Protein 6CWO (pdb70)

Solvent-accessible surface area: 26100 Å² total; per-residue (Å²): 152,21,0,27,64,130,11,133,78,14,74,111,21,66,12,68,56,0,41,120,33,3,74,30,2,30,179,32,47,3,29,27,100,110,18,98,9,90,60,1,40,114,28,27,145,69,108,13,59,118,18,11,64,8,0,0,45,0,0,2,2,0,0,0,33,21,1,13,37,43,44,38,18,2,34,35,0,34,101,24,0,20,0,2,0,0,30,0,0,2,7,2,0,10,4,0,10,15,8,0,2,15,0,2,10,103,1,7,97,48,24,52,20,71,105,72,46,123,132,6,111,105,31,83,13,0,117,98,0,51,92,15,14,59,92,2,69,148,39,22,151,21,174,59,45,112,108,2,0,20,3,0,0,8,15,0,0,0,10,7,7,0,0,2,2,0,0,0,0,0,0,0,0,0,12,85,110,73,33,49,0,112,34,0,0,33,0,0,0,35,0,3,51,1,2,55,21,0,0,58,0,0,10,28,0,0,39,47,0,69,127,62,56,82,119,41,30,36,144,128,15,39,55,96,0,67,98,23,0,97,91,0,5,54,14,0,16,49,0,0,72,26,0,24,96,91,30,133,7,138,11,7,82,72,44,47,0,20,36,12,0,55,56,19,0,6,63,2,0,125,97,0,103,5,77,49,32,52,114,23,125,90,122,42,62,124,40,9,44,29,4,107,106,12,14,164,66,13,32,193,153,128,171,175,119,168,209,221,132,118,177,88,73,121,143,14,0,32,63,132,32,127,73,15,69,108,19,84,15,69,72,0,44,123,29,2,85,37,2,31,189,31,45,5,22,28,85,112,14,95,4,73,53,1,44,111,30,25,150,68,114,13,57,116,16,9,62,12,0,0,43,0,0,3,2,0,0,0,33,19,1,11,38,42,40,38,19,3,36,25,0,31,102,21,0,17,2,3,0,0,29,0,0,1,6,2,0,9,5,0,9,14,8,0,1,14,0,2,13,58,1,6,119,45,22,56,22,69,100,67,46,135,135,9,105,95,31,73,10,1,117,100,0,49,88,18,15,63,78,0,76,114,23,21,133,21,173,61,50,96,107,1,4,17,1,0,4,4,14,0,0,2,11,7,8,1,1,1,2,0,0,0,0,0,1,0,0,0,14,84,106,64,34,52,0,117,34,1,0,25,0,0,0,35,0,3,51,0,1,57,23,0,0,52,0,0,10,33,0,0,41,39,0,48,123,49,48,90,98,57,44,43,132,127,23,37,62,80,0,60,95,20,1,106,79,1,7,55,20,2,35,50,0,0,71,26,0,8,101,94,30,123,8,138,11,8,73,72,45,48,0,27,35,8,0,53,57,20,0,7,60,2,0,119,94,0,97,3,89,44,38,50,112,56,127,96,157,42,7,52,28,6,106,111,13,13,152,64,13,29,179

B-factor: mean 25.74, std 13.36, range [6.26, 110.53]

Foldseek 3Di:
DAQQDADDDQDDFPQVCLCVLLVLCVVLPDALVVFDCVQQLVCLVPPDDPLLNLLLLLLLLQQLLQLQDQDCLLCCVCVRRVHNSSNVSSVSLNVVSVSRNVNSVVVCVVNVNPVCSVVVCVDPLSVLLVVLLCVLCVCSVPPPNLSNLLSLLCCLLDVLQFSSVLSLLSQLLCCVPPNHPLRVNLSSLSSNSSSPSVSVVSLSVSQSCCVVPVVSCDPVSLVVSLVSLVSNLVSSLVSVCSSSVVHDDDSDDSQLSSLCRLVSSQVSCVSNVRHRRPPRDPVSPVVSVCSNVSSVVSNDPDDDDDD/DDDDPDDDAQQDADDDQDDDPCVCLCVLLVLLVVLDDALVVFDCPQQLVCLVPPADPLLNLLLLLLLLQQLLLLQDQDCLLCCVCVRRVHNSSNVSSVSLNVVSVSRNNNSVVVCVVNVNPVCSVVVCVDPLSVVLVVLLCVLCVCSVPPPPLSVLLSLLCCLLDVLQFSSVLSLLSQLLCCVPPVHRLRVNLSSLSSNSSSPSVSVVSLVVSQSCCVVCVPSVDDVSVVCVLVSVVSSLVSSLVSLCSSSVVHDDDRDDSQCSSQCRLVRSQVSCVSSVHHGDPPGNVVVSPCVVVSSVVSND

Structure (mmCIF, N/CA/C/O backbone):
data_6CWO
#
_entry.id   6CWO
#
_cell.length_a   53.690
_cell.length_b   53.690
_cell.length_c   221.845
_cell.angle_alpha   90.000
_cell.angle_beta   90.000
_cell.angle_gamma   120.000
#
_symmetry.space_group_name_H-M   'P 31'
#
loop_
_entity.id
_entity.type
_entity.pdbx_description
1 polymer 'Ribonucleotide reductase'
2 non-polymer 'MANGANESE (II) ION'
3 non-polymer 'MAGNESIUM ION'
4 water water
#
loop_
_atom_site.group_PDB
_atom_site.id
_atom_site.type_symbol
_atom_site.label_atom_id
_atom_site.label_alt_id
_atom_site.label_comp_id
_atom_site.label_asym_id
_atom_site.label_entity_id
_atom_site.label_seq_id
_atom_site.pdbx_PDB_ins_code
_atom_site.Cartn_x
_atom_site.Cartn_y
_atom_site.Cartn_z
_atom_site.occupancy
_atom_site.B_iso_or_equiv
_atom_site.auth_seq_id
_atom_site.auth_comp_id
_atom_site.auth_asym_id
_atom_site.auth_atom_id
_atom_site.pdbx_PDB_model_num
ATOM 1 N N . MET A 1 21 ? -9.263 -8.831 -26.596 1.00 39.63 1 MET A N 1
ATOM 2 C CA . MET A 1 21 ? -8.019 -8.772 -25.771 1.00 38.55 1 MET A CA 1
ATOM 3 C C . MET A 1 21 ? -8.282 -8.068 -24.426 1.00 32.99 1 MET A C 1
ATOM 4 O O . MET A 1 21 ? -9.246 -7.311 -24.292 1.00 34.39 1 MET A O 1
ATOM 9 N N . SER A 1 22 ? -7.445 -8.344 -23.432 1.00 27.13 2 SER A N 1
ATOM 10 C CA . SER A 1 22 ? -7.631 -7.787 -22.079 1.00 24.41 2 SER A CA 1
ATOM 11 C C . SER A 1 22 ? -6.617 -6.677 -21.770 1.00 23.08 2 SER A C 1
ATOM 12 O O . SER A 1 22 ? -5.732 -6.379 -22.572 1.00 21.23 2 SER A O 1
ATOM 15 N N . ILE A 1 23 ? -6.758 -6.106 -20.579 1.00 21.70 3 ILE A N 1
ATOM 16 C CA . ILE A 1 23 ? -5.899 -5.034 -20.106 1.00 20.97 3 ILE A CA 1
ATOM 17 C C . ILE A 1 23 ? -4.431 -5.452 -20.052 1.00 19.68 3 ILE A C 1
ATOM 18 O O . ILE A 1 23 ? -3.558 -4.595 -20.185 1.00 18.85 3 ILE A O 1
ATOM 23 N N . PHE A 1 24 ? -4.158 -6.751 -19.866 1.00 19.27 4 PHE A N 1
ATOM 24 C CA . PHE A 1 24 ? -2.789 -7.280 -19.835 1.00 19.46 4 PHE A CA 1
ATOM 25 C C . PHE A 1 24 ? -2.174 -7.588 -21.192 1.00 19.47 4 PHE A C 1
ATOM 26 O O . PHE A 1 24 ? -1.002 -7.906 -21.229 1.00 19.70 4 PHE A O 1
ATOM 34 N N . ASP A 1 25 ? -2.943 -7.517 -22.284 1.00 20.87 5 ASP A N 1
ATOM 35 C CA . ASP A 1 25 ? -2.456 -7.890 -23.629 1.00 21.90 5 ASP A CA 1
ATOM 36 C C . ASP A 1 25 ? -2.054 -6.633 -24.384 1.00 21.22 5 ASP A C 1
ATOM 37 O O . ASP A 1 25 ? -2.754 -5.619 -24.309 1.00 20.98 5 ASP A O 1
ATOM 42 N N . LYS A 1 26 ? -0.971 -6.718 -25.149 1.00 21.96 6 LYS A N 1
ATOM 43 C CA . LYS A 1 26 ? -0.460 -5.571 -25.907 1.00 22.94 6 LYS A CA 1
ATOM 44 C C . LYS A 1 26 ? -1.454 -5.173 -27.000 1.00 21.80 6 LYS A C 1
ATOM 45 O O . LYS A 1 26 ? -2.042 -6.035 -27.636 1.00 22.00 6 LYS A O 1
ATOM 51 N N . ARG A 1 27 ? -1.654 -3.872 -27.201 1.00 20.71 7 ARG A N 1
ATOM 52 C CA . ARG A 1 27 ? -2.348 -3.369 -28.385 1.00 19.41 7 ARG A CA 1
ATOM 53 C C . ARG A 1 27 ? -1.412 -2.417 -29.111 1.00 20.49 7 ARG A C 1
ATOM 54 O O . ARG A 1 27 ? -0.845 -1.521 -28.490 1.00 20.20 7 ARG A O 1
ATOM 62 N N . VAL A 1 28 ? -1.265 -2.600 -30.427 1.00 20.33 8 VAL A N 1
ATOM 63 C CA . VAL A 1 28 ? -0.246 -1.907 -31.190 1.00 21.89 8 VAL A CA 1
ATOM 64 C C . VAL A 1 28 ? -0.755 -0.570 -31.681 1.00 20.91 8 VAL A C 1
ATOM 65 O O . VAL A 1 28 ? -0.044 0.424 -31.598 1.00 20.45 8 VAL A O 1
ATOM 69 N N . ASN A 1 29 ? -1.971 -0.568 -32.220 1.00 20.60 9 ASN A N 1
ATOM 70 C CA . ASN A 1 29 ? -2.587 0.652 -32.736 1.00 20.55 9 ASN A CA 1
ATOM 71 C C . ASN A 1 29 ? -2.849 1.662 -31.621 1.00 18.93 9 ASN A C 1
ATOM 72 O O . ASN A 1 29 ? -3.430 1.307 -30.582 1.00 18.33 9 ASN A O 1
ATOM 77 N N . TYR A 1 30 ? -2.406 2.906 -31.852 1.00 16.77 10 TYR A N 1
ATOM 78 C CA . TYR A 1 30 ? -2.458 3.974 -30.858 1.00 15.59 10 TYR A CA 1
ATOM 79 C C . TYR A 1 30 ? -3.903 4.231 -30.424 1.00 16.56 10 TYR A C 1
ATOM 80 O O . TYR A 1 30 ? -4.209 4.171 -29.241 1.00 16.43 10 TYR A O 1
ATOM 89 N N . LYS A 1 31 ? -4.786 4.477 -31.389 1.00 16.85 11 LYS A N 1
ATOM 90 C CA . LYS A 1 31 ? -6.180 4.756 -31.102 1.00 18.28 11 LYS A CA 1
ATOM 91 C C . LYS A 1 31 ? -7.092 3.953 -32.038 1.00 19.36 11 LYS A C 1
ATOM 92 O O . LYS A 1 31 ? -6.605 3.425 -33.038 1.00 18.36 11 LYS A O 1
ATOM 98 N N . PRO A 1 32 ? -8.380 3.817 -31.702 1.00 20.48 12 PRO A N 1
ATOM 99 C CA . PRO A 1 32 ? -8.997 4.357 -30.472 1.00 20.24 12 PRO A CA 1
ATOM 100 C C . PRO A 1 32 ? -8.467 3.696 -29.189 1.00 18.93 12 PRO A C 1
ATOM 101 O O . PRO A 1 32 ? -8.004 2.551 -29.225 1.00 18.64 12 PRO A O 1
ATOM 105 N N . PHE A 1 33 ? -8.486 4.440 -28.085 1.00 17.76 13 PHE A N 1
ATOM 106 C CA . PHE A 1 33 ? -8.117 3.871 -26.790 1.00 16.68 13 PHE A CA 1
ATOM 107 C C . PHE A 1 33 ? -9.192 2.892 -26.327 1.00 18.14 13 PHE A C 1
ATOM 108 O O . PHE A 1 33 ? -10.390 3.172 -26.418 1.00 18.87 13 PHE A O 1
ATOM 116 N N . GLU A 1 34 ? -8.753 1.758 -25.814 1.00 17.91 14 GLU A N 1
ATOM 117 C CA . GLU A 1 34 ? -9.624 0.837 -25.108 1.00 18.78 14 GLU A CA 1
ATOM 118 C C . GLU A 1 34 ? -10.006 1.339 -23.739 1.00 19.26 14 GLU A C 1
ATOM 119 O O . GLU A 1 34 ? -11.065 0.952 -23.244 1.00 18.66 14 GLU A O 1
ATOM 125 N N . TYR A 1 35 ? -9.132 2.159 -23.113 1.00 16.98 15 TYR A N 1
ATOM 126 C CA . TYR A 1 35 ? -9.354 2.693 -21.762 1.00 17.04 15 TYR A CA 1
ATOM 127 C C . TYR A 1 35 ? -9.314 4.208 -21.817 1.00 16.92 15 TYR A C 1
ATOM 128 O O . TYR A 1 35 ? -8.406 4.830 -21.246 1.00 16.11 15 TYR A O 1
ATOM 137 N N . PRO A 1 36 ? -10.293 4.818 -22.532 1.00 16.24 16 PRO A N 1
ATOM 138 C CA . PRO A 1 36 ? -10.286 6.261 -22.789 1.00 16.47 16 PRO A CA 1
ATOM 139 C C . PRO A 1 36 ? -10.310 7.138 -21.545 1.00 15.01 16 PRO A C 1
ATOM 140 O O . PRO A 1 36 ? -9.878 8.275 -21.603 1.00 15.11 16 PRO A O 1
ATOM 144 N N . GLU A 1 37 ? -10.753 6.593 -20.418 1.00 15.60 17 GLU A N 1
ATOM 145 C CA . GLU A 1 37 ? -10.872 7.347 -19.184 1.00 16.84 17 GLU A CA 1
ATOM 146 C C . GLU A 1 37 ? -9.506 7.741 -18.606 1.00 15.43 17 GLU A C 1
ATOM 147 O O . GLU A 1 37 ? -9.436 8.667 -17.821 1.00 14.25 17 GLU A O 1
ATOM 153 N N . VAL A 1 38 ? -8.440 7.066 -19.039 1.00 14.43 18 VAL A N 1
ATOM 154 C CA . VAL A 1 38 ? -7.056 7.560 -18.834 1.00 14.77 18 VAL A CA 1
ATOM 155 C C . VAL A 1 38 ? -6.907 9.059 -19.029 1.00 14.08 18 VAL A C 1
ATOM 156 O O . VAL A 1 38 ? -6.252 9.710 -18.219 1.00 14.01 18 VAL A O 1
ATOM 160 N N . LEU A 1 39 ? -7.503 9.602 -20.092 1.00 13.54 19 LEU A N 1
ATOM 161 C CA . LEU A 1 39 ? -7.367 11.016 -20.395 1.00 13.76 19 LEU A CA 1
ATOM 162 C C . LEU A 1 39 ? -7.990 11.932 -19.349 1.00 13.94 19 LEU A C 1
ATOM 163 O O . LEU A 1 39 ? -7.596 13.079 -19.255 1.00 13.20 19 LEU A O 1
ATOM 168 N N . GLN A 1 40 ? -8.948 11.449 -18.561 1.00 14.23 20 GLN A N 1
ATOM 169 C CA . GLN A 1 40 ? -9.470 12.277 -17.463 1.00 14.51 20 GLN A CA 1
ATOM 170 C C . GLN A 1 40 ? -8.354 12.543 -16.427 1.00 12.54 20 GLN A C 1
ATOM 171 O O . GLN A 1 40 ? -8.214 13.644 -15.926 1.00 11.85 20 GLN A O 1
ATOM 177 N N . PHE A 1 41 ? -7.576 11.518 -16.141 1.00 11.21 21 PHE A N 1
ATOM 178 C CA . PHE A 1 41 ? -6.436 11.626 -15.201 1.00 10.93 21 PHE A CA 1
ATOM 179 C C . PHE A 1 41 ? -5.240 12.411 -15.749 1.00 10.87 21 PHE A C 1
ATOM 180 O O . PHE A 1 41 ? -4.671 13.246 -15.047 1.00 10.69 21 PHE A O 1
ATOM 188 N N . THR A 1 42 ? -4.868 12.181 -17.006 1.00 10.91 22 THR A N 1
ATOM 189 C CA . THR A 1 42 ? -3.763 12.934 -17.580 1.00 10.93 22 THR A CA 1
ATOM 190 C C . THR A 1 42 ? -4.174 14.388 -17.737 1.00 11.82 22 THR A C 1
ATOM 191 O O . THR A 1 42 ? -3.399 15.279 -17.393 1.00 11.03 22 THR A O 1
ATOM 195 N N . GLU A 1 43 ? -5.403 14.646 -18.209 1.00 12.48 23 GLU A N 1
ATOM 196 C CA . GLU A 1 43 ? -5.878 16.037 -18.297 1.00 13.71 23 GLU A CA 1
ATOM 197 C C . GLU A 1 43 ? -5.917 16.740 -16.942 1.00 12.77 23 GLU A C 1
ATOM 198 O O . GLU A 1 43 ? -5.637 17.937 -16.870 1.00 12.18 23 GLU A O 1
ATOM 204 N N . ALA A 1 44 ? -6.255 16.008 -15.881 1.00 12.19 24 ALA A N 1
ATOM 205 C CA . ALA A 1 44 ? -6.292 16.588 -14.532 1.00 11.96 24 ALA A CA 1
ATOM 206 C C . ALA A 1 44 ? -4.893 17.060 -14.112 1.00 12.05 24 ALA A C 1
ATOM 207 O O . ALA A 1 44 ? -4.722 18.203 -13.654 1.00 11.00 24 ALA A O 1
ATOM 209 N N . ILE A 1 45 ? -3.903 16.182 -14.302 1.00 11.58 25 ILE A N 1
ATOM 210 C CA . ILE A 1 45 ? -2.501 16.541 -14.074 1.00 12.38 25 ILE A CA 1
ATOM 211 C C . ILE A 1 45 ? -2.104 17.728 -14.946 1.00 12.33 25 ILE A C 1
ATOM 212 O O . ILE A 1 45 ? -1.482 18.659 -14.466 1.00 13.12 25 ILE A O 1
ATOM 217 N N . ASN A 1 46 ? -2.461 17.705 -16.217 1.00 13.68 26 ASN A N 1
ATOM 218 C CA . ASN A 1 46 ? -2.102 18.804 -17.113 1.00 14.83 26 ASN A CA 1
ATOM 219 C C . ASN A 1 46 ? -2.642 20.142 -16.610 1.00 15.47 26 ASN A C 1
ATOM 220 O O . ASN A 1 46 ? -1.919 21.150 -16.589 1.00 14.98 26 ASN A O 1
ATOM 225 N N . LYS A 1 47 ? -3.897 20.141 -16.204 1.00 15.70 27 LYS A N 1
ATOM 226 C CA . LYS A 1 47 ? -4.541 21.353 -15.692 1.00 17.48 27 LYS A CA 1
ATOM 227 C C . LYS A 1 47 ? -3.990 21.800 -14.338 1.00 16.44 27 LYS A C 1
ATOM 228 O O . LYS A 1 47 ? -4.023 22.983 -14.022 1.00 16.76 27 LYS A O 1
ATOM 234 N N . ALA A 1 48 ? -3.481 20.855 -13.566 1.00 15.28 28 ALA A N 1
ATOM 235 C CA . ALA A 1 48 ? -2.857 21.119 -12.280 1.00 15.32 28 ALA A CA 1
ATOM 236 C C . ALA A 1 48 ? -1.340 21.280 -12.337 1.00 15.03 28 ALA A C 1
ATOM 237 O O . ALA A 1 48 ? -0.704 21.254 -11.295 1.00 15.33 28 ALA A O 1
ATOM 239 N N . TYR A 1 49 ? -0.764 21.477 -13.514 1.00 14.69 29 TYR A N 1
ATOM 240 C CA . TYR A 1 49 ? 0.680 21.371 -13.694 1.00 14.84 29 TYR A CA 1
ATOM 241 C C . TYR A 1 49 ? 1.373 22.467 -12.897 1.00 14.72 29 TYR A C 1
ATOM 242 O O . TYR A 1 49 ? 0.917 23.599 -12.893 1.00 16.42 29 TYR A O 1
ATOM 251 N N . TRP A 1 50 ? 2.450 22.116 -12.214 1.00 13.34 30 TRP A N 1
ATOM 252 C CA . TRP A 1 50 ? 3.186 23.061 -11.370 1.00 13.29 30 TRP A CA 1
ATOM 253 C C . TRP A 1 50 ? 4.603 22.583 -11.179 1.00 13.22 30 TRP A C 1
ATOM 254 O O . TRP A 1 50 ? 4.868 21.377 -11.243 1.00 12.99 30 TRP A O 1
ATOM 265 N N . VAL A 1 51 ? 5.509 23.526 -10.933 1.00 13.56 31 VAL A N 1
ATOM 266 C CA . VAL A 1 51 ? 6.889 23.205 -10.541 1.00 14.02 31 VAL A CA 1
ATOM 267 C C . VAL A 1 51 ? 7.253 24.016 -9.291 1.00 13.95 31 VAL A C 1
ATOM 268 O O . VAL A 1 51 ? 6.757 25.129 -9.083 1.00 13.88 31 VAL A O 1
ATOM 272 N N . HIS A 1 52 ? 8.092 23.441 -8.440 1.00 14.28 32 HIS A N 1
ATOM 273 C CA . HIS A 1 52 ? 8.350 24.044 -7.124 1.00 14.15 32 HIS A CA 1
ATOM 274 C C . HIS A 1 52 ? 8.971 25.435 -7.233 1.00 15.31 32 HIS A C 1
ATOM 275 O O . HIS A 1 52 ? 8.683 26.300 -6.390 1.00 15.71 32 HIS A O 1
ATOM 282 N N . THR A 1 53 ? 9.752 25.665 -8.296 1.00 16.33 33 THR A N 1
ATOM 283 C CA . THR A 1 53 ? 10.374 26.991 -8.548 1.00 18.23 33 THR A CA 1
ATOM 284 C C . THR A 1 53 ? 9.378 28.157 -8.717 1.00 19.02 33 THR A C 1
ATOM 285 O O . THR A 1 53 ? 9.792 29.324 -8.751 1.00 20.57 33 THR A O 1
ATOM 289 N N . GLU A 1 54 ? 8.081 27.866 -8.793 1.00 17.54 34 GLU A N 1
ATOM 290 C CA . GLU A 1 54 ? 7.054 28.890 -8.708 1.00 18.17 34 GLU A CA 1
ATOM 291 C C . GLU A 1 54 ? 6.858 29.471 -7.314 1.00 18.85 34 GLU A C 1
ATOM 292 O O . GLU A 1 54 ? 6.155 30.475 -7.160 1.00 18.95 34 GLU A O 1
ATOM 298 N N . VAL A 1 55 ? 7.452 28.829 -6.306 1.00 18.94 35 VAL A N 1
ATOM 299 C CA . VAL A 1 55 ? 7.216 29.148 -4.921 1.00 19.71 35 VAL A CA 1
ATOM 300 C C . VAL A 1 55 ? 8.534 29.561 -4.290 1.00 18.92 35 VAL A C 1
ATOM 301 O O . VAL A 1 55 ? 9.578 28.908 -4.527 1.00 18.45 35 VAL A O 1
ATOM 305 N N . ASP A 1 56 ? 8.485 30.632 -3.489 1.00 18.92 36 ASP A N 1
ATOM 306 C CA . ASP A 1 56 ? 9.620 31.039 -2.637 1.00 19.25 36 ASP A CA 1
ATOM 307 C C . ASP A 1 56 ? 9.269 30.970 -1.145 1.00 17.34 36 ASP A C 1
ATOM 308 O O . ASP A 1 56 ? 8.202 31.442 -0.749 1.00 18.33 36 ASP A O 1
ATOM 313 N N . PHE A 1 57 ? 10.186 30.441 -0.331 1.00 16.25 37 PHE A N 1
ATOM 314 C CA . PHE A 1 57 ? 9.896 30.108 1.082 1.00 16.01 37 PHE A CA 1
ATOM 315 C C . PHE A 1 57 ? 10.468 31.090 2.098 1.00 16.86 37 PHE A C 1
ATOM 316 O O . PHE A 1 57 ? 10.365 30.853 3.317 1.00 15.38 37 PHE A O 1
ATOM 324 N N . THR A 1 58 ? 11.031 32.209 1.615 1.00 17.43 38 THR A N 1
ATOM 325 C CA . THR A 1 58 ? 11.594 33.233 2.522 1.00 17.96 38 THR A CA 1
ATOM 326 C C . THR A 1 58 ? 10.653 33.600 3.661 1.00 18.35 38 THR A C 1
ATOM 327 O O . THR A 1 58 ? 11.073 33.551 4.825 1.00 19.88 38 THR A O 1
ATOM 331 N N . ALA A 1 59 ? 9.394 33.910 3.357 1.00 18.61 39 ALA A N 1
ATOM 332 C CA . ALA A 1 59 ? 8.445 34.287 4.396 1.00 19.37 39 ALA A CA 1
ATOM 333 C C . ALA A 1 59 ? 8.191 33.125 5.375 1.00 20.35 39 ALA A C 1
ATOM 334 O O . ALA A 1 59 ? 8.077 33.329 6.590 1.00 19.84 39 ALA A O 1
ATOM 336 N N . ASP A 1 60 ? 8.156 31.904 4.852 1.00 19.00 40 ASP A N 1
ATOM 337 C CA . ASP A 1 60 ? 8.039 30.709 5.690 1.00 19.67 40 ASP A CA 1
ATOM 338 C C . ASP A 1 60 ? 9.210 30.521 6.668 1.00 19.47 40 ASP A C 1
ATOM 339 O O . ASP A 1 60 ? 8.988 30.163 7.832 1.00 19.41 40 ASP A O 1
ATOM 344 N N . THR A 1 61 ? 10.439 30.726 6.193 1.00 19.40 41 THR A N 1
ATOM 345 C CA . THR A 1 61 ? 11.623 30.591 7.040 1.00 21.17 41 THR A CA 1
ATOM 346 C C . THR A 1 61 ? 11.622 31.641 8.160 1.00 22.80 41 THR A C 1
ATOM 347 O O . THR A 1 61 ? 12.103 31.352 9.260 1.00 21.72 41 THR A O 1
ATOM 351 N N . GLN A 1 62 ? 11.038 32.814 7.888 1.00 24.50 42 GLN A N 1
ATOM 352 C CA . GLN A 1 62 ? 10.849 33.855 8.917 1.00 27.61 42 GLN A CA 1
ATOM 353 C C . GLN A 1 62 ? 9.788 33.461 9.939 1.00 26.69 42 GLN A C 1
ATOM 354 O O . GLN A 1 62 ? 10.023 33.627 11.130 1.00 25.26 42 GLN A O 1
ATOM 360 N N . ASP A 1 63 ? 8.642 32.952 9.471 1.00 26.79 43 ASP A N 1
ATOM 361 C CA . ASP A 1 63 ? 7.585 32.394 10.350 1.00 28.21 43 ASP A CA 1
ATOM 362 C C . ASP A 1 63 ? 8.152 31.321 11.278 1.00 26.55 43 ASP A C 1
ATOM 363 O O . ASP A 1 63 ? 7.860 31.288 12.476 1.00 27.49 43 ASP A O 1
ATOM 368 N N . PHE A 1 64 ? 8.929 30.427 10.684 1.00 24.96 44 PHE A N 1
ATOM 369 C CA . PHE A 1 64 ? 9.563 29.312 11.378 1.00 24.59 44 PHE A CA 1
ATOM 370 C C . PHE A 1 64 ? 10.538 29.811 12.441 1.00 24.73 44 PHE A C 1
ATOM 371 O O . PHE A 1 64 ? 10.449 29.408 13.606 1.00 25.12 44 PHE A O 1
ATOM 379 N N . HIS A 1 65 ? 11.449 30.695 12.031 1.00 24.55 45 HIS A N 1
ATOM 380 C CA . HIS A 1 65 ? 12.460 31.252 12.934 1.00 24.79 45 HIS A CA 1
ATOM 381 C C . HIS A 1 65 ? 11.841 31.968 14.134 1.00 23.44 45 HIS A C 1
ATOM 382 O O . HIS A 1 65 ? 12.251 31.753 15.268 1.00 24.25 45 HIS A O 1
ATOM 389 N N . ALA A 1 66 ? 10.863 32.823 13.876 1.00 22.96 46 ALA A N 1
ATOM 390 C CA . ALA A 1 66 ? 10.388 33.766 14.892 1.00 22.64 46 ALA A CA 1
ATOM 391 C C . ALA A 1 66 ? 9.154 33.300 15.652 1.00 22.66 46 ALA A C 1
ATOM 392 O O . ALA A 1 66 ? 9.036 33.583 16.851 1.00 20.17 46 ALA A O 1
ATOM 394 N N . HIS A 1 67 ? 8.238 32.597 14.971 1.00 21.66 47 HIS A N 1
ATOM 395 C CA . HIS A 1 67 ? 6.879 32.404 15.485 1.00 21.78 47 HIS A CA 1
ATOM 396 C C . HIS A 1 67 ? 6.413 30.977 15.778 1.00 21.42 47 HIS A C 1
ATOM 397 O O . HIS A 1 67 ? 5.258 30.778 16.160 1.00 20.59 47 HIS A O 1
ATOM 404 N N . LEU A 1 68 ? 7.292 29.995 15.617 1.00 21.40 48 LEU A N 1
ATOM 405 C CA . LEU A 1 68 ? 6.987 28.613 15.980 1.00 21.18 48 LEU A CA 1
ATOM 406 C C . LEU A 1 68 ? 7.733 28.147 17.228 1.00 21.21 48 LEU A C 1
ATOM 407 O O . LEU A 1 68 ? 8.956 28.278 17.331 1.00 21.94 48 LEU A O 1
ATOM 412 N N . SER A 1 69 ? 7.002 27.517 18.143 1.00 22.71 49 SER A N 1
ATOM 413 C CA . SER A 1 69 ? 7.619 26.818 19.286 1.00 22.23 49 SER A CA 1
ATOM 414 C C . SER A 1 69 ? 8.515 25.653 18.848 1.00 22.76 49 SER A C 1
ATOM 415 O O . SER A 1 69 ? 8.536 25.267 17.671 1.00 21.94 49 SER A O 1
ATOM 418 N N . LEU A 1 70 ? 9.265 25.087 19.790 1.00 21.05 50 LEU A N 1
ATOM 419 C CA . LEU A 1 70 ? 10.038 23.888 19.507 1.00 21.18 50 LEU A CA 1
ATOM 420 C C . LEU A 1 70 ? 9.114 22.738 19.031 1.00 20.67 50 LEU A C 1
ATOM 421 O O . LEU A 1 70 ? 9.415 22.066 18.024 1.00 18.44 50 LEU A O 1
ATOM 426 N N . ALA A 1 71 ? 8.008 22.553 19.754 1.00 19.80 51 ALA A N 1
ATOM 427 C CA . ALA A 1 71 ? 6.998 21.543 19.449 1.00 20.44 51 ALA A CA 1
ATOM 428 C C . ALA A 1 71 ? 6.497 21.681 18.009 1.00 19.98 51 ALA A C 1
ATOM 429 O O . ALA A 1 71 ? 6.427 20.685 17.282 1.00 19.39 51 ALA A O 1
ATOM 431 N N . GLU A 1 72 ? 6.192 22.917 17.612 1.00 19.65 52 GLU A N 1
ATOM 432 C CA . GLU A 1 72 ? 5.722 23.239 16.251 1.00 19.27 52 GLU A CA 1
ATOM 433 C C . GLU A 1 72 ? 6.769 23.077 15.186 1.00 18.78 52 GLU A C 1
ATOM 434 O O . GLU A 1 72 ? 6.480 22.541 14.123 1.00 17.69 52 GLU A O 1
ATOM 440 N N . LYS A 1 73 ? 7.968 23.584 15.453 1.00 19.00 53 LYS A N 1
ATOM 441 C CA . LYS A 1 73 ? 9.088 23.428 14.556 1.00 19.25 53 LYS A CA 1
ATOM 442 C C . LYS A 1 73 ? 9.356 21.960 14.308 1.00 18.75 53 LYS A C 1
ATOM 443 O O . LYS A 1 73 ? 9.679 21.576 13.176 1.00 17.43 53 LYS A O 1
ATOM 449 N N . THR A 1 74 ? 9.252 21.150 15.364 1.00 17.71 54 THR A N 1
ATOM 450 C CA . THR A 1 74 ? 9.585 19.736 15.282 1.00 18.32 54 THR A CA 1
ATOM 451 C C . THR A 1 74 ? 8.527 19.007 14.447 1.00 16.88 54 THR A C 1
ATOM 452 O O . THR A 1 74 ? 8.896 18.171 13.623 1.00 16.87 54 THR A O 1
ATOM 456 N N . ALA A 1 75 ? 7.256 19.340 14.655 1.00 15.50 55 ALA A N 1
ATOM 457 C CA . ALA A 1 75 ? 6.167 18.805 13.840 1.00 16.41 55 ALA A CA 1
ATOM 458 C C . ALA A 1 75 ? 6.300 19.193 12.356 1.00 16.30 55 ALA A C 1
ATOM 459 O O . ALA A 1 75 ? 6.021 18.376 11.455 1.00 14.45 55 ALA A O 1
ATOM 461 N N . VAL A 1 76 ? 6.760 20.425 12.099 1.00 15.44 56 VAL A N 1
ATOM 462 C CA . VAL A 1 76 ? 7.010 20.854 10.705 1.00 14.54 56 VAL A CA 1
ATOM 463 C C . VAL A 1 76 ? 8.152 20.056 10.101 1.00 14.60 56 VAL A C 1
ATOM 464 O O . VAL A 1 76 ? 8.023 19.471 9.001 1.00 14.34 56 VAL A O 1
ATOM 468 N N . LYS A 1 77 ? 9.280 20.054 10.794 1.00 13.88 57 LYS A N 1
ATOM 469 C CA . LYS A 1 77 ? 10.451 19.351 10.352 1.00 14.45 57 LYS A CA 1
ATOM 470 C C . LYS A 1 77 ? 10.202 17.854 10.113 1.00 13.87 57 LYS A C 1
ATOM 471 O O . LYS A 1 77 ? 10.629 17.291 9.098 1.00 13.06 57 LYS A O 1
ATOM 477 N N . ASN A 1 78 ? 9.573 17.211 11.088 1.00 13.20 58 ASN A N 1
ATOM 478 C CA . ASN A 1 78 ? 9.385 15.768 11.030 1.00 13.00 58 ASN A CA 1
ATOM 479 C C . ASN A 1 78 ? 8.307 15.394 10.006 1.00 11.69 58 ASN A C 1
ATOM 480 O O . ASN A 1 78 ? 8.434 14.390 9.339 1.00 10.94 58 ASN A O 1
ATOM 485 N N . SER A 1 79 ? 7.303 16.233 9.836 1.00 10.96 59 SER A N 1
ATOM 486 C CA . SER A 1 79 ? 6.324 16.004 8.778 1.00 11.04 59 SER A CA 1
ATOM 487 C C . SER A 1 79 ? 7.015 16.048 7.410 1.00 11.15 59 SER A C 1
ATOM 488 O O . SER A 1 79 ? 6.768 15.178 6.549 1.00 10.62 59 SER A O 1
ATOM 491 N N . LEU A 1 80 ? 7.915 17.026 7.225 1.00 10.90 60 LEU A N 1
ATOM 492 C CA . LEU A 1 80 ? 8.627 17.167 5.968 1.00 10.96 60 LEU A CA 1
ATOM 493 C C . LEU A 1 80 ? 9.610 16.048 5.733 1.00 10.17 60 LEU A C 1
ATOM 494 O O . LEU A 1 80 ? 9.743 15.574 4.617 1.00 8.86 60 LEU A O 1
ATOM 499 N N . LEU A 1 81 ? 10.322 15.629 6.776 1.00 9.90 61 LEU A N 1
ATOM 500 C CA . LEU A 1 81 ? 11.205 14.479 6.648 1.00 10.22 61 LEU A CA 1
ATOM 501 C C . LEU A 1 81 ? 10.426 13.213 6.244 1.00 9.76 61 LEU A C 1
ATOM 502 O O . LEU A 1 81 ? 10.890 12.446 5.409 1.00 9.49 61 LEU A O 1
ATOM 507 N N . ALA A 1 82 ? 9.259 13.016 6.857 1.00 10.37 62 ALA A N 1
ATOM 508 C CA . ALA A 1 82 ? 8.379 11.865 6.555 1.00 10.22 62 ALA A CA 1
ATOM 509 C C . ALA A 1 82 ? 7.874 11.884 5.111 1.00 10.01 62 ALA A C 1
ATOM 510 O O . ALA A 1 82 ? 7.897 10.847 4.430 1.00 9.73 62 ALA A O 1
ATOM 512 N N . ILE A 1 83 ? 7.486 13.075 4.637 1.00 9.65 63 ILE A N 1
ATOM 513 C CA . ILE A 1 83 ? 7.104 13.255 3.236 1.00 9.24 63 ILE A CA 1
ATOM 514 C C . ILE A 1 83 ? 8.268 12.933 2.320 1.00 9.52 63 ILE A C 1
ATOM 515 O O . ILE A 1 83 ? 8.109 12.159 1.361 1.00 9.22 63 ILE A O 1
ATOM 520 N N . ALA A 1 84 ? 9.437 13.520 2.609 1.00 9.48 64 ALA A N 1
ATOM 521 C CA . ALA A 1 84 ? 10.650 13.279 1.827 1.00 10.04 64 ALA A CA 1
ATOM 522 C C . ALA A 1 84 ? 11.049 11.800 1.803 1.00 10.32 64 ALA A C 1
ATOM 523 O O . ALA A 1 84 ? 11.555 11.315 0.812 1.00 10.26 64 ALA A O 1
ATOM 525 N N . GLN A 1 85 ? 10.817 11.091 2.896 1.00 10.94 65 GLN A N 1
ATOM 526 C CA . GLN A 1 85 ? 11.119 9.662 2.940 1.00 12.26 65 GLN A CA 1
ATOM 527 C C . GLN A 1 85 ? 10.479 8.927 1.751 1.00 11.55 65 GLN A C 1
ATOM 528 O O . GLN A 1 85 ? 11.137 8.105 1.088 1.00 11.09 65 GLN A O 1
ATOM 534 N N . ILE A 1 86 ? 9.241 9.295 1.451 1.00 11.07 66 ILE A N 1
ATOM 535 C CA . ILE A 1 86 ? 8.550 8.764 0.281 1.00 11.76 66 ILE A CA 1
ATOM 536 C C . ILE A 1 86 ? 8.871 9.522 -1.014 1.00 10.93 66 ILE A C 1
ATOM 537 O O . ILE A 1 86 ? 9.117 8.899 -2.038 1.00 10.62 66 ILE A O 1
ATOM 542 N N . GLU A 1 87 ? 8.880 10.849 -0.966 1.00 10.23 67 GLU A N 1
ATOM 543 C CA . GLU A 1 87 ? 8.940 11.649 -2.210 1.00 10.29 67 GLU A CA 1
ATOM 544 C C . GLU A 1 87 ? 10.348 11.857 -2.806 1.00 10.45 67 GLU A C 1
ATOM 545 O O . GLU A 1 87 ? 10.495 12.021 -4.027 1.00 10.50 67 GLU A O 1
ATOM 551 N N . VAL A 1 88 ? 11.362 11.902 -1.954 1.00 10.30 68 VAL A N 1
ATOM 552 C CA . VAL A 1 88 ? 12.728 12.156 -2.394 1.00 10.76 68 VAL A CA 1
ATOM 553 C C . VAL A 1 88 ? 13.399 10.816 -2.631 1.00 11.15 68 VAL A C 1
ATOM 554 O O . VAL A 1 88 ? 14.020 10.224 -1.735 1.00 11.33 68 VAL A O 1
ATOM 558 N N . ALA A 1 89 ? 13.199 10.308 -3.845 1.00 11.53 69 ALA A N 1
ATOM 559 C CA . ALA A 1 89 ? 13.542 8.945 -4.216 1.00 12.12 69 ALA A CA 1
ATOM 560 C C . ALA A 1 89 ? 13.256 8.791 -5.700 1.00 12.47 69 ALA A C 1
ATOM 561 O O . ALA A 1 89 ? 12.515 9.603 -6.293 1.00 12.71 69 ALA A O 1
ATOM 563 N N . VAL A 1 90 ? 13.821 7.755 -6.288 1.00 13.40 70 VAL A N 1
ATOM 564 C CA . VAL A 1 90 ? 13.385 7.294 -7.615 1.00 14.81 70 VAL A CA 1
ATOM 565 C C . VAL A 1 90 ? 12.169 6.427 -7.379 1.00 15.10 70 VAL A C 1
ATOM 566 O O . VAL A 1 90 ? 12.262 5.416 -6.703 1.00 13.90 70 VAL A O 1
ATOM 570 N N . LYS A 1 91 ? 11.015 6.857 -7.896 1.00 15.94 71 LYS A N 1
ATOM 571 C CA . LYS A 1 91 ? 9.745 6.129 -7.702 1.00 15.83 71 LYS A CA 1
ATOM 572 C C . LYS A 1 91 ? 9.353 5.544 -9.035 1.00 16.44 71 LYS A C 1
ATOM 573 O O . LYS A 1 91 ? 8.701 6.217 -9.838 1.00 16.40 71 LYS A O 1
ATOM 579 N N . SER A 1 92 ? 9.788 4.307 -9.279 1.00 16.35 72 SER A N 1
ATOM 580 C CA . SER A 1 92 ? 9.708 3.671 -10.612 1.00 16.24 72 SER A CA 1
ATOM 581 C C . SER A 1 92 ? 8.347 3.056 -11.000 1.00 15.84 72 SER A C 1
ATOM 582 O O . SER A 1 92 ? 8.147 2.710 -12.184 1.00 16.70 72 SER A O 1
ATOM 585 N N . PHE A 1 93 ? 7.431 2.937 -10.047 1.00 14.19 73 PHE A N 1
ATOM 586 C CA . PHE A 1 93 ? 6.161 2.244 -10.267 1.00 15.19 73 PHE A CA 1
ATOM 587 C C . PHE A 1 93 ? 5.360 2.778 -11.462 1.00 13.79 73 PHE A C 1
ATOM 588 O O . PHE A 1 93 ? 5.104 2.043 -12.424 1.00 12.60 73 PHE A O 1
ATOM 596 N N . TRP A 1 94 ? 4.972 4.050 -11.414 1.00 12.56 74 TRP A N 1
ATOM 597 C CA . TRP A 1 94 ? 4.117 4.588 -12.489 1.00 12.06 74 TRP A CA 1
ATOM 598 C C . TRP A 1 94 ? 4.766 4.527 -13.885 1.00 11.94 74 TRP A C 1
ATOM 599 O O . TRP A 1 94 ? 4.105 4.178 -14.860 1.00 10.61 74 TRP A O 1
ATOM 610 N N . GLY A 1 95 ? 6.062 4.817 -13.960 1.00 12.62 75 GLY A N 1
ATOM 611 C CA . GLY A 1 95 ? 6.814 4.773 -15.219 1.00 13.68 75 GLY A CA 1
ATOM 612 C C . GLY A 1 95 ? 6.861 3.410 -15.881 1.00 14.44 75 GLY A C 1
ATOM 613 O O . GLY A 1 95 ? 7.117 3.319 -17.071 1.00 14.97 75 GLY A O 1
ATOM 614 N N . ASN A 1 96 ? 6.598 2.359 -15.126 1.00 15.71 76 ASN A N 1
ATOM 615 C CA . ASN A 1 96 ? 6.595 1.013 -15.676 1.00 18.16 76 ASN A CA 1
ATOM 616 C C . ASN A 1 96 ? 5.254 0.305 -15.719 1.00 16.48 76 ASN A C 1
ATOM 617 O O . ASN A 1 96 ? 5.234 -0.901 -15.969 1.00 16.68 76 ASN A O 1
ATOM 622 N N . ILE A 1 97 ? 4.141 1.012 -15.506 1.00 14.78 77 ILE A N 1
ATOM 623 C CA . ILE A 1 97 ? 2.828 0.338 -15.633 1.00 13.65 77 ILE A CA 1
ATOM 624 C C . ILE A 1 97 ? 2.609 -0.237 -17.048 1.00 13.55 77 ILE A C 1
ATOM 625 O O . ILE A 1 97 ? 1.960 -1.269 -17.175 1.00 12.97 77 ILE A O 1
ATOM 630 N N . TYR A 1 98 ? 3.193 0.381 -18.076 1.00 13.65 78 TYR A N 1
ATOM 631 C CA . TYR A 1 98 ? 3.088 -0.119 -19.460 1.00 15.70 78 TYR A CA 1
ATOM 632 C C . TYR A 1 98 ? 3.646 -1.559 -19.637 1.00 16.02 78 TYR A C 1
ATOM 633 O O . TYR A 1 98 ? 3.230 -2.297 -20.522 1.00 14.92 78 TYR A O 1
ATOM 642 N N . GLU A 1 99 ? 4.604 -1.928 -18.792 1.00 18.20 79 GLU A N 1
ATOM 643 C CA . GLU A 1 99 ? 5.166 -3.288 -18.779 1.00 19.98 79 GLU A CA 1
ATOM 644 C C . GLU A 1 99 ? 4.126 -4.335 -18.389 1.00 19.22 79 GLU A C 1
ATOM 645 O O . GLU A 1 99 ? 4.219 -5.479 -18.810 1.00 21.10 79 GLU A O 1
ATOM 651 N N . HIS A 1 100 ? 3.147 -3.927 -17.591 1.00 17.90 80 HIS A N 1
ATOM 652 C CA . HIS A 1 100 ? 2.052 -4.769 -17.179 1.00 17.85 80 HIS A CA 1
ATOM 653 C C . HIS A 1 100 ? 0.769 -4.570 -17.964 1.00 16.65 80 HIS A C 1
ATOM 654 O O . HIS A 1 100 ? 0.045 -5.539 -18.143 1.00 14.63 80 HIS A O 1
ATOM 661 N N . PHE A 1 101 ? 0.466 -3.327 -18.374 1.00 15.06 81 PHE A N 1
ATOM 662 C CA . PHE A 1 101 ? -0.732 -3.029 -19.153 1.00 14.91 81 PHE A CA 1
ATOM 663 C C . PHE A 1 101 ? -0.220 -2.394 -20.440 1.00 15.27 81 PHE A C 1
ATOM 664 O O . PHE A 1 101 ? -0.126 -1.171 -20.540 1.00 13.44 81 PHE A O 1
ATOM 672 N N . PRO A 1 102 ? 0.165 -3.234 -21.419 1.00 16.28 82 PRO A N 1
ATOM 673 C CA . PRO A 1 102 ? 0.869 -2.726 -22.591 1.00 16.90 82 PRO A CA 1
ATOM 674 C C . PRO A 1 102 ? -0.051 -2.054 -23.603 1.00 15.89 82 PRO A C 1
ATOM 675 O O . PRO A 1 102 ? -0.125 -2.466 -24.756 1.00 16.23 82 PRO A O 1
ATOM 679 N N . LYS A 1 103 ? -0.676 -0.966 -23.164 1.00 14.53 83 LYS A N 1
ATOM 680 C CA . LYS A 1 103 ? -1.576 -0.157 -23.974 1.00 14.17 83 LYS A CA 1
ATOM 681 C C . LYS A 1 103 ? -0.998 1.247 -24.090 1.00 12.90 83 LYS A C 1
ATOM 682 O O . LYS A 1 103 ? -0.550 1.811 -23.089 1.00 11.69 83 LYS A O 1
ATOM 688 N N . PRO A 1 104 ? -1.044 1.836 -25.295 1.00 11.99 84 PRO A N 1
ATOM 689 C CA . PRO A 1 104 ? -0.570 3.224 -25.504 1.00 11.45 84 PRO A CA 1
ATOM 690 C C . PRO A 1 104 ? -1.084 4.225 -24.435 1.00 11.11 84 PRO A C 1
ATOM 691 O O . PRO A 1 104 ? -0.317 5.069 -23.917 1.00 10.95 84 PRO A O 1
ATOM 695 N N . GLU A 1 105 ? -2.350 4.091 -24.055 1.00 10.60 85 GLU A N 1
ATOM 696 C CA . GLU A 1 105 ? -2.941 4.975 -23.056 1.00 10.65 85 GLU A CA 1
ATOM 697 C C . GLU A 1 105 ? -2.361 4.782 -21.643 1.00 10.54 85 GLU A C 1
ATOM 698 O O . GLU A 1 105 ? -2.294 5.740 -20.866 1.00 9.56 85 GLU A O 1
ATOM 704 N N . PHE A 1 106 ? -1.912 3.566 -21.324 1.00 10.85 86 PHE A N 1
ATOM 705 C CA . PHE A 1 106 ? -1.250 3.345 -20.038 1.00 11.14 86 PHE A CA 1
ATOM 706 C C . PHE A 1 106 ? 0.202 3.751 -20.038 1.00 10.63 86 PHE A C 1
ATOM 707 O O . PHE A 1 106 ? 0.744 4.077 -18.982 1.00 10.00 86 PHE A O 1
ATOM 715 N N . ASN A 1 107 ? 0.842 3.737 -21.206 1.00 10.59 87 ASN A N 1
ATOM 716 C CA . ASN A 1 107 ? 2.153 4.354 -21.304 1.00 10.47 87 ASN A CA 1
ATOM 717 C C . ASN A 1 107 ? 2.007 5.871 -21.077 1.00 9.82 87 ASN A C 1
ATOM 718 O O . ASN A 1 107 ? 2.811 6.503 -20.375 1.00 8.75 87 ASN A O 1
ATOM 723 N N . GLY A 1 108 ? 0.935 6.433 -21.628 1.00 9.21 88 GLY A N 1
ATOM 724 C CA . GLY A 1 108 ? 0.548 7.824 -21.381 1.00 8.84 88 GLY A CA 1
ATOM 725 C C . GLY A 1 108 ? 0.288 8.137 -19.927 1.00 8.70 88 GLY A C 1
ATOM 726 O O . GLY A 1 108 ? 0.858 9.088 -19.366 1.00 8.69 88 GLY A O 1
ATOM 727 N N . LEU A 1 109 ? -0.563 7.330 -19.295 1.00 8.61 89 LEU A N 1
ATOM 728 C CA . LEU A 1 109 ? -0.863 7.524 -17.896 1.00 8.19 89 LEU A CA 1
ATOM 729 C C . LEU A 1 109 ? 0.399 7.382 -17.041 1.00 7.92 89 LEU A C 1
ATOM 730 O O . LEU A 1 109 ? 0.634 8.211 -16.148 1.00 7.86 89 LEU A O 1
ATOM 735 N N . GLY A 1 110 ? 1.177 6.333 -17.308 1.00 7.70 90 GLY A N 1
ATOM 736 C CA . GLY A 1 110 ? 2.400 6.035 -16.566 1.00 7.98 90 GLY A CA 1
ATOM 737 C C . GLY A 1 110 ? 3.436 7.134 -16.625 1.00 7.98 90 GLY A C 1
ATOM 738 O O . GLY A 1 110 ? 3.952 7.591 -15.582 1.00 7.92 90 GLY A O 1
ATOM 739 N N . SER A 1 111 ? 3.721 7.565 -17.842 1.00 8.11 91 SER A N 1
ATOM 740 C CA . SER A 1 111 ? 4.728 8.583 -18.061 1.00 8.45 91 SER A CA 1
ATOM 741 C C . SER A 1 111 ? 4.283 9.923 -17.478 1.00 7.82 91 SER A C 1
ATOM 742 O O . SER A 1 111 ? 5.090 10.654 -16.916 1.00 7.00 91 SER A O 1
ATOM 745 N N . THR A 1 112 ? 2.984 10.225 -17.557 1.00 7.36 92 THR A N 1
ATOM 746 C CA . THR A 1 112 ? 2.472 11.452 -16.972 1.00 7.10 92 THR A CA 1
ATOM 747 C C . THR A 1 112 ? 2.642 11.448 -15.459 1.00 6.78 92 THR A C 1
ATOM 748 O O . THR A 1 112 ? 3.083 12.444 -14.888 1.00 6.58 92 THR A O 1
ATOM 752 N N . PHE A 1 113 ? 2.323 10.332 -14.809 1.00 6.47 93 PHE A N 1
ATOM 753 C CA . PHE A 1 113 ? 2.455 10.270 -13.357 1.00 6.50 93 PHE A CA 1
ATOM 754 C C . PHE A 1 113 ? 3.930 10.196 -12.948 1.00 6.51 93 PHE A C 1
ATOM 755 O O . PHE A 1 113 ? 4.302 10.738 -11.902 1.00 6.26 93 PHE A O 1
ATOM 763 N N . ALA A 1 114 ? 4.740 9.512 -13.764 1.00 6.89 94 ALA A N 1
ATOM 764 C CA . ALA A 1 114 ? 6.181 9.389 -13.530 1.00 7.43 94 ALA A CA 1
ATOM 765 C C . ALA A 1 114 ? 6.838 10.778 -13.561 1.00 7.90 94 ALA A C 1
ATOM 766 O O . ALA A 1 114 ? 7.669 11.097 -12.717 1.00 7.67 94 ALA A O 1
ATOM 768 N N . GLU A 1 115 ? 6.465 11.610 -14.530 1.00 8.22 95 GLU A N 1
ATOM 769 C CA . GLU A 1 115 ? 7.018 12.980 -14.572 1.00 8.49 95 GLU A CA 1
ATOM 770 C C . GLU A 1 115 ? 6.581 13.793 -13.350 1.00 8.70 95 GLU A C 1
ATOM 771 O O . GLU A 1 115 ? 7.371 14.557 -12.764 1.00 8.24 95 GLU A O 1
ATOM 777 N N . CYS A 1 116 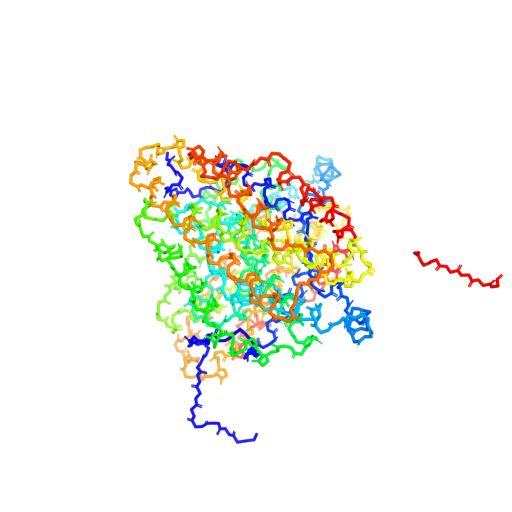? 5.330 13.612 -12.959 1.00 8.58 96 CYS A N 1
ATOM 778 C CA . CYS A 1 116 ? 4.797 14.267 -11.778 1.00 9.31 96 CYS A CA 1
ATOM 779 C C . CYS A 1 116 ? 5.659 13.930 -10.513 1.00 9.13 96 CYS A C 1
ATOM 780 O O . CYS A 1 116 ? 5.973 14.823 -9.688 1.00 7.99 96 CYS A O 1
ATOM 783 N N . GLU A 1 117 ? 6.074 12.667 -10.414 1.00 9.42 97 GLU A N 1
ATOM 784 C CA . GLU A 1 117 ? 6.854 12.206 -9.272 1.00 10.19 97 GLU A CA 1
ATOM 785 C C . GLU A 1 117 ? 8.252 12.820 -9.247 1.00 9.67 97 GLU A C 1
ATOM 786 O O . GLU A 1 117 ? 8.829 13.001 -8.165 1.00 9.65 97 GLU A O 1
ATOM 792 N N . PHE A 1 118 ? 8.795 13.134 -10.411 1.00 9.36 98 PHE A N 1
ATOM 793 C CA . PHE A 1 118 ? 10.055 13.886 -10.480 1.00 9.48 98 PHE A CA 1
ATOM 794 C C . PHE A 1 118 ? 9.866 15.327 -10.043 1.00 9.03 98 PHE A C 1
ATOM 795 O O . PHE A 1 118 ? 10.722 15.875 -9.322 1.00 8.76 98 PHE A O 1
ATOM 803 N N . ARG A 1 119 ? 8.762 15.953 -10.448 1.00 8.67 99 ARG A N 1
ATOM 804 C CA . ARG A 1 119 ? 8.434 17.289 -9.905 1.00 8.60 99 ARG A CA 1
ATOM 805 C C . ARG A 1 119 ? 8.277 17.274 -8.394 1.00 8.85 99 ARG A C 1
ATOM 806 O O . ARG A 1 119 ? 8.680 18.217 -7.689 1.00 8.53 99 ARG A O 1
ATOM 814 N N . HIS A 1 120 ? 7.738 16.184 -7.876 1.00 8.77 100 HIS A N 1
ATOM 815 C CA . HIS A 1 120 ? 7.632 16.028 -6.449 1.00 8.84 100 HIS A CA 1
ATOM 816 C C . HIS A 1 120 ? 8.968 15.865 -5.758 1.00 9.01 100 HIS A C 1
ATOM 817 O O . HIS A 1 120 ? 9.184 16.515 -4.716 1.00 8.81 100 HIS A O 1
ATOM 824 N N . SER A 1 121 ? 9.844 15.029 -6.307 1.00 8.68 101 SER A N 1
ATOM 825 C CA . SER A 1 121 ? 11.145 14.781 -5.667 1.00 9.25 101 SER A CA 1
ATOM 826 C C . SER A 1 121 ? 11.991 16.071 -5.643 1.00 9.61 101 SER A C 1
ATOM 827 O O . SER A 1 121 ? 12.664 16.356 -4.645 1.00 9.44 101 SER A O 1
ATOM 830 N N . GLU A 1 122 ? 11.919 16.857 -6.707 1.00 10.01 102 GLU A N 1
ATOM 831 C CA . GLU A 1 122 ? 12.588 18.168 -6.737 1.00 10.68 102 GLU A CA 1
ATOM 832 C C . GLU A 1 122 ? 12.001 19.167 -5.742 1.00 10.61 102 GLU A C 1
ATOM 833 O O . GLU A 1 122 ? 12.744 19.923 -5.073 1.00 10.96 102 GLU A O 1
ATOM 839 N N . ALA A 1 123 ? 10.684 19.156 -5.591 1.00 10.41 103 ALA A N 1
ATOM 840 C CA . ALA A 1 123 ? 10.019 20.040 -4.628 1.00 10.20 103 ALA A CA 1
ATOM 841 C C . ALA A 1 123 ? 10.450 19.752 -3.193 1.00 10.36 103 ALA A C 1
ATOM 842 O O . ALA A 1 123 ? 10.857 20.672 -2.433 1.00 10.51 103 ALA A O 1
ATOM 844 N N . TYR A 1 124 ? 10.403 18.481 -2.812 1.00 10.35 104 TYR A N 1
ATOM 845 C CA . TYR A 1 124 ? 10.760 18.121 -1.431 1.00 10.28 104 TYR A CA 1
ATOM 846 C C . TYR A 1 124 ? 12.269 18.149 -1.182 1.00 11.02 104 TYR A C 1
ATOM 847 O O . TYR A 1 124 ? 12.697 18.545 -0.084 1.00 10.46 104 TYR A O 1
ATOM 856 N N . SER A 1 125 ? 13.078 17.797 -2.175 1.00 12.30 105 SER A N 1
ATOM 857 C CA . SER A 1 125 ? 14.520 17.974 -2.044 1.00 14.55 105 SER A CA 1
ATOM 858 C C . SER A 1 125 ? 14.836 19.463 -1.796 1.00 15.31 105 SER A C 1
ATOM 859 O O . SER A 1 125 ? 15.657 19.805 -0.934 1.00 15.23 105 SER A O 1
ATOM 862 N N . ARG A 1 126 ? 14.159 20.349 -2.520 1.00 15.71 106 ARG A N 1
ATOM 863 C CA . ARG A 1 126 ? 14.353 21.783 -2.315 1.00 16.70 106 ARG A CA 1
ATOM 864 C C . ARG A 1 126 ? 13.952 22.230 -0.906 1.00 17.36 106 ARG A C 1
ATOM 865 O O . ARG A 1 126 ? 14.697 22.967 -0.251 1.00 17.37 106 ARG A O 1
ATOM 873 N N . LEU A 1 127 ? 12.791 21.787 -0.440 1.00 17.82 107 LEU A N 1
ATOM 874 C CA . LEU A 1 127 ? 12.352 22.077 0.922 1.00 17.55 107 LEU A CA 1
ATOM 875 C C . LEU A 1 127 ? 13.356 21.631 1.981 1.00 17.89 107 LEU A C 1
ATOM 876 O O . LEU A 1 127 ? 13.618 22.399 2.903 1.00 18.32 107 LEU A O 1
ATOM 881 N N . LEU A 1 128 ? 13.923 20.429 1.844 1.00 17.79 108 LEU A N 1
ATOM 882 C CA . LEU A 1 128 ? 14.956 19.949 2.784 1.00 18.04 108 LEU A CA 1
ATOM 883 C C . LEU A 1 128 ? 16.167 20.923 2.777 1.00 19.41 108 LEU A C 1
ATOM 884 O O . LEU A 1 128 ? 16.667 21.305 3.835 1.00 19.50 108 LEU A O 1
ATOM 889 N N . GLU A 1 129 ? 16.610 21.277 1.576 1.00 19.78 109 GLU A N 1
ATOM 890 C CA . GLU A 1 129 ? 17.736 22.178 1.355 1.00 22.92 109 GLU A CA 1
ATOM 891 C C . GLU A 1 129 ? 17.491 23.528 2.011 1.00 21.79 109 GLU A C 1
ATOM 892 O O . GLU A 1 129 ? 18.305 23.987 2.793 1.00 22.89 109 GLU A O 1
ATOM 898 N N . VAL A 1 130 ? 16.344 24.130 1.733 1.00 21.04 110 VAL A N 1
ATOM 899 C CA . VAL A 1 130 ? 16.025 25.475 2.214 1.00 21.78 110 VAL A CA 1
ATOM 900 C C . VAL A 1 130 ? 15.867 25.544 3.733 1.00 22.34 110 VAL A C 1
ATOM 901 O O . VAL A 1 130 ? 16.297 26.514 4.360 1.00 20.37 110 VAL A O 1
ATOM 905 N N . LEU A 1 131 ? 15.259 24.528 4.331 1.00 20.88 111 LEU A N 1
ATOM 906 C CA . LEU A 1 131 ? 15.072 24.522 5.782 1.00 21.18 111 LEU A CA 1
ATOM 907 C C . LEU A 1 131 ? 16.256 23.941 6.545 1.00 20.18 111 LEU A C 1
ATOM 908 O O . LEU A 1 131 ? 16.238 23.936 7.762 1.00 19.54 111 LEU A O 1
ATOM 913 N N . GLY A 1 132 ? 17.263 23.430 5.837 1.00 20.56 112 GLY A N 1
ATOM 914 C CA . GLY A 1 132 ? 18.477 22.930 6.455 1.00 22.30 112 GLY A CA 1
ATOM 915 C C . GLY A 1 132 ? 18.358 21.531 7.022 1.00 23.50 112 GLY A C 1
ATOM 916 O O . GLY A 1 132 ? 18.982 21.216 8.039 1.00 22.14 112 GLY A O 1
ATOM 917 N N . TYR A 1 133 ? 17.574 20.672 6.368 1.00 23.59 113 TYR A N 1
ATOM 918 C CA . TYR A 1 133 ? 17.369 19.304 6.864 1.00 24.21 113 TYR A CA 1
ATOM 919 C C . TYR A 1 133 ? 18.027 18.184 6.085 1.00 23.24 113 TYR A C 1
ATOM 920 O O . TYR A 1 133 ? 17.691 17.019 6.297 1.00 22.68 113 TYR A O 1
ATOM 929 N N . ASN A 1 134 ? 19.001 18.501 5.238 1.00 22.74 114 ASN A N 1
ATOM 930 C CA . ASN A 1 134 ? 19.705 17.454 4.486 1.00 24.21 114 ASN A CA 1
ATOM 931 C C . ASN A 1 134 ? 20.373 16.419 5.385 1.00 24.90 114 ASN A C 1
ATOM 932 O O . ASN A 1 134 ? 20.274 15.217 5.127 1.00 23.49 114 ASN A O 1
ATOM 937 N N . ASP A 1 135 ? 21.049 16.879 6.440 1.00 24.22 115 ASP A N 1
ATOM 938 C CA . ASP A 1 135 ? 21.754 15.971 7.351 1.00 26.44 115 ASP A CA 1
ATOM 939 C C . ASP A 1 135 ? 20.787 15.007 8.058 1.00 25.03 115 ASP A C 1
ATOM 940 O O . ASP A 1 135 ? 21.012 13.792 8.063 1.00 25.23 115 ASP A O 1
ATOM 945 N N . GLU A 1 136 ? 19.699 15.542 8.603 1.00 23.62 116 GLU A N 1
ATOM 946 C CA . GLU A 1 136 ? 18.680 14.726 9.287 1.00 24.70 116 GLU A CA 1
ATOM 947 C C . GLU A 1 136 ? 18.065 13.685 8.312 1.00 22.66 116 GLU A C 1
ATOM 948 O O . GLU A 1 136 ? 17.802 12.544 8.687 1.00 23.06 116 GLU A O 1
ATOM 954 N N . PHE A 1 137 ? 17.882 14.089 7.059 1.00 21.21 117 PHE A N 1
ATOM 955 C CA . PHE A 1 137 ? 17.329 13.209 6.039 1.00 20.37 117 PHE A CA 1
ATOM 956 C C . PHE A 1 137 ? 18.288 12.074 5.692 1.00 22.15 117 PHE A C 1
ATOM 957 O O . PHE A 1 137 ? 17.862 10.927 5.557 1.00 21.11 117 PHE A O 1
ATOM 965 N N . GLU A 1 138 ? 19.578 12.375 5.579 1.00 24.92 118 GLU A N 1
ATOM 966 C CA . GLU A 1 138 ? 20.593 11.323 5.387 1.00 27.89 118 GLU A CA 1
ATOM 967 C C . GLU A 1 138 ? 20.596 10.274 6.512 1.00 27.32 118 GLU A C 1
ATOM 968 O O . GLU A 1 138 ? 20.800 9.090 6.263 1.00 28.33 118 GLU A O 1
ATOM 974 N N . LYS A 1 139 ? 20.324 10.718 7.736 1.00 27.53 119 LYS A N 1
ATOM 975 C CA . LYS A 1 139 ? 20.327 9.859 8.916 1.00 28.84 119 LYS A CA 1
ATOM 976 C C . LYS A 1 139 ? 18.938 9.401 9.339 1.00 27.10 119 LYS A C 1
ATOM 977 O O . LYS A 1 139 ? 18.761 8.929 10.466 1.00 26.55 119 LYS A O 1
ATOM 983 N N . LEU A 1 140 ? 17.951 9.511 8.439 1.00 25.02 120 LEU A N 1
ATOM 984 C CA . LEU A 1 140 ? 16.557 9.267 8.814 1.00 23.42 120 LEU A CA 1
ATOM 985 C C . LEU A 1 140 ? 16.306 7.824 9.247 1.00 23.47 120 LEU A C 1
ATOM 986 O O . LEU A 1 140 ? 15.462 7.572 10.097 1.00 22.20 120 LEU A O 1
ATOM 991 N N . LEU A 1 141 ? 17.075 6.887 8.703 1.00 26.67 121 LEU A N 1
ATOM 992 C CA . LEU A 1 141 ? 16.938 5.469 9.060 1.00 29.91 121 LEU A CA 1
ATOM 993 C C . LEU A 1 141 ? 17.329 5.174 10.525 1.00 31.15 121 LEU A C 1
ATOM 994 O O . LEU A 1 141 ? 16.994 4.109 11.037 1.00 34.15 121 LEU A O 1
ATOM 999 N N . ASP A 1 142 ? 18.001 6.115 11.199 1.00 30.53 122 ASP A N 1
ATOM 1000 C CA . ASP A 1 142 ? 18.271 5.997 12.641 1.00 30.81 122 ASP A CA 1
ATOM 1001 C C . ASP A 1 142 ? 17.006 6.037 13.479 1.00 29.82 122 ASP A C 1
ATOM 1002 O O . ASP A 1 142 ? 17.024 5.627 14.638 1.00 29.06 122 ASP A O 1
ATOM 1007 N N . VAL A 1 143 ? 15.915 6.562 12.924 1.00 25.74 123 VAL A N 1
ATOM 1008 C CA . VAL A 1 143 ? 14.658 6.605 13.652 1.00 24.67 123 VAL A CA 1
ATOM 1009 C C . VAL A 1 143 ? 13.980 5.242 13.522 1.00 24.22 123 VAL A C 1
ATOM 1010 O O . VAL A 1 143 ? 13.668 4.821 12.405 1.00 23.07 123 VAL A O 1
ATOM 1014 N N . PRO A 1 144 ? 13.726 4.563 14.660 1.00 23.69 124 PRO A N 1
ATOM 1015 C CA . PRO A 1 144 ? 13.061 3.261 14.627 1.00 22.97 124 PRO A CA 1
ATOM 1016 C C . PRO A 1 144 ? 11.736 3.204 13.847 1.00 22.53 124 PRO A C 1
ATOM 1017 O O . PRO A 1 144 ? 11.536 2.267 13.080 1.00 20.78 124 PRO A O 1
ATOM 1021 N N . VAL A 1 145 ? 10.846 4.169 14.064 1.00 20.83 125 VAL A N 1
ATOM 1022 C CA . VAL A 1 145 ? 9.548 4.143 13.393 1.00 20.96 125 VAL A CA 1
ATOM 1023 C C . VAL A 1 145 ? 9.713 4.323 11.882 1.00 20.08 125 VAL A C 1
ATOM 1024 O O . VAL A 1 145 ? 8.951 3.739 11.110 1.00 20.87 125 VAL A O 1
ATOM 1028 N N . ILE A 1 146 ? 10.718 5.087 11.454 1.00 19.31 126 ILE A N 1
ATOM 1029 C CA . ILE A 1 146 ? 11.007 5.199 10.023 1.00 19.31 126 ILE A CA 1
ATOM 1030 C C . ILE A 1 146 ? 11.421 3.832 9.433 1.00 20.32 126 ILE A C 1
ATOM 1031 O O . ILE A 1 146 ? 10.988 3.493 8.330 1.00 18.07 126 ILE A O 1
ATOM 1036 N N . ARG A 1 147 ? 12.211 3.042 10.169 1.00 21.94 127 ARG A N 1
ATOM 1037 C CA . ARG A 1 147 ? 12.609 1.687 9.701 1.00 23.56 127 ARG A CA 1
ATOM 1038 C C . ARG A 1 147 ? 11.420 0.762 9.540 1.00 23.03 127 ARG A C 1
ATOM 1039 O O . ARG A 1 147 ? 11.344 0.000 8.583 1.00 24.57 127 ARG A O 1
ATOM 1047 N N . ARG A 1 148 ? 10.496 0.831 10.485 1.00 23.46 128 ARG A N 1
ATOM 1048 C CA . ARG A 1 148 ? 9.260 0.069 10.406 1.00 23.71 128 ARG A CA 1
ATOM 1049 C C . ARG A 1 148 ? 8.433 0.524 9.199 1.00 22.77 128 ARG A C 1
ATOM 1050 O O . ARG A 1 148 ? 7.842 -0.297 8.518 1.00 21.15 128 ARG A O 1
ATOM 1058 N N . ARG A 1 149 ? 8.408 1.834 8.936 1.00 19.07 129 ARG A N 1
ATOM 1059 C CA . ARG A 1 149 ? 7.736 2.348 7.745 1.00 18.44 129 ARG A CA 1
ATOM 1060 C C . ARG A 1 149 ? 8.395 1.849 6.464 1.00 18.26 129 ARG A C 1
ATOM 1061 O O . ARG A 1 149 ? 7.696 1.425 5.537 1.00 17.98 129 ARG A O 1
ATOM 1069 N N . VAL A 1 150 ? 9.725 1.902 6.400 1.00 18.03 130 VAL A N 1
ATOM 1070 C CA . VAL A 1 150 ? 10.456 1.325 5.268 1.00 19.11 130 VAL A CA 1
ATOM 1071 C C . VAL A 1 150 ? 10.025 -0.134 5.072 1.00 20.64 130 VAL A C 1
ATOM 1072 O O . VAL A 1 150 ? 9.810 -0.553 3.937 1.00 21.01 130 VAL A O 1
ATOM 1076 N N . ASP A 1 151 ? 9.870 -0.886 6.165 1.00 21.98 131 ASP A N 1
ATOM 1077 C CA . ASP A 1 151 ? 9.436 -2.296 6.089 1.00 24.28 131 ASP A CA 1
ATOM 1078 C C . ASP A 1 151 ? 8.062 -2.483 5.456 1.00 23.98 131 ASP A C 1
ATOM 1079 O O . ASP A 1 151 ? 7.923 -3.319 4.572 1.00 25.56 131 ASP A O 1
ATOM 1084 N N . TYR A 1 152 ? 7.049 -1.729 5.886 1.00 21.81 132 TYR A N 1
ATOM 1085 C CA . TYR A 1 152 ? 5.729 -1.918 5.277 1.00 22.15 132 TYR A CA 1
ATOM 1086 C C . TYR A 1 152 ? 5.698 -1.459 3.807 1.00 22.40 132 TYR A C 1
ATOM 1087 O O . TYR A 1 152 ? 5.012 -2.081 2.965 1.00 21.22 132 TYR A O 1
ATOM 1096 N N . LEU A 1 153 ? 6.446 -0.395 3.496 1.00 20.74 133 LEU A N 1
ATOM 1097 C CA . LEU A 1 153 ? 6.526 0.104 2.127 1.00 20.84 133 LEU A CA 1
ATOM 1098 C C . LEU A 1 153 ? 7.229 -0.890 1.197 1.00 23.24 133 LEU A C 1
ATOM 1099 O O . LEU A 1 153 ? 6.786 -1.076 0.057 1.00 22.49 133 LEU A O 1
ATOM 1104 N N . SER A 1 154 ? 8.313 -1.518 1.661 1.00 23.36 134 SER A N 1
ATOM 1105 C CA . SER A 1 154 ? 8.989 -2.554 0.867 1.00 25.92 134 SER A CA 1
ATOM 1106 C C . SER A 1 154 ? 8.065 -3.757 0.603 1.00 26.58 134 SER A C 1
ATOM 1107 O O . SER A 1 154 ? 8.085 -4.320 -0.492 1.00 26.26 134 SER A O 1
ATOM 1110 N N . ASN A 1 155 ? 7.279 -4.148 1.610 1.00 27.69 135 ASN A N 1
ATOM 1111 C CA . ASN A 1 155 ? 6.275 -5.209 1.433 1.00 29.52 135 ASN A CA 1
ATOM 1112 C C . ASN A 1 155 ? 5.203 -4.848 0.411 1.00 29.45 135 ASN A C 1
ATOM 1113 O O . ASN A 1 155 ? 4.886 -5.668 -0.451 1.00 28.82 135 ASN A O 1
ATOM 1118 N N . VAL A 1 156 ? 4.671 -3.628 0.485 1.00 28.14 136 VAL A N 1
ATOM 1119 C CA . VAL A 1 156 ? 3.736 -3.144 -0.542 1.00 28.58 136 VAL A CA 1
ATOM 1120 C C . VAL A 1 156 ? 4.376 -3.243 -1.936 1.00 27.29 136 VAL A C 1
ATOM 1121 O O . VAL A 1 156 ? 3.763 -3.759 -2.876 1.00 27.20 136 VAL A O 1
ATOM 1125 N N . LEU A 1 157 ? 5.611 -2.771 -2.064 1.00 24.52 137 LEU A N 1
ATOM 1126 C CA . LEU A 1 157 ? 6.238 -2.688 -3.370 1.00 25.08 137 LEU A CA 1
ATOM 1127 C C . LEU A 1 157 ? 6.893 -3.994 -3.850 1.00 24.32 137 LEU A C 1
ATOM 1128 O O . LEU A 1 157 ? 7.366 -4.025 -4.981 1.00 23.89 137 LEU A O 1
ATOM 1133 N N . LYS A 1 158 ? 6.935 -5.052 -3.025 1.00 24.71 138 LYS A N 1
ATOM 1134 C CA . LYS A 1 158 ? 7.795 -6.218 -3.323 1.00 25.70 138 LYS A CA 1
ATOM 1135 C C . LYS A 1 158 ? 7.462 -6.847 -4.670 1.00 24.11 138 LYS A C 1
ATOM 1136 O O . LYS A 1 158 ? 8.362 -7.183 -5.420 1.00 22.44 138 LYS A O 1
ATOM 1142 N N . ASP A 1 159 ? 6.169 -6.960 -4.973 1.00 24.19 139 ASP A N 1
ATOM 1143 C CA . ASP A 1 159 ? 5.701 -7.568 -6.231 1.00 23.50 139 ASP A CA 1
ATOM 1144 C C . ASP A 1 159 ? 5.385 -6.552 -7.335 1.00 23.65 139 ASP A C 1
ATOM 1145 O O . ASP A 1 159 ? 4.689 -6.879 -8.304 1.00 21.18 139 ASP A O 1
ATOM 1150 N N . THR A 1 160 ? 5.920 -5.335 -7.231 1.00 22.33 140 THR A N 1
ATOM 1151 C CA . THR A 1 160 ? 5.643 -4.306 -8.245 1.00 23.40 140 THR A CA 1
ATOM 1152 C C . THR A 1 160 ? 6.303 -4.631 -9.585 1.00 23.92 140 THR A C 1
ATOM 1153 O O . THR A 1 160 ? 5.860 -4.145 -10.608 1.00 25.22 140 THR A O 1
ATOM 1157 N N . LYS A 1 161 ? 7.343 -5.458 -9.598 1.00 24.63 141 LYS A N 1
ATOM 1158 C CA . LYS A 1 161 ? 7.925 -5.915 -10.851 1.00 26.43 141 LYS A CA 1
ATOM 1159 C C . LYS A 1 161 ? 7.552 -7.362 -11.212 1.00 25.82 141 LYS A C 1
ATOM 1160 O O . LYS A 1 161 ? 8.228 -7.988 -12.031 1.00 25.37 141 LYS A O 1
ATOM 1166 N N . SER A 1 162 ? 6.460 -7.882 -10.658 1.00 26.51 142 SER A N 1
ATOM 1167 C CA . SER A 1 162 ? 6.111 -9.289 -10.886 1.00 27.65 142 SER A CA 1
ATOM 1168 C C . SER A 1 162 ? 5.472 -9.538 -12.258 1.00 28.32 142 SER A C 1
ATOM 1169 O O . SER A 1 162 ? 4.617 -8.769 -12.727 1.00 25.66 142 SER A O 1
ATOM 1172 N N . GLN A 1 163 ? 5.902 -10.636 -12.876 1.00 29.72 143 GLN A N 1
ATOM 1173 C CA . GLN A 1 163 ? 5.282 -11.165 -14.095 1.00 31.42 143 GLN A CA 1
ATOM 1174 C C . GLN A 1 163 ? 3.915 -11.789 -13.822 1.00 30.36 143 GLN A C 1
ATOM 1175 O O . GLN A 1 163 ? 3.077 -11.888 -14.717 1.00 31.42 143 GLN A O 1
ATOM 1181 N N . ASP A 1 164 ? 3.719 -12.250 -12.597 1.00 28.43 144 ASP A N 1
ATOM 1182 C CA . ASP A 1 164 ? 2.449 -12.806 -12.165 1.00 29.70 144 ASP A CA 1
ATOM 1183 C C . ASP A 1 164 ? 1.460 -11.634 -12.056 1.00 29.27 144 ASP A C 1
ATOM 1184 O O . ASP A 1 164 ? 1.622 -10.757 -11.211 1.00 27.67 144 ASP A O 1
ATOM 1189 N N . ASN A 1 165 ? 0.451 -11.618 -12.919 1.00 28.28 145 ASN A N 1
ATOM 1190 C CA . ASN A 1 165 ? -0.509 -10.520 -12.920 1.00 30.10 145 ASN A CA 1
ATOM 1191 C C . ASN A 1 165 ? -1.326 -10.413 -11.640 1.00 30.73 145 ASN A C 1
ATOM 1192 O O . ASN A 1 165 ? -1.736 -9.316 -11.257 1.00 30.45 145 ASN A O 1
ATOM 1197 N N . ARG A 1 166 ? -1.512 -11.537 -10.960 1.00 31.83 146 ARG A N 1
ATOM 1198 C CA . ARG A 1 166 ? -2.266 -11.582 -9.714 1.00 33.45 146 ARG A CA 1
ATOM 1199 C C . ARG A 1 166 ? -1.435 -10.940 -8.591 1.00 33.41 146 ARG A C 1
ATOM 1200 O O . ARG A 1 166 ? -1.943 -10.096 -7.840 1.00 34.93 146 ARG A O 1
ATOM 1208 N N . LYS A 1 167 ? -0.163 -11.327 -8.489 1.00 30.49 147 LYS A N 1
ATOM 1209 C CA . LYS A 1 167 ? 0.754 -10.724 -7.519 1.00 29.67 147 LYS A CA 1
ATOM 1210 C C . LYS A 1 167 ? 0.922 -9.222 -7.762 1.00 26.66 147 LYS A C 1
ATOM 1211 O O . LYS A 1 167 ? 0.881 -8.435 -6.821 1.00 25.48 147 LYS A O 1
ATOM 1217 N N . TYR A 1 168 ? 1.132 -8.854 -9.026 1.00 25.19 148 TYR A N 1
ATOM 1218 C CA . TYR A 1 168 ? 1.248 -7.450 -9.428 1.00 23.15 148 TYR A CA 1
ATOM 1219 C C . TYR A 1 168 ? 0.003 -6.648 -9.039 1.00 23.52 148 TYR A C 1
ATOM 1220 O O . TYR A 1 168 ? 0.110 -5.566 -8.447 1.00 21.14 148 TYR A O 1
ATOM 1229 N N . MET A 1 169 ? -1.171 -7.199 -9.346 1.00 23.26 149 MET A N 1
ATOM 1230 C CA . MET A 1 169 ? -2.442 -6.571 -8.993 1.00 24.39 149 MET A CA 1
ATOM 1231 C C . MET A 1 169 ? -2.524 -6.227 -7.500 1.00 23.05 149 MET A C 1
ATOM 1232 O O . MET A 1 169 ? -2.944 -5.124 -7.142 1.00 21.54 149 MET A O 1
ATOM 1237 N N . VAL A 1 170 ? -2.103 -7.146 -6.635 1.00 21.65 150 VAL A N 1
ATOM 1238 C CA . VAL A 1 170 ? -2.115 -6.886 -5.195 1.00 20.86 150 VAL A CA 1
ATOM 1239 C C . VAL A 1 170 ? -1.165 -5.716 -4.813 1.00 20.45 150 VAL A C 1
ATOM 1240 O O . VAL A 1 170 ? -1.502 -4.876 -3.969 1.00 19.34 150 VAL A O 1
ATOM 1244 N N . SER A 1 171 ? 0.022 -5.692 -5.406 1.00 19.08 151 SER A N 1
ATOM 1245 C CA . SER A 1 171 ? 0.944 -4.568 -5.225 1.00 19.12 151 SER A CA 1
ATOM 1246 C C . SER A 1 171 ? 0.300 -3.239 -5.694 1.00 17.33 151 SER A C 1
ATOM 1247 O O . SER A 1 171 ? 0.384 -2.241 -4.984 1.00 17.03 151 SER A O 1
ATOM 1250 N N . LEU A 1 172 ? -0.402 -3.250 -6.827 1.00 15.38 152 LEU A N 1
ATOM 1251 C CA . LEU A 1 172 ? -1.174 -2.080 -7.281 1.00 15.03 152 LEU A CA 1
ATOM 1252 C C . LEU A 1 172 ? -2.251 -1.623 -6.299 1.00 14.27 152 LEU A C 1
ATOM 1253 O O . LEU A 1 172 ? -2.404 -0.418 -6.043 1.00 13.38 152 LEU A O 1
ATOM 1258 N N . ILE A 1 173 ? -3.018 -2.565 -5.759 1.00 14.23 153 ILE A N 1
ATOM 1259 C CA . ILE A 1 173 ? -4.058 -2.238 -4.807 1.00 13.21 153 ILE A CA 1
ATOM 1260 C C . ILE A 1 173 ? -3.430 -1.511 -3.613 1.00 13.66 153 ILE A C 1
ATOM 1261 O O . ILE A 1 173 ? -3.915 -0.446 -3.203 1.00 13.84 153 ILE A O 1
ATOM 1266 N N . LEU A 1 174 ? -2.380 -2.101 -3.055 1.00 13.39 154 LEU A N 1
ATOM 1267 C CA . LEU A 1 174 ? -1.743 -1.554 -1.846 1.00 14.30 154 LEU A CA 1
ATOM 1268 C C . LEU A 1 174 ? -0.992 -0.240 -2.108 1.00 14.41 154 LEU A C 1
ATOM 1269 O O . LEU A 1 174 ? -1.018 0.666 -1.276 1.00 14.18 154 LEU A O 1
ATOM 1274 N N . PHE A 1 175 ? -0.346 -0.152 -3.271 1.00 14.93 155 PHE A N 1
ATOM 1275 C CA . PHE A 1 175 ? 0.282 1.081 -3.740 1.00 14.15 155 PHE A CA 1
ATOM 1276 C C . PHE A 1 175 ? -0.730 2.217 -3.799 1.00 14.15 155 PHE A C 1
ATOM 1277 O O . PHE A 1 175 ? -0.509 3.290 -3.240 1.00 14.69 155 PHE A O 1
ATOM 1285 N N . SER A 1 176 ? -1.845 1.971 -4.470 1.00 14.24 156 SER A N 1
ATOM 1286 C CA . SER A 1 176 ? -2.904 2.951 -4.635 1.00 14.18 156 SER A CA 1
ATOM 1287 C C . SER A 1 176 ? -3.577 3.360 -3.338 1.00 16.07 156 SER A C 1
ATOM 1288 O O . SER A 1 176 ? -3.688 4.549 -3.049 1.00 15.56 156 SER A O 1
ATOM 1291 N N . ILE A 1 177 ? -4.020 2.383 -2.553 1.00 17.32 157 ILE A N 1
ATOM 1292 C CA . ILE A 1 177 ? -4.814 2.700 -1.356 1.00 19.73 157 ILE A CA 1
ATOM 1293 C C . ILE A 1 177 ? -3.946 3.144 -0.165 1.00 19.42 157 ILE A C 1
ATOM 1294 O O . ILE A 1 177 ? -4.417 3.924 0.658 1.00 20.15 157 ILE A O 1
ATOM 1299 N N . LEU A 1 178 ? -2.695 2.697 -0.081 1.00 20.30 158 LEU A N 1
ATOM 1300 C CA . LEU A 1 178 ? -1.812 3.108 1.017 1.00 21.41 158 LEU A CA 1
ATOM 1301 C C . LEU A 1 178 ? -0.853 4.193 0.610 1.00 20.66 158 LEU A C 1
ATOM 1302 O O . LEU A 1 178 ? -0.921 5.312 1.119 1.00 22.70 158 LEU A O 1
ATOM 1307 N N . ILE A 1 179 ? 0.050 3.863 -0.302 1.00 19.50 159 ILE A N 1
ATOM 1308 C CA . ILE A 1 179 ? 1.162 4.746 -0.624 1.00 17.26 159 ILE A CA 1
ATOM 1309 C C . ILE A 1 179 ? 0.712 6.056 -1.297 1.00 17.08 159 ILE A C 1
ATOM 1310 O O . ILE A 1 179 ? 1.215 7.123 -0.956 1.00 15.78 159 ILE A O 1
ATOM 1315 N N . GLU A 1 180 ? -0.219 5.977 -2.245 1.00 14.57 160 GLU A N 1
ATOM 1316 C CA . GLU A 1 180 ? -0.727 7.172 -2.907 1.00 13.84 160 GLU A CA 1
ATOM 1317 C C . GLU A 1 180 ? -1.799 7.855 -2.095 1.00 14.31 160 GLU A C 1
ATOM 1318 O O . GLU A 1 180 ? -1.846 9.077 -2.020 1.00 13.38 160 GLU A O 1
ATOM 1324 N N . ASN A 1 181 ? -2.703 7.074 -1.518 1.00 15.85 161 ASN A N 1
ATOM 1325 C CA . ASN A 1 181 ? -3.921 7.658 -0.969 1.00 17.01 161 ASN A CA 1
ATOM 1326 C C . ASN A 1 181 ? -3.829 8.003 0.510 1.00 17.05 161 ASN A C 1
ATOM 1327 O O . ASN A 1 181 ? -4.632 8.801 1.006 1.00 16.83 161 ASN A O 1
ATOM 1332 N N . VAL A 1 182 ? -2.859 7.436 1.228 1.00 17.27 162 VAL A N 1
ATOM 1333 C CA . VAL A 1 182 ? -2.861 7.580 2.688 1.00 17.65 162 VAL A CA 1
ATOM 1334 C C . VAL A 1 182 ? -1.523 7.892 3.352 1.00 16.71 162 VAL A C 1
ATOM 1335 O O . VAL A 1 182 ? -1.489 8.771 4.202 1.00 17.18 162 VAL A O 1
ATOM 1339 N N . SER A 1 183 ? -0.453 7.181 2.991 1.00 16.21 163 SER A N 1
ATOM 1340 C CA . SER A 1 183 ? 0.823 7.249 3.723 1.00 15.50 163 SER A CA 1
ATOM 1341 C C . SER A 1 183 ? 1.278 8.681 4.017 1.00 14.98 163 SER A C 1
ATOM 1342 O O . SER A 1 183 ? 1.755 8.956 5.122 1.00 17.00 163 SER A O 1
ATOM 1345 N N . LEU A 1 184 ? 1.119 9.572 3.039 1.00 12.95 164 LEU A N 1
ATOM 1346 C CA . LEU A 1 184 ? 1.536 10.981 3.161 1.00 12.79 164 LEU A CA 1
ATOM 1347 C C . LEU A 1 184 ? 0.518 11.946 3.767 1.00 11.85 164 LEU A C 1
ATOM 1348 O O . LEU A 1 184 ? 0.884 13.059 4.189 1.00 10.95 164 LEU A O 1
ATOM 1353 N N . PHE A 1 185 ? -0.750 11.545 3.810 1.00 11.03 165 PHE A N 1
ATOM 1354 C CA . PHE A 1 185 ? -1.814 12.518 3.965 1.00 10.95 165 PHE A CA 1
ATOM 1355 C C . PHE A 1 185 ? -1.923 13.123 5.354 1.00 11.32 165 PHE A C 1
ATOM 1356 O O . PHE A 1 185 ? -2.354 14.279 5.470 1.00 11.31 165 PHE A O 1
ATOM 1364 N N . SER A 1 186 ? -1.488 12.398 6.388 1.00 11.17 166 SER A N 1
ATOM 1365 C CA . SER A 1 186 ? -1.432 12.991 7.737 1.00 11.92 166 SER A CA 1
ATOM 1366 C C . SER A 1 186 ? -0.367 14.105 7.834 1.00 11.18 166 SER A C 1
ATOM 1367 O O . SER A 1 186 ? -0.571 15.089 8.533 1.00 11.24 166 SER A O 1
ATOM 1370 N N . GLN A 1 187 ? 0.741 13.938 7.134 1.00 10.58 167 GLN A N 1
ATOM 1371 C CA . GLN A 1 187 ? 1.807 14.957 7.078 1.00 11.29 167 GLN A CA 1
ATOM 1372 C C . GLN A 1 187 ? 1.337 16.172 6.306 1.00 11.08 167 GLN A C 1
ATOM 1373 O O . GLN A 1 187 ? 1.589 17.317 6.701 1.00 11.48 167 GLN A O 1
ATOM 1379 N N . PHE A 1 188 ? 0.627 15.930 5.209 1.00 10.46 168 PHE A N 1
ATOM 1380 C CA . PHE A 1 188 ? -0.054 17.014 4.497 1.00 10.25 168 PHE A CA 1
ATOM 1381 C C . PHE A 1 188 ? -1.002 17.804 5.394 1.00 10.39 168 PHE A C 1
ATOM 1382 O O . PHE A 1 188 ? -0.999 19.047 5.388 1.00 10.05 168 PHE A O 1
ATOM 1390 N N . ALA A 1 189 ? -1.824 17.077 6.144 1.00 10.57 169 ALA A N 1
ATOM 1391 C CA . ALA A 1 189 ? -2.791 17.669 7.049 1.00 10.58 169 ALA A CA 1
ATOM 1392 C C . ALA A 1 189 ? -2.121 18.501 8.142 1.00 11.05 169 ALA A C 1
ATOM 1393 O O . ALA A 1 189 ? -2.587 19.605 8.464 1.00 10.90 169 ALA A O 1
ATOM 1395 N N . ILE A 1 190 ? -1.032 17.989 8.707 1.00 11.04 170 ILE A N 1
ATOM 1396 C CA . ILE A 1 190 ? -0.293 18.719 9.738 1.00 11.67 170 ILE A CA 1
ATOM 1397 C C . ILE A 1 190 ? 0.209 20.056 9.192 1.00 11.79 170 ILE A C 1
ATOM 1398 O O . ILE A 1 190 ? -0.014 21.098 9.802 1.00 11.84 170 ILE A O 1
ATOM 1403 N N . LEU A 1 191 ? 0.860 19.997 8.038 1.00 12.16 171 LEU A N 1
ATOM 1404 C CA . LEU A 1 191 ? 1.435 21.175 7.441 1.00 12.11 171 LEU A CA 1
ATOM 1405 C C . LEU A 1 191 ? 0.366 22.216 7.090 1.00 12.15 171 LEU A C 1
ATOM 1406 O O . LEU A 1 191 ? 0.522 23.380 7.469 1.00 12.34 171 LEU A O 1
ATOM 1411 N N . LEU A 1 192 ? -0.745 21.800 6.471 1.00 11.78 172 LEU A N 1
ATOM 1412 C CA . LEU A 1 192 ? -1.828 22.727 6.151 1.00 12.18 172 LEU A CA 1
ATOM 1413 C C . LEU A 1 192 ? -2.497 23.339 7.373 1.00 12.93 172 LEU A C 1
ATOM 1414 O O . LEU A 1 192 ? -3.025 24.460 7.273 1.00 13.36 172 LEU A O 1
ATOM 1419 N N . SER A 1 193 ? -2.513 22.616 8.498 1.00 13.20 173 SER A N 1
ATOM 1420 C CA . SER A 1 193 ? -3.100 23.152 9.733 1.00 13.93 173 SER A CA 1
ATOM 1421 C C . SER A 1 193 ? -2.427 24.459 10.206 1.00 14.23 173 SER A C 1
ATOM 1422 O O . SER A 1 193 ? -3.096 25.315 10.796 1.00 14.96 173 SER A O 1
ATOM 1425 N N . PHE A 1 194 ? -1.118 24.574 10.009 1.00 15.33 174 PHE A N 1
ATOM 1426 C CA . PHE A 1 194 ? -0.386 25.825 10.318 1.00 16.52 174 PHE A CA 1
ATOM 1427 C C . PHE A 1 194 ? -0.952 27.015 9.540 1.00 17.57 174 PHE A C 1
ATOM 1428 O O . PHE A 1 194 ? -1.204 28.102 10.114 1.00 18.21 174 PHE A O 1
ATOM 1436 N N . THR A 1 195 ? -1.194 26.821 8.248 1.00 17.43 175 THR A N 1
ATOM 1437 C CA . THR A 1 195 ? -1.742 27.892 7.429 1.00 17.96 175 THR A CA 1
ATOM 1438 C C . THR A 1 195 ? -3.189 28.166 7.830 1.00 18.93 175 THR A C 1
ATOM 1439 O O . THR A 1 195 ? -3.555 29.317 8.100 1.00 19.05 175 THR A O 1
ATOM 1443 N N . ARG A 1 196 ? -3.997 27.114 7.912 1.00 19.17 176 ARG A N 1
ATOM 1444 C CA . ARG A 1 196 ? -5.416 27.274 8.202 1.00 19.77 176 ARG A CA 1
ATOM 1445 C C . ARG A 1 196 ? -5.685 28.010 9.509 1.00 20.32 176 ARG A C 1
ATOM 1446 O O . ARG A 1 196 ? -6.504 28.917 9.544 1.00 19.92 176 ARG A O 1
ATOM 1454 N N . PHE A 1 197 ? -5.011 27.600 10.572 1.00 20.44 177 PHE A N 1
ATOM 1455 C CA . PHE A 1 197 ? -5.345 28.083 11.916 1.00 21.78 177 PHE A CA 1
ATOM 1456 C C . PHE A 1 197 ? -4.471 29.212 12.428 1.00 23.11 177 PHE A C 1
ATOM 1457 O O . PHE A 1 197 ? -4.920 29.957 13.301 1.00 23.79 177 PHE A O 1
ATOM 1465 N N . LYS A 1 198 ? -3.246 29.344 11.912 1.00 23.40 178 LYS A N 1
ATOM 1466 C CA . LYS A 1 198 ? -2.322 30.401 12.364 1.00 24.71 178 LYS A CA 1
ATOM 1467 C C . LYS A 1 198 ? -1.824 31.337 11.259 1.00 24.78 178 LYS A C 1
ATOM 1468 O O . LYS A 1 198 ? -1.178 32.337 11.565 1.00 24.27 178 LYS A O 1
ATOM 1474 N N . GLY A 1 199 ? -2.136 31.035 9.993 1.00 23.15 179 GLY A N 1
ATOM 1475 C CA . GLY A 1 199 ? -1.643 31.815 8.865 1.00 23.46 179 GLY A CA 1
ATOM 1476 C C . GLY A 1 199 ? -0.142 31.768 8.640 1.00 23.27 179 GLY A C 1
ATOM 1477 O O . GLY A 1 199 ? 0.409 32.703 8.077 1.00 26.40 179 GLY A O 1
ATOM 1478 N N . TYR A 1 200 ? 0.519 30.693 9.066 1.00 21.94 180 TYR A N 1
ATOM 1479 C CA . TYR A 1 200 ? 1.939 30.499 8.843 1.00 21.29 180 TYR A CA 1
ATOM 1480 C C . TYR A 1 200 ? 2.201 29.416 7.784 1.00 21.26 180 TYR A C 1
ATOM 1481 O O . TYR A 1 200 ? 1.328 28.617 7.476 1.00 20.01 180 TYR A O 1
ATOM 1490 N N . MET A 1 201 ? 3.422 29.411 7.265 1.00 21.03 181 MET A N 1
ATOM 1491 C CA . MET A 1 201 ? 3.913 28.395 6.314 1.00 20.81 181 MET A CA 1
ATOM 1492 C C . MET A 1 201 ? 3.098 28.316 5.025 1.00 20.53 181 MET A C 1
ATOM 1493 O O . MET A 1 201 ? 2.966 27.231 4.442 1.00 19.00 181 MET A O 1
ATOM 1498 N N . LYS A 1 202 ? 2.574 29.461 4.583 1.00 20.14 182 LYS A N 1
ATOM 1499 C CA . LYS A 1 202 ? 1.736 29.568 3.375 1.00 21.46 182 LYS A CA 1
ATOM 1500 C C . LYS A 1 202 ? 2.326 29.003 2.087 1.00 18.93 182 LYS A C 1
ATOM 1501 O O . LYS A 1 202 ? 1.612 28.404 1.286 1.00 17.59 182 LYS A O 1
ATOM 1507 N N . ASN A 1 203 ? 3.610 29.242 1.861 1.00 17.87 183 ASN A N 1
ATOM 1508 C CA . ASN A 1 203 ? 4.261 28.772 0.647 1.00 17.76 183 ASN A CA 1
ATOM 1509 C C . ASN A 1 203 ? 4.522 27.264 0.715 1.00 16.28 183 ASN A C 1
ATOM 1510 O O . ASN A 1 203 ? 4.300 26.559 -0.245 1.00 15.09 183 ASN A O 1
ATOM 1515 N N . VAL A 1 204 ? 4.954 26.773 1.870 1.00 16.68 184 VAL A N 1
ATOM 1516 C CA . VAL A 1 204 ? 4.982 25.324 2.101 1.00 15.77 184 VAL A CA 1
ATOM 1517 C C . VAL A 1 204 ? 3.600 24.721 1.809 1.00 15.02 184 VAL A C 1
ATOM 1518 O O . VAL A 1 204 ? 3.524 23.714 1.110 1.00 13.40 184 VAL A O 1
ATOM 1522 N N . SER A 1 205 ? 2.539 25.329 2.342 1.00 13.99 185 SER A N 1
ATOM 1523 C CA . SER A 1 205 ? 1.174 24.834 2.120 1.00 14.05 185 SER A CA 1
ATOM 1524 C C . SER A 1 205 ? 0.731 24.823 0.653 1.00 14.21 185 SER A C 1
ATOM 1525 O O . SER A 1 205 ? -0.054 23.956 0.248 1.00 12.77 185 SER A O 1
ATOM 1528 N N . ASN A 1 206 ? 1.225 25.776 -0.138 1.00 14.76 186 ASN A N 1
ATOM 1529 C CA . ASN A 1 206 ? 1.045 25.729 -1.599 1.00 15.85 186 ASN A CA 1
ATOM 1530 C C . ASN A 1 206 ? 1.591 24.441 -2.218 1.00 13.41 186 ASN A C 1
ATOM 1531 O O . ASN A 1 206 ? 0.917 23.795 -3.018 1.00 13.34 186 ASN A O 1
ATOM 1536 N N . ILE A 1 207 ? 2.817 24.087 -1.848 1.00 12.10 187 ILE A N 1
ATOM 1537 C CA . ILE A 1 207 ? 3.476 22.878 -2.335 1.00 11.51 187 ILE A CA 1
ATOM 1538 C C . ILE A 1 207 ? 2.722 21.648 -1.843 1.00 11.00 187 ILE A C 1
ATOM 1539 O O . ILE A 1 207 ? 2.403 20.752 -2.628 1.00 10.38 187 ILE A O 1
ATOM 1544 N N . ILE A 1 208 ? 2.401 21.645 -0.556 1.00 10.24 188 ILE A N 1
ATOM 1545 C CA . ILE A 1 208 ? 1.601 20.563 0.020 1.00 10.13 188 ILE A CA 1
ATOM 1546 C C . ILE A 1 208 ? 0.242 20.397 -0.702 1.00 10.51 188 ILE A C 1
ATOM 1547 O O . ILE A 1 208 ? -0.143 19.285 -1.051 1.00 10.16 188 ILE A O 1
ATOM 1552 N N . ALA A 1 209 ? -0.472 21.503 -0.899 1.00 10.38 189 ALA A N 1
ATOM 1553 C CA . ALA A 1 209 ? -1.780 21.491 -1.551 1.00 10.91 189 ALA A CA 1
ATOM 1554 C C . ALA A 1 209 ? -1.692 20.927 -2.969 1.00 11.22 189 ALA A C 1
ATOM 1555 O O . ALA A 1 209 ? -2.463 20.037 -3.352 1.00 10.97 189 ALA A O 1
ATOM 1557 N N . TRP A 1 210 ? -0.725 21.424 -3.734 1.00 11.29 190 TRP A N 1
ATOM 1558 C CA . TRP A 1 210 ? -0.469 20.904 -5.080 1.00 11.48 190 TRP A CA 1
ATOM 1559 C C . TRP A 1 210 ? -0.088 19.411 -5.083 1.00 10.54 190 TRP A C 1
ATOM 1560 O O . TRP A 1 210 ? -0.580 18.638 -5.917 1.00 9.77 190 TRP A O 1
ATOM 1571 N N . THR A 1 211 ? 0.754 19.009 -4.154 1.00 9.83 191 THR A N 1
ATOM 1572 C CA . THR A 1 211 ? 1.126 17.600 -4.031 1.00 9.85 191 THR A CA 1
ATOM 1573 C C . THR A 1 211 ? -0.097 16.731 -3.672 1.00 10.03 191 THR A C 1
ATOM 1574 O O . THR A 1 211 ? -0.253 15.630 -4.217 1.00 9.94 191 THR A O 1
ATOM 1578 N N . SER A 1 212 ? -0.936 17.246 -2.777 1.00 10.05 192 SER A N 1
ATOM 1579 C CA . SER A 1 212 ? -2.125 16.551 -2.302 1.00 10.47 192 SER A CA 1
ATOM 1580 C C . SER A 1 212 ? -3.065 16.244 -3.458 1.00 9.85 192 SER A C 1
ATOM 1581 O O . SER A 1 212 ? -3.530 15.134 -3.582 1.00 9.40 192 SER A O 1
ATOM 1584 N N . ILE A 1 213 ? -3.274 17.231 -4.317 1.00 9.66 193 ILE A N 1
ATOM 1585 C CA . ILE A 1 213 ? -4.111 17.077 -5.519 1.00 10.17 193 ILE A CA 1
ATOM 1586 C C . ILE A 1 213 ? -3.502 16.005 -6.444 1.00 9.71 193 ILE A C 1
ATOM 1587 O O . ILE A 1 213 ? -4.210 15.080 -6.882 1.00 9.21 193 ILE A O 1
ATOM 1592 N N . ASP A 1 214 ? -2.209 16.127 -6.736 1.00 8.99 194 ASP A N 1
ATOM 1593 C CA . ASP A 1 214 ? -1.517 15.156 -7.562 1.00 9.31 194 ASP A CA 1
ATOM 1594 C C . ASP A 1 214 ? -1.656 13.740 -7.024 1.00 9.20 194 ASP A C 1
ATOM 1595 O O . ASP A 1 214 ? -1.983 12.825 -7.778 1.00 8.57 194 ASP A O 1
ATOM 1600 N N . GLU A 1 215 ? -1.414 13.557 -5.732 1.00 9.51 195 GLU A N 1
ATOM 1601 C CA . GLU A 1 215 ? -1.438 12.207 -5.171 1.00 10.12 195 GLU A CA 1
ATOM 1602 C C . GLU A 1 215 ? -2.871 11.633 -5.169 1.00 10.06 195 GLU A C 1
ATOM 1603 O O . GLU A 1 215 ? -3.061 10.420 -5.356 1.00 9.70 195 GLU A O 1
ATOM 1609 N N . GLN A 1 216 ? -3.858 12.495 -4.961 1.00 10.33 196 GLN A N 1
ATOM 1610 C CA . GLN A 1 216 ? -5.269 12.072 -5.108 1.00 11.27 196 GLN A CA 1
ATOM 1611 C C . GLN A 1 216 ? -5.589 11.574 -6.531 1.00 10.08 196 GLN A C 1
ATOM 1612 O O . GLN A 1 216 ? -6.266 10.564 -6.705 1.00 9.54 196 GLN A O 1
ATOM 1618 N N . ILE A 1 217 ? -5.102 12.299 -7.533 1.00 9.02 197 ILE A N 1
ATOM 1619 C CA . ILE A 1 217 ? -5.243 11.887 -8.936 1.00 8.74 197 ILE A CA 1
ATOM 1620 C C . ILE A 1 217 ? -4.543 10.543 -9.182 1.00 8.25 197 ILE A C 1
ATOM 1621 O O . ILE A 1 217 ? -5.094 9.685 -9.883 1.00 7.52 197 ILE A O 1
ATOM 1626 N N . HIS A 1 218 ? -3.367 10.329 -8.566 1.00 8.16 198 HIS A N 1
ATOM 1627 C CA . HIS A 1 218 ? -2.627 9.080 -8.717 1.00 8.20 198 HIS A CA 1
ATOM 1628 C C . HIS A 1 218 ? -3.415 7.930 -8.100 1.00 8.74 198 HIS A C 1
ATOM 1629 O O . HIS A 1 218 ? -3.578 6.896 -8.726 1.00 8.62 198 HIS A O 1
ATOM 1636 N N . ALA A 1 219 ? -3.897 8.147 -6.879 1.00 9.24 199 ALA A N 1
ATOM 1637 C CA . ALA A 1 219 ? -4.673 7.174 -6.140 1.00 10.00 199 ALA A CA 1
ATOM 1638 C C . ALA A 1 219 ? -5.928 6.787 -6.915 1.00 10.56 199 ALA A C 1
ATOM 1639 O O . ALA A 1 219 ? -6.236 5.600 -7.027 1.00 11.12 199 ALA A O 1
ATOM 1641 N N . ASN A 1 220 ? -6.630 7.795 -7.428 1.00 10.79 200 ASN A N 1
ATOM 1642 C CA . ASN A 1 220 ? -7.858 7.573 -8.202 1.00 11.06 200 ASN A CA 1
ATOM 1643 C C . ASN A 1 220 ? -7.578 6.871 -9.530 1.00 10.81 200 ASN A C 1
ATOM 1644 O O . ASN A 1 220 ? -8.393 6.068 -9.975 1.00 10.86 200 ASN A O 1
ATOM 1649 N N . GLY A 1 221 ? -6.435 7.161 -10.166 1.00 10.01 201 GLY A N 1
ATOM 1650 C CA . GLY A 1 221 ? -6.012 6.460 -11.371 1.00 9.79 201 GLY A CA 1
ATOM 1651 C C . GLY A 1 221 ? -5.736 4.982 -11.113 1.00 9.82 201 GLY A C 1
ATOM 1652 O O . GLY A 1 221 ? -6.098 4.126 -11.916 1.00 9.77 201 GLY A O 1
ATOM 1653 N N . GLY A 1 222 ? -5.097 4.690 -9.982 1.00 9.58 202 GLY A N 1
ATOM 1654 C CA . GLY A 1 222 ? -4.893 3.349 -9.534 1.00 10.02 202 GLY A CA 1
ATOM 1655 C C . GLY A 1 222 ? -6.229 2.651 -9.279 1.00 10.82 202 GLY A C 1
ATOM 1656 O O . GLY A 1 222 ? -6.398 1.516 -9.709 1.00 11.46 202 GLY A O 1
ATOM 1657 N N . ILE A 1 223 ? -7.152 3.336 -8.607 1.00 11.76 203 ILE A N 1
ATOM 1658 C CA . ILE A 1 223 ? -8.515 2.803 -8.340 1.00 12.57 203 ILE A CA 1
ATOM 1659 C C . ILE A 1 223 ? -9.229 2.460 -9.671 1.00 12.99 203 ILE A C 1
ATOM 1660 O O . ILE A 1 223 ? -9.776 1.364 -9.822 1.00 13.32 203 ILE A O 1
ATOM 1665 N N . TYR A 1 224 ? -9.142 3.369 -10.633 1.00 13.25 204 TYR A N 1
ATOM 1666 C CA . TYR A 1 224 ? -9.655 3.141 -11.983 1.00 14.20 204 TYR A CA 1
ATOM 1667 C C . TYR A 1 224 ? -9.117 1.837 -12.609 1.00 14.18 204 TYR A C 1
ATOM 1668 O O . TYR A 1 224 ? -9.877 1.041 -13.173 1.00 14.71 204 TYR A O 1
ATOM 1677 N N . ILE A 1 225 ? -7.815 1.618 -12.519 1.00 13.08 205 ILE A N 1
ATOM 1678 C CA . ILE A 1 225 ? -7.205 0.444 -13.119 1.00 13.10 205 ILE A CA 1
ATOM 1679 C C . ILE A 1 225 ? -7.636 -0.839 -12.400 1.00 13.47 205 ILE A C 1
ATOM 1680 O O . ILE A 1 225 ? -7.968 -1.850 -13.055 1.00 12.71 205 ILE A O 1
ATOM 1685 N N . ILE A 1 226 ? -7.569 -0.789 -11.076 1.00 12.85 206 ILE A N 1
ATOM 1686 C CA . ILE A 1 226 ? -7.962 -1.898 -10.224 1.00 13.50 206 ILE A CA 1
ATOM 1687 C C . ILE A 1 226 ? -9.382 -2.377 -10.606 1.00 14.43 206 ILE A C 1
ATOM 1688 O O . ILE A 1 226 ? -9.615 -3.577 -10.712 1.00 14.64 206 ILE A O 1
ATOM 1693 N N . ASN A 1 227 ? -10.303 -1.443 -10.796 1.00 14.94 207 ASN A N 1
ATOM 1694 C CA . ASN A 1 227 ? -11.688 -1.802 -11.134 1.00 16.65 207 ASN A CA 1
ATOM 1695 C C . ASN A 1 227 ? -11.857 -2.372 -12.548 1.00 17.88 207 ASN A C 1
ATOM 1696 O O . ASN A 1 227 ? -12.690 -3.259 -12.742 1.00 16.97 207 ASN A O 1
ATOM 1701 N N . LYS A 1 228 ? -11.048 -1.901 -13.504 1.00 18.73 208 LYS A N 1
ATOM 1702 C CA . LYS A 1 228 ? -10.984 -2.526 -14.837 1.00 19.41 208 LYS A CA 1
ATOM 1703 C C . LYS A 1 228 ? -10.503 -3.974 -14.744 1.00 20.01 208 LYS A C 1
ATOM 1704 O O . LYS A 1 228 ? -11.044 -4.880 -15.427 1.00 18.00 208 LYS A O 1
ATOM 1710 N N . ILE A 1 229 ? -9.511 -4.215 -13.886 1.00 19.31 209 ILE A N 1
ATOM 1711 C CA . ILE A 1 229 ? -9.035 -5.574 -13.678 1.00 19.81 209 ILE A CA 1
ATOM 1712 C C . ILE A 1 229 ? -10.160 -6.405 -13.018 1.00 21.95 209 ILE A C 1
ATOM 1713 O O . ILE A 1 229 ? -10.351 -7.572 -13.382 1.00 22.23 209 ILE A O 1
ATOM 1718 N N . ARG A 1 230 ? -10.887 -5.812 -12.065 1.00 23.49 210 ARG A N 1
ATOM 1719 C CA . ARG A 1 230 ? -12.022 -6.500 -11.416 1.00 27.56 210 ARG A CA 1
ATOM 1720 C C . ARG A 1 230 ? -13.090 -6.909 -12.437 1.00 28.19 210 ARG A C 1
ATOM 1721 O O . ARG A 1 230 ? -13.597 -8.022 -12.384 1.00 27.12 210 ARG A O 1
ATOM 1729 N N . GLU A 1 231 ? -13.391 -5.995 -13.352 1.00 28.18 211 GLU A N 1
ATOM 1730 C CA . GLU A 1 231 ? -14.366 -6.200 -14.435 1.00 30.94 211 GLU A CA 1
ATOM 1731 C C . GLU A 1 231 ? -13.960 -7.341 -15.385 1.00 29.48 211 GLU A C 1
ATOM 1732 O O . GLU A 1 231 ? -14.781 -8.207 -15.709 1.00 30.70 211 GLU A O 1
ATOM 1738 N N . GLU A 1 232 ? -12.693 -7.366 -15.785 1.00 26.05 212 GLU A N 1
ATOM 1739 C CA . GLU A 1 232 ? -12.189 -8.361 -16.730 1.00 25.21 212 GLU A CA 1
ATOM 1740 C C . GLU A 1 232 ? -11.721 -9.668 -16.105 1.00 24.90 212 GLU A C 1
ATOM 1741 O O . GLU A 1 232 ? -11.757 -10.708 -16.764 1.00 23.32 212 GLU A O 1
ATOM 1747 N N . PHE A 1 233 ? -11.254 -9.615 -14.860 1.00 24.04 213 PHE A N 1
ATOM 1748 C CA . PHE A 1 233 ? -10.741 -10.790 -14.167 1.00 24.01 213 PHE A CA 1
ATOM 1749 C C . PHE A 1 233 ? -11.280 -10.855 -12.742 1.00 24.14 213 PHE A C 1
ATOM 1750 O O . PHE A 1 233 ? -10.489 -10.902 -11.791 1.00 22.75 213 PHE A O 1
ATOM 1758 N N . PRO A 1 234 ? -12.628 -10.882 -12.586 1.00 25.42 214 PRO A N 1
ATOM 1759 C CA . PRO A 1 234 ? -13.227 -10.928 -11.240 1.00 26.11 214 PRO A CA 1
ATOM 1760 C C . PRO A 1 234 ? -12.668 -12.026 -10.330 1.00 26.36 214 PRO A C 1
ATOM 1761 O O . PRO A 1 234 ? -12.616 -11.819 -9.116 1.00 27.76 214 PRO A O 1
ATOM 1765 N N . ASP A 1 235 ? -12.218 -13.152 -10.890 1.00 26.57 215 ASP A N 1
ATOM 1766 C CA . ASP A 1 235 ? -11.649 -14.231 -10.071 1.00 28.72 215 ASP A CA 1
ATOM 1767 C C . ASP A 1 235 ? -10.383 -13.836 -9.297 1.00 29.16 215 ASP A C 1
ATOM 1768 O O . ASP A 1 235 ? -10.074 -14.431 -8.262 1.00 28.00 215 ASP A O 1
ATOM 1773 N N . TYR A 1 236 ? -9.643 -12.852 -9.802 1.00 27.52 216 TYR A N 1
ATOM 1774 C CA . TYR A 1 236 ? -8.413 -12.405 -9.138 1.00 25.96 216 TYR A CA 1
ATOM 1775 C C . TYR A 1 236 ? -8.660 -11.844 -7.751 1.00 23.61 216 TYR A C 1
ATOM 1776 O O . TYR A 1 236 ? -7.778 -11.914 -6.908 1.00 24.12 216 TYR A O 1
ATOM 1785 N N . PHE A 1 237 ? -9.847 -11.278 -7.526 1.00 22.91 217 PHE A N 1
ATOM 1786 C CA . PHE A 1 237 ? -10.211 -10.709 -6.237 1.00 23.39 217 PHE A CA 1
ATOM 1787 C C . PHE A 1 237 ? -10.776 -11.825 -5.369 1.00 23.05 217 PHE A C 1
ATOM 1788 O O . PHE A 1 237 ? -11.984 -11.920 -5.145 1.00 24.08 217 PHE A O 1
ATOM 1796 N N . ASP A 1 238 ? -9.884 -12.681 -4.907 1.00 22.69 218 ASP A N 1
ATOM 1797 C CA . ASP A 1 238 ? -10.288 -13.846 -4.120 1.00 22.19 218 ASP A CA 1
ATOM 1798 C C . ASP A 1 238 ? -10.210 -13.545 -2.618 1.00 22.52 218 ASP A C 1
ATOM 1799 O O . ASP A 1 238 ? -9.833 -12.436 -2.185 1.00 20.39 218 ASP A O 1
ATOM 1804 N N . GLU A 1 239 ? -10.601 -14.530 -1.825 1.00 20.53 219 GLU A N 1
ATOM 1805 C CA . GLU A 1 239 ? -10.630 -14.389 -0.381 1.00 20.19 219 GLU A CA 1
ATOM 1806 C C . GLU A 1 239 ? -9.230 -14.172 0.196 1.00 20.04 219 GLU A C 1
ATOM 1807 O O . GLU A 1 239 ? -9.066 -13.373 1.115 1.00 21.87 219 GLU A O 1
ATOM 1813 N N . GLU A 1 240 ? -8.236 -14.869 -0.347 1.00 21.18 220 GLU A N 1
ATOM 1814 C CA . GLU A 1 240 ? -6.851 -14.754 0.101 1.00 22.35 220 GLU A CA 1
ATOM 1815 C C . GLU A 1 240 ? -6.315 -13.327 -0.114 1.00 21.79 220 GLU A C 1
ATOM 1816 O O . GLU A 1 240 ? -5.665 -12.762 0.765 1.00 22.25 220 GLU A O 1
ATOM 1822 N N . THR A 1 241 ? -6.582 -12.786 -1.297 1.00 21.48 221 THR A N 1
ATOM 1823 C CA . THR A 1 241 ? -6.201 -11.410 -1.671 1.00 20.92 221 THR A CA 1
ATOM 1824 C C . THR A 1 241 ? -6.862 -10.376 -0.784 1.00 20.10 221 THR A C 1
ATOM 1825 O O . THR A 1 241 ? -6.183 -9.476 -0.273 1.00 20.04 221 THR A O 1
ATOM 1829 N N . LEU A 1 242 ? -8.166 -10.494 -0.578 1.00 18.33 222 LEU A N 1
ATOM 1830 C CA . LEU A 1 242 ? -8.866 -9.534 0.289 1.00 19.09 222 LEU A CA 1
ATOM 1831 C C . LEU A 1 242 ? -8.327 -9.595 1.723 1.00 19.23 222 LEU A C 1
ATOM 1832 O O . LEU A 1 242 ? -8.161 -8.544 2.361 1.00 18.86 222 LEU A O 1
ATOM 1837 N N . ALA A 1 243 ? -8.020 -10.805 2.201 1.00 18.34 223 ALA A N 1
ATOM 1838 C CA . ALA A 1 243 ? -7.462 -10.978 3.548 1.00 19.16 223 ALA A CA 1
ATOM 1839 C C . ALA A 1 243 ? -6.083 -10.299 3.656 1.00 18.72 223 ALA A C 1
ATOM 1840 O O . ALA A 1 243 ? -5.834 -9.597 4.619 1.00 17.36 223 ALA A O 1
ATOM 1842 N N . LEU A 1 244 ? -5.216 -10.531 2.668 1.00 20.15 224 LEU A N 1
ATOM 1843 C CA . LEU A 1 244 ? -3.854 -9.972 2.640 1.00 21.83 224 LEU A CA 1
ATOM 1844 C C . LEU A 1 244 ? -3.890 -8.431 2.574 1.00 21.19 224 LEU A C 1
ATOM 1845 O O . LEU A 1 244 ? -3.216 -7.761 3.343 1.00 21.42 224 LEU A O 1
ATOM 1850 N N . VAL A 1 245 ? -4.710 -7.881 1.692 1.00 21.16 225 VAL A N 1
ATOM 1851 C CA . VAL A 1 245 ? -4.923 -6.429 1.651 1.00 21.51 225 VAL A CA 1
ATOM 1852 C C . VAL A 1 245 ? -5.367 -5.907 3.031 1.00 22.91 225 VAL A C 1
ATOM 1853 O O . VAL A 1 245 ? -4.746 -4.993 3.599 1.00 20.96 225 VAL A O 1
ATOM 1857 N N . ARG A 1 246 ? -6.408 -6.523 3.589 1.00 23.02 226 ARG A N 1
ATOM 1858 C CA . ARG A 1 246 ? -6.956 -6.078 4.866 1.00 24.03 226 ARG A CA 1
ATOM 1859 C C . ARG A 1 246 ? -5.939 -6.106 5.992 1.00 22.22 226 ARG A C 1
ATOM 1860 O O . ARG A 1 246 ? -5.857 -5.150 6.770 1.00 21.28 226 ARG A O 1
ATOM 1868 N N . GLU A 1 247 ? -5.152 -7.170 6.063 1.00 22.45 227 GLU A N 1
ATOM 1869 C CA . GLU A 1 247 ? -4.156 -7.284 7.116 1.00 23.55 227 GLU A CA 1
ATOM 1870 C C . GLU A 1 247 ? -2.969 -6.330 6.932 1.00 21.11 227 GLU A C 1
ATOM 1871 O O . GLU A 1 247 ? -2.484 -5.757 7.910 1.00 18.87 227 GLU A O 1
ATOM 1877 N N . THR A 1 248 ? -2.506 -6.168 5.698 1.00 19.91 228 THR A N 1
ATOM 1878 C CA . THR A 1 248 ? -1.424 -5.225 5.394 1.00 19.55 228 THR A CA 1
ATOM 1879 C C . THR A 1 248 ? -1.822 -3.776 5.740 1.00 18.95 228 THR A C 1
ATOM 1880 O O . THR A 1 248 ? -1.058 -3.031 6.359 1.00 19.37 228 THR A O 1
ATOM 1884 N N . VAL A 1 249 ? -3.026 -3.395 5.358 1.00 17.79 229 VAL A N 1
ATOM 1885 C CA . VAL A 1 249 ? -3.540 -2.070 5.661 1.00 18.75 229 VAL A CA 1
ATOM 1886 C C . VAL A 1 249 ? -3.604 -1.798 7.166 1.00 19.65 229 VAL A C 1
ATOM 1887 O O . VAL A 1 249 ? -3.241 -0.706 7.620 1.00 16.69 229 VAL A O 1
ATOM 1891 N N . LYS A 1 250 ? -4.056 -2.789 7.936 1.00 19.71 230 LYS A N 1
ATOM 1892 C CA . LYS A 1 250 ? -4.104 -2.648 9.389 1.00 21.03 230 LYS A CA 1
ATOM 1893 C C . LYS A 1 250 ? -2.723 -2.407 9.995 1.00 19.72 230 LYS A C 1
ATOM 1894 O O . LYS A 1 250 ? -2.568 -1.570 10.887 1.00 18.28 230 LYS A O 1
ATOM 1900 N N . ASP A 1 251 ? -1.741 -3.166 9.525 1.00 19.81 231 ASP A N 1
ATOM 1901 C CA . ASP A 1 251 ? -0.377 -3.042 10.002 1.00 19.90 231 ASP A CA 1
ATOM 1902 C C . ASP A 1 251 ? 0.181 -1.673 9.605 1.00 20.11 231 ASP A C 1
ATOM 1903 O O . ASP A 1 251 ? 0.823 -1.002 10.391 1.00 17.96 231 ASP A O 1
ATOM 1908 N N . SER A 1 252 ? -0.081 -1.279 8.366 1.00 20.54 232 SER A N 1
ATOM 1909 C CA . SER A 1 252 ? 0.377 -0.004 7.860 1.00 21.03 232 SER A CA 1
ATOM 1910 C C . SER A 1 252 ? -0.222 1.190 8.620 1.00 21.45 232 SER A C 1
ATOM 1911 O O . SER A 1 252 ? 0.517 2.121 8.963 1.00 21.96 232 SER A O 1
ATOM 1914 N N . ILE A 1 253 ? -1.513 1.136 8.957 1.00 21.96 233 ILE A N 1
ATOM 1915 C CA . ILE A 1 253 ? -2.138 2.162 9.810 1.00 22.94 233 ILE A CA 1
ATOM 1916 C C . ILE A 1 253 ? -1.526 2.217 11.219 1.00 22.72 233 ILE A C 1
ATOM 1917 O O . ILE A 1 253 ? -1.358 3.313 11.790 1.00 22.83 233 ILE A O 1
ATOM 1922 N N . ALA A 1 254 ? -1.151 1.071 11.771 1.00 22.19 234 ALA A N 1
ATOM 1923 C CA . ALA A 1 254 ? -0.459 1.065 13.076 1.00 21.00 234 ALA A CA 1
ATOM 1924 C C . ALA A 1 254 ? 0.907 1.783 13.002 1.00 21.03 234 ALA A C 1
ATOM 1925 O O . ALA A 1 254 ? 1.287 2.515 13.910 1.00 21.28 234 ALA A O 1
ATOM 1927 N N . VAL A 1 255 ? 1.633 1.580 11.914 1.00 19.68 235 VAL A N 1
ATOM 1928 C CA . VAL A 1 255 ? 2.926 2.237 11.730 1.00 19.53 235 VAL A CA 1
ATOM 1929 C C . VAL A 1 255 ? 2.762 3.762 11.564 1.00 19.07 235 VAL A C 1
ATOM 1930 O O . VAL A 1 255 ? 3.527 4.560 12.131 1.00 18.83 235 VAL A O 1
ATOM 1934 N N . GLU A 1 256 ? 1.775 4.165 10.782 1.00 18.38 236 GLU A N 1
ATOM 1935 C CA . GLU A 1 256 ? 1.567 5.585 10.534 1.00 18.71 236 GLU A CA 1
ATOM 1936 C C . GLU A 1 256 ? 1.099 6.281 11.791 1.00 19.46 236 GLU A C 1
ATOM 1937 O O . GLU A 1 256 ? 1.461 7.424 12.007 1.00 18.38 236 GLU A O 1
ATOM 1943 N N . SER A 1 257 ? 0.350 5.575 12.647 1.00 19.88 237 SER A N 1
ATOM 1944 C CA . SER A 1 257 ? -0.045 6.134 13.933 1.00 20.86 237 SER A CA 1
ATOM 1945 C C . SER A 1 257 ? 1.173 6.408 14.783 1.00 20.41 237 SER A C 1
ATOM 1946 O O . SER A 1 257 ? 1.252 7.458 15.394 1.00 22.34 237 SER A O 1
ATOM 1949 N N . ASP A 1 258 ? 2.132 5.484 14.793 1.00 20.75 238 ASP A N 1
ATOM 1950 C CA . ASP A 1 258 ? 3.373 5.681 15.547 1.00 19.78 238 ASP A CA 1
ATOM 1951 C C . ASP A 1 258 ? 4.284 6.755 14.938 1.00 19.14 238 ASP A C 1
ATOM 1952 O O . ASP A 1 258 ? 5.022 7.438 15.663 1.00 18.47 23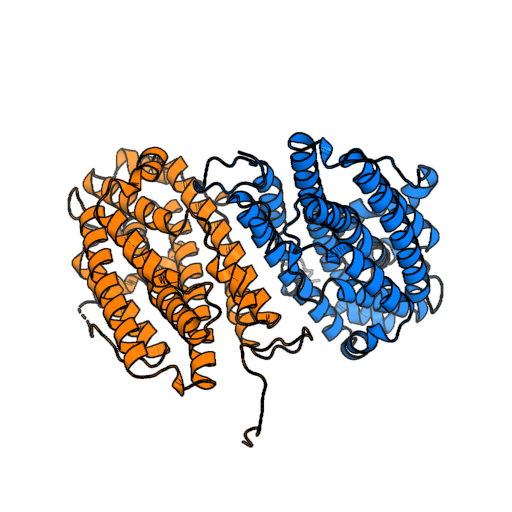8 ASP A O 1
ATOM 1957 N N . ILE A 1 259 ? 4.266 6.888 13.611 1.00 17.43 239 ILE A N 1
ATOM 1958 C CA . ILE A 1 259 ? 4.976 7.996 12.956 1.00 17.13 239 ILE A CA 1
ATOM 1959 C C . ILE A 1 259 ? 4.501 9.329 13.555 1.00 15.84 239 ILE A C 1
ATOM 1960 O O . ILE A 1 259 ? 5.303 10.230 13.801 1.00 16.92 239 ILE A O 1
ATOM 1965 N N . LEU A 1 260 ? 3.219 9.442 13.827 1.00 15.49 240 LEU A N 1
ATOM 1966 C CA . LEU A 1 260 ? 2.687 10.657 14.451 1.00 15.35 240 LEU A CA 1
ATOM 1967 C C . LEU A 1 260 ? 3.281 10.961 15.836 1.00 16.14 240 LEU A C 1
ATOM 1968 O O . LEU A 1 260 ? 3.461 12.141 16.204 1.00 14.22 240 LEU A O 1
ATOM 1973 N N . ASP A 1 261 ? 3.596 9.912 16.597 1.00 16.94 241 ASP A N 1
ATOM 1974 C CA . ASP A 1 261 ? 4.249 10.091 17.914 1.00 17.83 241 ASP A CA 1
ATOM 1975 C C . ASP A 1 261 ? 5.631 10.723 17.769 1.00 17.16 241 ASP A C 1
ATOM 1976 O O . ASP A 1 261 ? 6.045 11.550 18.596 1.00 17.09 241 ASP A O 1
ATOM 1981 N N . TRP A 1 262 ? 6.338 10.312 16.723 1.00 17.13 242 TRP A N 1
ATOM 1982 C CA . TRP A 1 262 ? 7.651 10.846 16.411 1.00 16.46 242 TRP A CA 1
ATOM 1983 C C . TRP A 1 262 ? 7.553 12.266 15.838 1.00 16.41 242 TRP A C 1
ATOM 1984 O O . TRP A 1 262 ? 8.323 13.149 16.220 1.00 16.43 242 TRP A O 1
ATOM 1995 N N . ILE A 1 263 ? 6.595 12.493 14.939 1.00 15.52 243 ILE A N 1
ATOM 1996 C CA . ILE A 1 263 ? 6.303 13.840 14.480 1.00 16.15 243 ILE A CA 1
ATOM 1997 C C . ILE A 1 263 ? 6.046 14.820 15.628 1.00 16.66 243 ILE A C 1
ATOM 1998 O O . ILE A 1 263 ? 6.555 15.939 15.594 1.00 16.94 243 ILE A O 1
ATOM 2003 N N . PHE A 1 264 ? 5.278 14.408 16.631 1.00 17.54 244 PHE A N 1
ATOM 2004 C CA . PHE A 1 264 ? 4.991 15.273 17.786 1.00 18.26 244 PHE A CA 1
ATOM 2005 C C . PHE A 1 264 ? 5.865 14.969 18.999 1.00 19.62 244 PHE A C 1
ATOM 2006 O O . PHE A 1 264 ? 5.435 15.228 20.142 1.00 20.47 244 PHE A O 1
ATOM 2014 N N . GLU A 1 265 ? 7.087 14.489 18.765 1.00 19.82 245 GLU A N 1
ATOM 2015 C CA . GLU A 1 265 ? 7.992 14.047 19.843 1.00 21.54 245 GLU A CA 1
ATOM 2016 C C . GLU A 1 265 ? 8.349 15.156 20.862 1.00 23.02 245 GLU A C 1
ATOM 2017 O O . GLU A 1 265 ? 8.613 14.846 22.022 1.00 22.32 245 GLU A O 1
ATOM 2023 N N . GLU A 1 266 ? 8.325 16.426 20.439 1.00 21.83 246 GLU A N 1
ATOM 2024 C CA . GLU A 1 266 ? 8.593 17.546 21.346 1.00 22.98 246 GLU A CA 1
ATOM 2025 C C . GLU A 1 266 ? 7.328 18.134 21.960 1.00 23.10 246 GLU A C 1
ATOM 2026 O O . GLU A 1 266 ? 7.392 19.164 22.638 1.00 24.44 246 GLU A O 1
ATOM 2032 N N . GLY A 1 267 ? 6.191 17.471 21.759 1.00 23.82 247 GLY A N 1
ATOM 2033 C CA . GLY A 1 267 ? 4.940 17.839 22.403 1.00 24.49 247 GLY A CA 1
ATOM 2034 C C . GLY A 1 267 ? 3.800 18.001 21.417 1.00 25.36 247 GLY A C 1
ATOM 2035 O O . GLY A 1 267 ? 4.022 18.263 20.234 1.00 24.11 247 GLY A O 1
ATOM 2036 N N . GLU A 1 268 ? 2.581 17.829 21.924 1.00 26.77 248 GLU A N 1
ATOM 2037 C CA . GLU A 1 268 ? 1.335 18.125 21.198 1.00 27.89 248 GLU A CA 1
ATOM 2038 C C . GLU A 1 268 ? 1.320 19.598 20.801 1.00 27.54 248 GLU A C 1
ATOM 2039 O O . GLU A 1 268 ? 1.844 20.447 21.544 1.00 25.93 248 GLU A O 1
ATOM 2045 N N . ILE A 1 269 ? 0.735 19.885 19.638 1.00 24.82 249 ILE A N 1
ATOM 2046 C CA . ILE A 1 269 ? 0.574 21.259 19.148 1.00 23.93 249 ILE A CA 1
ATOM 2047 C C . ILE A 1 269 ? -0.895 21.651 19.061 1.00 23.86 249 ILE A C 1
ATOM 2048 O O . ILE A 1 269 ? -1.797 20.807 19.049 1.00 24.07 249 ILE A O 1
ATOM 2053 N N . GLU A 1 270 ? -1.121 22.952 18.982 1.00 24.00 250 GLU A N 1
ATOM 2054 C CA . GLU A 1 270 ? -2.457 23.501 18.988 1.00 24.38 250 GLU A CA 1
ATOM 2055 C C . GLU A 1 270 ? -3.247 23.264 17.693 1.00 22.70 250 GLU A C 1
ATOM 2056 O O . GLU A 1 270 ? -4.468 23.057 17.743 1.00 22.00 250 GLU A O 1
ATOM 2062 N N . SER A 1 271 ? -2.579 23.323 16.536 1.00 20.17 251 SER A N 1
ATOM 2063 C CA . SER A 1 271 ? -3.307 23.371 15.262 1.00 19.08 251 SER A CA 1
ATOM 2064 C C . SER A 1 271 ? -3.932 22.045 14.809 1.00 18.35 251 SER A C 1
ATOM 2065 O O . SER A 1 271 ? -4.805 22.040 13.919 1.00 17.26 251 SER A O 1
ATOM 2068 N N . ILE A 1 272 ? -3.510 20.934 15.411 1.00 18.28 252 ILE A N 1
ATOM 2069 C CA . ILE A 1 272 ? -3.954 19.604 14.980 1.00 18.07 252 ILE A CA 1
ATOM 2070 C C . ILE A 1 272 ? -3.574 18.542 16.020 1.00 18.74 252 ILE A C 1
ATOM 2071 O O . ILE A 1 272 ? -2.551 18.674 16.694 1.00 18.38 252 ILE A O 1
ATOM 2076 N N . LYS A 1 273 ? -4.402 17.504 16.122 1.00 19.62 253 LYS A N 1
ATOM 2077 C CA . LYS A 1 273 ? -4.293 16.470 17.159 1.00 21.25 253 LYS A CA 1
ATOM 2078 C C . LYS A 1 273 ? -4.141 15.087 16.526 1.00 20.50 253 LYS A C 1
ATOM 2079 O O . LYS A 1 273 ? -4.831 14.755 15.551 1.00 19.58 253 LYS A O 1
ATOM 2085 N N . LYS A 1 274 ? -3.226 14.307 17.078 1.00 20.67 254 LYS A N 1
ATOM 2086 C CA . LYS A 1 274 ? -2.993 12.926 16.654 1.00 21.57 254 LYS A CA 1
ATOM 2087 C C . LYS A 1 274 ? -4.282 12.129 16.448 1.00 20.45 254 LYS A C 1
ATOM 2088 O O . LYS A 1 274 ? -4.442 11.478 15.433 1.00 20.45 254 LYS A O 1
ATOM 2094 N N . GLY A 1 275 ? -5.186 12.167 17.423 1.00 20.53 255 GLY A N 1
ATOM 2095 C CA . GLY A 1 275 ? -6.425 11.372 17.363 1.00 20.71 255 GLY A CA 1
ATOM 2096 C C . GLY A 1 275 ? -7.286 11.633 16.142 1.00 20.30 255 GLY A C 1
ATOM 2097 O O . GLY A 1 275 ? -7.823 10.696 15.514 1.00 19.78 255 GLY A O 1
ATOM 2098 N N . ASP A 1 276 ? -7.382 12.910 15.776 1.00 19.51 256 ASP A N 1
ATOM 2099 C CA . ASP A 1 276 ? -8.132 13.310 14.603 1.00 18.76 256 ASP A CA 1
ATOM 2100 C C . ASP A 1 276 ? -7.414 12.826 13.336 1.00 17.46 256 ASP A C 1
ATOM 2101 O O . ASP A 1 276 ? -8.052 12.415 12.377 1.00 16.72 256 ASP A O 1
ATOM 2106 N N . LEU A 1 277 ? -6.090 12.853 13.367 1.00 16.17 257 LEU A N 1
ATOM 2107 C CA . LEU A 1 277 ? -5.281 12.386 12.246 1.00 15.87 257 LEU A CA 1
ATOM 2108 C C . LEU A 1 277 ? -5.424 10.887 12.004 1.00 16.36 257 LEU A C 1
ATOM 2109 O O . LEU A 1 277 ? -5.450 10.453 10.843 1.00 16.47 257 LEU A O 1
ATOM 2114 N N . VAL A 1 278 ? -5.472 10.098 13.084 1.00 15.37 258 VAL A N 1
ATOM 2115 C CA . VAL A 1 278 ? -5.621 8.639 12.966 1.00 14.99 258 VAL A CA 1
ATOM 2116 C C . VAL A 1 278 ? -6.999 8.339 12.390 1.00 14.66 258 VAL A C 1
ATOM 2117 O O . VAL A 1 278 ? -7.115 7.525 11.473 1.00 13.52 258 VAL A O 1
ATOM 2121 N N . ASN A 1 279 ? -8.038 9.024 12.876 1.00 14.67 259 ASN A N 1
ATOM 2122 C CA . ASN A 1 279 ? -9.364 8.840 12.289 1.00 15.68 259 ASN A CA 1
ATOM 2123 C C . ASN A 1 279 ? -9.485 9.256 10.827 1.00 15.57 259 ASN A C 1
ATOM 2124 O O . ASN A 1 279 ? -10.188 8.623 10.045 1.00 15.27 259 ASN A O 1
ATOM 2129 N N . PHE A 1 280 ? -8.815 10.349 10.491 1.00 15.87 260 PHE A N 1
ATOM 2130 C CA . PHE A 1 280 ? -8.686 10.826 9.104 1.00 15.72 260 PHE A CA 1
ATOM 2131 C C . PHE A 1 280 ? -8.086 9.723 8.213 1.00 15.03 260 PHE A C 1
ATOM 2132 O O . PHE A 1 280 ? -8.650 9.397 7.152 1.00 14.38 260 PHE A O 1
ATOM 2140 N N . MET A 1 281 ? -6.973 9.131 8.642 1.00 14.73 261 MET A N 1
ATOM 2141 C CA . MET A 1 281 ? -6.318 8.094 7.858 1.00 16.18 261 MET A CA 1
ATOM 2142 C C . MET A 1 281 ? -7.236 6.880 7.699 1.00 15.66 261 MET A C 1
ATOM 2143 O O . MET A 1 281 ? -7.393 6.351 6.604 1.00 15.20 261 MET A O 1
ATOM 2148 N N . LYS A 1 282 ? -7.840 6.453 8.804 1.00 15.10 262 LYS A N 1
ATOM 2149 C CA . LYS A 1 282 ? -8.729 5.273 8.777 1.00 15.07 262 LYS A CA 1
ATOM 2150 C C . LYS A 1 282 ? -9.919 5.451 7.848 1.00 14.24 262 LYS A C 1
ATOM 2151 O O . LYS A 1 282 ? -10.274 4.530 7.113 1.00 14.72 262 LYS A O 1
ATOM 2157 N N . PHE A 1 283 ? -10.508 6.634 7.891 1.00 13.97 263 PHE A N 1
ATOM 2158 C CA . PHE A 1 283 ? -11.588 7.016 7.020 1.00 14.63 263 PHE A CA 1
ATOM 2159 C C . PHE A 1 283 ? -11.175 6.978 5.560 1.00 13.82 263 PHE A C 1
ATOM 2160 O O . PHE A 1 283 ? -11.900 6.438 4.708 1.00 13.13 263 PHE A O 1
ATOM 2168 N N . ARG A 1 284 ? -10.024 7.576 5.270 1.00 13.56 264 ARG A N 1
ATOM 2169 C CA . ARG A 1 284 ? -9.518 7.628 3.891 1.00 13.65 264 ARG A CA 1
ATOM 2170 C C . ARG A 1 284 ? -9.315 6.215 3.338 1.00 13.57 264 ARG A C 1
ATOM 2171 O O . ARG A 1 284 ? -9.670 5.931 2.199 1.00 12.79 264 ARG A O 1
ATOM 2179 N N . ILE A 1 285 ? -8.763 5.332 4.162 1.00 14.56 265 ILE A N 1
ATOM 2180 C CA . ILE A 1 285 ? -8.612 3.917 3.809 1.00 15.42 265 ILE A CA 1
ATOM 2181 C C . ILE A 1 285 ? -9.974 3.314 3.418 1.00 16.57 265 ILE A C 1
ATOM 2182 O O . ILE A 1 285 ? -10.122 2.750 2.329 1.00 15.42 265 ILE A O 1
ATOM 2187 N N . ASP A 1 286 ? -10.944 3.430 4.321 1.00 17.22 266 ASP A N 1
ATOM 2188 C CA . ASP A 1 286 ? -12.268 2.831 4.106 1.00 17.82 266 ASP A CA 1
ATOM 2189 C C . ASP A 1 286 ? -12.941 3.339 2.840 1.00 17.51 266 ASP A C 1
ATOM 2190 O O . ASP A 1 286 ? -13.532 2.549 2.114 1.00 16.32 266 ASP A O 1
ATOM 2195 N N . GLU A 1 287 ? -12.837 4.640 2.572 1.00 18.03 267 GLU A N 1
ATOM 2196 C CA . GLU A 1 287 ? -13.419 5.224 1.368 1.00 19.34 267 GLU A CA 1
ATOM 2197 C C . GLU A 1 287 ? -12.780 4.646 0.100 1.00 19.19 267 GLU A C 1
ATOM 2198 O O . GLU A 1 287 ? -13.501 4.282 -0.832 1.00 18.37 267 GLU A O 1
ATOM 2204 N N . SER A 1 288 ? -11.453 4.477 0.089 1.00 17.52 268 SER A N 1
ATOM 2205 C CA . SER A 1 288 ? -10.796 3.819 -1.063 1.00 17.13 268 SER A CA 1
ATOM 2206 C C . SER A 1 288 ? -11.195 2.343 -1.185 1.00 17.11 268 SER A C 1
ATOM 2207 O O . SER A 1 288 ? -11.446 1.872 -2.292 1.00 16.07 268 SER A O 1
ATOM 2210 N N . LEU A 1 289 ? -11.289 1.629 -0.056 1.00 16.93 269 LEU A N 1
ATOM 2211 C CA . LEU A 1 289 ? -11.722 0.223 -0.088 1.00 18.00 269 LEU A CA 1
ATOM 2212 C C . LEU A 1 289 ? -13.113 0.036 -0.704 1.00 18.78 269 LEU A C 1
ATOM 2213 O O . LEU A 1 289 ? -13.281 -0.848 -1.543 1.00 19.44 269 LEU A O 1
ATOM 2218 N N . LYS A 1 290 ? -14.072 0.865 -0.283 1.00 19.64 270 LYS A N 1
ATOM 2219 C CA . LYS A 1 290 ? -15.425 0.906 -0.855 1.00 21.13 270 LYS A CA 1
ATOM 2220 C C . LYS A 1 290 ? -15.411 1.013 -2.371 1.00 21.44 270 LYS A C 1
ATOM 2221 O O . LYS A 1 290 ? -16.142 0.298 -3.047 1.00 21.24 270 LYS A O 1
ATOM 2227 N N . GLN A 1 291 ? -14.568 1.904 -2.903 1.00 20.63 271 GLN A N 1
ATOM 2228 C CA . GLN A 1 291 ? -14.489 2.130 -4.342 1.00 20.27 271 GLN A CA 1
ATOM 2229 C C . GLN A 1 291 ? -14.016 0.950 -5.158 1.00 19.19 271 GLN A C 1
ATOM 2230 O O . GLN A 1 291 ? -14.355 0.872 -6.330 1.00 1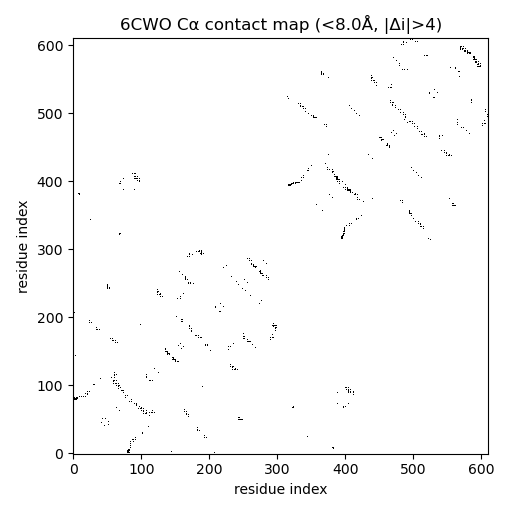9.54 271 GLN A O 1
ATOM 2236 N N . ILE A 1 292 ? -13.236 0.053 -4.553 1.00 17.81 272 ILE A N 1
ATOM 2237 C CA . ILE A 1 292 ? -12.820 -1.207 -5.203 1.00 17.81 272 ILE A CA 1
ATOM 2238 C C . ILE A 1 292 ? -13.540 -2.450 -4.636 1.00 18.95 272 ILE A C 1
ATOM 2239 O O . ILE A 1 292 ? -13.040 -3.588 -4.747 1.00 18.35 272 ILE A O 1
ATOM 2244 N N . ASN A 1 293 ? -14.691 -2.216 -4.010 1.00 21.90 273 ASN A N 1
ATOM 2245 C CA . ASN A 1 293 ? -15.551 -3.288 -3.467 1.00 24.64 273 ASN A CA 1
ATOM 2246 C C . ASN A 1 293 ? -14.819 -4.254 -2.531 1.00 24.83 273 ASN A C 1
ATOM 2247 O O . ASN A 1 293 ? -14.854 -5.481 -2.708 1.00 24.32 273 ASN A O 1
ATOM 2252 N N . ILE A 1 294 ? -14.131 -3.684 -1.543 1.00 22.88 274 ILE A N 1
ATOM 2253 C CA . ILE A 1 294 ? -13.470 -4.465 -0.511 1.00 22.58 274 ILE A CA 1
ATOM 2254 C C . ILE A 1 294 ? -14.120 -4.010 0.782 1.00 22.35 274 ILE A C 1
ATOM 2255 O O . ILE A 1 294 ? -14.377 -2.802 0.941 1.00 23.00 274 ILE A O 1
ATOM 2260 N N . PRO A 1 295 ? -14.455 -4.964 1.693 1.00 22.24 275 PRO A N 1
ATOM 2261 C CA . PRO A 1 295 ? -15.138 -4.532 2.899 1.00 22.21 275 PRO A CA 1
ATOM 2262 C C . PRO A 1 295 ? -14.311 -3.524 3.691 1.00 21.88 275 PRO A C 1
ATOM 2263 O O . PRO A 1 295 ? -13.094 -3.696 3.821 1.00 22.52 275 PRO A O 1
ATOM 2267 N N . VAL A 1 296 ? -14.974 -2.492 4.204 1.00 21.81 276 VAL A N 1
ATOM 2268 C CA . VAL A 1 296 ? -14.328 -1.509 5.090 1.00 22.93 276 VAL A CA 1
ATOM 2269 C C . VAL A 1 296 ? -13.730 -2.178 6.341 1.00 22.56 276 VAL A C 1
ATOM 2270 O O . VAL A 1 296 ? -14.124 -3.302 6.712 1.00 22.04 276 VAL A O 1
ATOM 2274 N N . ILE A 1 297 ? -12.750 -1.525 6.957 1.00 21.40 277 ILE A N 1
ATOM 2275 C CA . ILE A 1 297 ? -12.002 -2.109 8.085 1.00 21.04 277 ILE A CA 1
ATOM 2276 C C . ILE A 1 297 ? -12.295 -1.416 9.407 1.00 21.45 277 ILE A C 1
ATOM 2277 O O . ILE A 1 297 ? -12.457 -2.082 10.428 1.00 21.12 277 ILE A O 1
ATOM 2282 N N . PHE A 1 298 ? -12.359 -0.088 9.386 1.00 21.81 278 PHE A N 1
ATOM 2283 C CA . PHE A 1 298 ? -12.469 0.721 10.595 1.00 22.31 278 PHE A CA 1
ATOM 2284 C C . PHE A 1 298 ? -13.852 1.265 10.906 1.00 23.69 278 PHE A C 1
ATOM 2285 O O . PHE A 1 298 ? -14.167 1.437 12.073 1.00 26.14 278 PHE A O 1
ATOM 2293 N N . ASP A 1 299 ? -14.661 1.545 9.887 1.00 25.48 279 ASP A N 1
ATOM 2294 C CA . ASP A 1 299 ? -16.001 2.133 10.044 1.00 28.39 279 ASP A CA 1
ATOM 2295 C C . ASP A 1 299 ? -16.034 3.323 11.027 1.00 27.81 279 ASP A C 1
ATOM 2296 O O . ASP A 1 299 ? -16.647 3.246 12.101 1.00 24.90 279 ASP A O 1
ATOM 2301 N N . VAL A 1 300 ? -15.379 4.419 10.624 1.00 25.12 280 VAL A N 1
ATOM 2302 C CA . VAL A 1 300 ? -15.199 5.609 11.458 1.00 24.21 280 VAL A CA 1
ATOM 2303 C C . VAL A 1 300 ? -16.507 6.399 11.530 1.00 25.37 280 VAL A C 1
ATOM 2304 O O . VAL A 1 300 ? -17.151 6.638 10.512 1.00 25.45 280 VAL A O 1
ATOM 2308 N N . LYS A 1 301 ? -16.856 6.841 12.736 1.00 27.22 281 LYS A N 1
ATOM 2309 C CA . LYS A 1 301 ? -18.101 7.560 13.000 1.00 29.24 281 LYS A CA 1
ATOM 2310 C C . LYS A 1 301 ? -17.999 8.929 12.356 1.00 29.69 281 LYS A C 1
ATOM 2311 O O . LYS A 1 301 ? -16.911 9.497 12.300 1.00 26.67 281 LYS A O 1
ATOM 2317 N N . VAL A 1 302 ? -19.129 9.456 11.893 1.00 32.28 282 VAL A N 1
ATOM 2318 C CA . VAL A 1 302 ? -19.194 10.778 11.265 1.00 34.45 282 VAL A CA 1
ATOM 2319 C C . VAL A 1 302 ? -18.629 11.861 12.174 1.00 34.12 282 VAL A C 1
ATOM 2320 O O . VAL A 1 302 ? -17.914 12.753 11.703 1.00 33.72 282 VAL A O 1
ATOM 2324 N N . GLU A 1 303 ? -18.921 11.762 13.471 1.00 34.98 283 GLU A N 1
ATOM 2325 C CA . GLU A 1 303 ? -18.433 12.729 14.454 1.00 36.50 283 GLU A CA 1
ATOM 2326 C C . GLU A 1 303 ? -16.899 12.726 14.535 1.00 33.67 283 GLU A C 1
ATOM 2327 O O . GLU A 1 303 ? -16.297 13.759 14.798 1.00 36.36 283 GLU A O 1
ATOM 2333 N N . ASP A 1 304 ? -16.285 11.567 14.301 1.00 30.17 284 ASP A N 1
ATOM 2334 C CA . ASP A 1 304 ? -14.826 11.439 14.287 1.00 29.10 284 ASP A CA 1
ATOM 2335 C C . ASP A 1 304 ? -14.156 11.873 12.981 1.00 28.87 284 ASP A C 1
ATOM 2336 O O . ASP A 1 304 ? -13.181 12.608 13.031 1.00 28.37 284 ASP A O 1
ATOM 2341 N N . TYR A 1 305 ? -14.662 11.431 11.830 1.00 29.34 285 TYR A N 1
ATOM 2342 C CA . TYR A 1 305 ? -14.051 11.841 10.557 1.00 31.27 285 TYR A CA 1
ATOM 2343 C C . TYR A 1 305 ? -14.310 13.303 10.176 1.00 31.45 285 TYR A C 1
ATOM 2344 O O . TYR A 1 305 ? -13.565 13.842 9.362 1.00 28.47 285 TYR A O 1
ATOM 2353 N N . LYS A 1 306 ? -15.318 13.952 10.773 1.00 31.55 286 LYS A N 1
ATOM 2354 C CA . LYS A 1 306 ? -15.578 15.366 10.478 1.00 32.07 286 LYS A CA 1
ATOM 2355 C C . LYS A 1 306 ? -14.547 16.321 11.086 1.00 29.49 286 LYS A C 1
ATOM 2356 O O . LYS A 1 306 ? -14.438 17.464 10.623 1.00 30.17 286 LYS A O 1
ATOM 2362 N N . ALA A 1 307 ? -13.786 15.865 12.087 1.00 25.80 287 ALA A N 1
ATOM 2363 C CA . ALA A 1 307 ? -12.706 16.663 12.685 1.00 24.81 287 ALA A CA 1
ATOM 2364 C C . ALA A 1 307 ? -11.752 17.303 11.658 1.00 24.28 287 ALA A C 1
ATOM 2365 O O . ALA A 1 307 ? -11.384 18.477 11.785 1.00 22.66 287 ALA A O 1
ATOM 2367 N N . LEU A 1 308 ? -11.341 16.511 10.672 1.00 22.08 288 LEU A N 1
ATOM 2368 C CA . LEU A 1 308 ? -10.475 17.004 9.601 1.00 22.59 288 LEU A CA 1
ATOM 2369 C C . LEU A 1 308 ? -11.195 17.142 8.259 1.00 22.54 288 LEU A C 1
ATOM 2370 O O . LEU A 1 308 ? -10.563 17.084 7.208 1.00 23.80 288 LEU A O 1
ATOM 2375 N N . ALA A 1 309 ? -12.505 17.377 8.291 1.00 23.11 289 ALA A N 1
ATOM 2376 C CA . ALA A 1 309 ? -13.282 17.609 7.068 1.00 22.95 289 ALA A CA 1
ATOM 2377 C C . ALA A 1 309 ? -12.831 18.859 6.339 1.00 21.48 289 ALA A C 1
ATOM 2378 O O . ALA A 1 309 ? -13.098 18.995 5.152 1.00 21.14 289 ALA A O 1
ATOM 2380 N N . TRP A 1 310 ? -12.182 19.774 7.060 1.00 20.59 290 TRP A N 1
ATOM 2381 C CA . TRP A 1 310 ? -11.570 20.952 6.457 1.00 20.15 290 TRP A CA 1
ATOM 2382 C C . TRP A 1 310 ? -10.448 20.650 5.461 1.00 20.28 290 TRP A C 1
ATOM 2383 O O . TRP A 1 310 ? -10.094 21.532 4.688 1.00 21.17 290 TRP A O 1
ATOM 2394 N N . PHE A 1 311 ? -9.866 19.446 5.500 1.00 19.85 291 PHE A N 1
ATOM 2395 C CA . PHE A 1 311 ? -8.709 19.125 4.665 1.00 19.80 291 PHE A CA 1
ATOM 2396 C C . PHE A 1 311 ? -8.906 19.553 3.211 1.00 20.54 291 PHE A C 1
ATOM 2397 O O . PHE A 1 311 ? -8.117 20.353 2.709 1.00 18.42 291 PHE A O 1
ATOM 2405 N N . GLU A 1 312 ? -9.980 19.062 2.576 1.00 21.65 292 GLU A N 1
ATOM 2406 C CA . GLU A 1 312 ? -10.252 19.327 1.149 1.00 22.27 292 GLU A CA 1
ATOM 2407 C C . GLU A 1 312 ? -10.389 20.821 0.859 1.00 22.69 292 GLU A C 1
ATOM 2408 O O . GLU A 1 312 ? -9.822 21.335 -0.130 1.00 20.97 292 GLU A O 1
ATOM 2414 N N . GLU A 1 313 ? -11.120 21.521 1.732 1.00 21.89 293 GLU A N 1
ATOM 2415 C CA . GLU A 1 313 ? -11.313 22.966 1.594 1.00 23.05 293 GLU A CA 1
ATOM 2416 C C . GLU A 1 313 ? -9.977 23.707 1.658 1.00 20.84 293 GLU A C 1
ATOM 2417 O O . GLU A 1 313 ? -9.731 24.619 0.862 1.00 20.30 293 GLU A O 1
ATOM 2423 N N . GLU A 1 314 ? -9.111 23.306 2.589 1.00 18.91 294 GLU A N 1
ATOM 2424 C CA . GLU A 1 314 ? -7.792 23.929 2.733 1.00 18.93 294 GLU A CA 1
ATOM 2425 C C . GLU A 1 314 ? -6.824 23.588 1.589 1.00 18.81 294 GLU A C 1
ATOM 2426 O O . GLU A 1 314 ? -5.969 24.416 1.222 1.00 19.41 294 GLU A O 1
ATOM 2432 N N . VAL A 1 315 ? -6.934 22.377 1.038 1.00 18.62 295 VAL A N 1
ATOM 2433 C CA . VAL A 1 315 ? -6.182 22.028 -0.174 1.00 18.56 295 VAL A CA 1
ATOM 2434 C C . VAL A 1 315 ? -6.561 22.999 -1.305 1.00 20.59 295 VAL A C 1
ATOM 2435 O O . VAL A 1 315 ? -5.692 23.584 -1.942 1.00 20.30 295 VAL A O 1
ATOM 2439 N N . PHE A 1 316 ? -7.858 23.159 -1.531 1.00 23.93 296 PHE A N 1
ATOM 2440 C CA . PHE A 1 316 ? -8.385 24.033 -2.591 1.00 27.38 296 PHE A CA 1
ATOM 2441 C C . PHE A 1 316 ? -7.935 25.490 -2.395 1.00 26.60 296 PHE A C 1
ATOM 2442 O O . PHE A 1 316 ? -7.461 26.116 -3.339 1.00 27.48 296 PHE A O 1
ATOM 2450 N N . ALA A 1 317 ? -8.050 26.007 -1.171 1.00 24.70 297 ALA A N 1
ATOM 2451 C CA . ALA A 1 317 ? -7.622 27.376 -0.853 1.00 25.13 297 ALA A CA 1
ATOM 2452 C C . ALA A 1 317 ? -6.130 27.609 -1.115 1.00 26.00 297 ALA A C 1
ATOM 2453 O O . ALA A 1 317 ? -5.751 28.666 -1.640 1.00 27.30 297 ALA A O 1
ATOM 2455 N N . ASN A 1 318 ? -5.287 26.623 -0.799 1.00 24.20 298 ASN A N 1
ATOM 2456 C CA . ASN A 1 318 ? -3.833 26.771 -0.980 1.00 23.01 298 ASN A CA 1
ATOM 2457 C C . ASN A 1 318 ? -3.314 26.321 -2.346 1.00 23.25 298 ASN A C 1
ATOM 2458 O O . ASN A 1 318 ? -2.106 26.386 -2.597 1.00 21.59 298 ASN A O 1
ATOM 2463 N N . SER A 1 319 ? -4.208 25.874 -3.223 1.00 24.63 299 SER A N 1
ATOM 2464 C CA . SER A 1 319 ? -3.828 25.496 -4.589 1.00 27.51 299 SER A CA 1
ATOM 2465 C C . SER A 1 319 ? -3.861 26.666 -5.605 1.00 30.35 299 SER A C 1
ATOM 2466 O O . SER A 1 319 ? -3.339 26.514 -6.708 1.00 29.15 299 SER A O 1
ATOM 2469 N N . LEU A 1 320 ? -4.501 27.792 -5.274 1.00 34.68 300 LEU A N 1
ATOM 2470 C CA . LEU A 1 320 ? -4.413 29.015 -6.112 1.00 38.01 300 LEU A CA 1
ATOM 2471 C C . LEU A 1 320 ? -3.399 29.975 -5.503 1.00 37.84 300 LEU A C 1
ATOM 2472 O O . LEU A 1 320 ? -2.195 29.719 -5.549 1.00 40.04 300 LEU A O 1
ATOM 2477 N N . PRO A 1 328 ? -0.957 44.382 -13.146 1.00 62.20 325 PRO A N 1
ATOM 2478 C CA . PRO A 1 328 ? -0.990 43.311 -12.112 1.00 60.88 325 PRO A CA 1
ATOM 2479 C C . PRO A 1 328 ? -0.904 43.884 -10.691 1.00 58.37 325 PRO A C 1
ATOM 2480 O O . PRO A 1 328 ? -1.779 43.626 -9.867 1.00 59.63 325 PRO A O 1
ATOM 2482 N N . VAL A 1 329 ? 0.123 44.691 -10.426 1.00 55.25 326 VAL A N 1
ATOM 2483 C CA . VAL A 1 329 ? 0.499 45.067 -9.047 1.00 53.39 326 VAL A CA 1
ATOM 2484 C C . VAL A 1 329 ? -0.424 46.116 -8.405 1.00 51.88 326 VAL A C 1
ATOM 2485 O O . VAL A 1 329 ? -0.719 47.140 -9.020 1.00 49.60 326 VAL A O 1
ATOM 2489 N N . GLU A 1 330 ? -0.837 45.849 -7.158 1.00 49.99 327 GLU A N 1
ATOM 2490 C CA . GLU A 1 330 ? -1.633 46.778 -6.335 1.00 47.03 327 GLU A CA 1
ATOM 2491 C C . GLU A 1 330 ? -0.744 47.478 -5.326 1.00 45.16 327 GLU A C 1
ATOM 2492 O O . GLU A 1 330 ? 0.058 46.828 -4.652 1.00 45.02 327 GLU A O 1
ATOM 2498 N N . TYR A 1 331 ? -0.910 48.793 -5.198 1.00 41.77 328 TYR A N 1
ATOM 2499 C CA . TYR A 1 331 ? -0.109 49.596 -4.273 1.00 40.25 328 TYR A CA 1
ATOM 2500 C C . TYR A 1 331 ? -0.805 50.895 -3.861 1.00 41.15 328 TYR A C 1
ATOM 2501 O O . TYR A 1 331 ? -1.813 51.310 -4.447 1.00 35.34 328 TYR A O 1
ATOM 2510 N N . THR A 1 332 ? -0.219 51.538 -2.860 1.00 40.74 329 THR A N 1
ATOM 2511 C CA . THR A 1 332 ? -0.637 52.853 -2.405 1.00 43.31 329 THR A CA 1
ATOM 2512 C C . THR A 1 332 ? 0.485 53.848 -2.683 1.00 43.61 329 THR A C 1
ATOM 2513 O O . THR A 1 332 ? 1.660 53.490 -2.613 1.00 44.08 329 THR A O 1
ATOM 2517 N N . LYS A 1 333 ? 0.120 55.072 -3.056 1.00 44.51 330 LYS A N 1
ATOM 2518 C CA . LYS A 1 333 ? 1.028 56.224 -2.979 1.00 48.34 330 LYS A CA 1
ATOM 2519 C C . LYS A 1 333 ? 0.324 57.381 -2.253 1.00 50.09 330 LYS A C 1
ATOM 2520 O O . LYS A 1 333 ? -0.386 58.173 -2.885 1.00 48.65 330 LYS A O 1
ATOM 2526 N N . HIS A 1 334 ? 0.558 57.440 -0.930 1.00 51.85 331 HIS A N 1
ATOM 2527 C CA . HIS A 1 334 ? -0.067 58.362 0.051 1.00 51.54 331 HIS A CA 1
ATOM 2528 C C . HIS A 1 334 ? -1.421 57.798 0.512 1.00 50.88 331 HIS A C 1
ATOM 2529 O O . HIS A 1 334 ? -2.435 58.498 0.544 1.00 49.32 331 HIS A O 1
ATOM 2536 N N . LEU B 1 14 ? 42.017 19.379 -10.743 1.00 43.39 -6 LEU B N 1
ATOM 2537 C CA . LEU B 1 14 ? 43.445 19.153 -11.137 1.00 42.82 -6 LEU B CA 1
ATOM 2538 C C . LEU B 1 14 ? 43.850 17.684 -10.963 1.00 38.72 -6 LEU B C 1
ATOM 2539 O O . LEU B 1 14 ? 44.396 17.081 -11.889 1.00 42.28 -6 LEU B O 1
ATOM 2544 N N . VAL B 1 15 ? 43.575 17.121 -9.785 1.00 32.45 -5 VAL B N 1
ATOM 2545 C CA . VAL B 1 15 ? 43.941 15.730 -9.466 1.00 28.20 -5 VAL B CA 1
ATOM 2546 C C . VAL B 1 15 ? 42.868 14.722 -9.930 1.00 25.70 -5 VAL B C 1
ATOM 2547 O O . VAL B 1 15 ? 41.788 14.661 -9.327 1.00 22.60 -5 VAL B O 1
ATOM 2551 N N . PRO B 1 16 ? 43.171 13.905 -10.968 1.00 23.28 -4 PRO B N 1
ATOM 2552 C CA . PRO B 1 16 ? 42.182 12.891 -11.367 1.00 22.32 -4 PRO B CA 1
ATOM 2553 C C . PRO B 1 16 ? 42.101 11.776 -10.349 1.00 23.55 -4 PRO B C 1
ATOM 2554 O O . PRO B 1 16 ? 43.121 11.383 -9.776 1.00 21.68 -4 PRO B O 1
ATOM 2558 N N . ARG B 1 17 ? 40.885 11.280 -10.124 1.00 25.31 -3 ARG B N 1
ATOM 2559 C CA . ARG B 1 17 ? 40.661 10.192 -9.195 1.00 28.53 -3 ARG B CA 1
ATOM 2560 C C . ARG B 1 17 ? 41.213 8.914 -9.829 1.00 27.00 -3 ARG B C 1
ATOM 2561 O O . ARG B 1 17 ? 41.221 8.763 -11.046 1.00 25.46 -3 ARG B O 1
ATOM 2569 N N . GLY B 1 18 ? 41.725 8.023 -9.000 1.00 26.09 -2 GLY B N 1
ATOM 2570 C CA . GLY B 1 18 ? 42.241 6.742 -9.480 1.00 25.69 -2 GLY B CA 1
ATOM 2571 C C . GLY B 1 18 ? 41.113 5.800 -9.848 1.00 26.75 -2 GLY B C 1
ATOM 2572 O O . GLY B 1 18 ? 41.307 4.896 -10.642 1.00 26.27 -2 GLY B O 1
ATOM 2573 N N . SER B 1 19 ? 39.944 6.007 -9.240 1.00 28.58 -1 SER B N 1
ATOM 2574 C CA . SER B 1 19 ? 38.752 5.218 -9.530 1.00 30.74 -1 SER B CA 1
ATOM 2575 C C . SER B 1 19 ? 37.506 6.082 -9.408 1.00 31.91 -1 SER B C 1
ATOM 2576 O O . SER B 1 19 ? 37.488 7.089 -8.700 1.00 33.21 -1 SER B O 1
ATOM 2579 N N . HIS B 1 20 ? 36.455 5.676 -10.091 1.00 33.81 0 HIS B N 1
ATOM 2580 C CA . HIS B 1 20 ? 35.170 6.359 -9.965 1.00 35.72 0 HIS B CA 1
ATOM 2581 C C . HIS B 1 20 ? 34.061 5.454 -10.466 1.00 33.73 0 HIS B C 1
ATOM 2582 O O . HIS B 1 20 ? 34.314 4.448 -11.148 1.00 28.94 0 HIS B O 1
ATOM 2589 N N . MET B 1 21 ? 32.839 5.842 -10.140 1.00 33.75 1 MET B N 1
ATOM 2590 C CA . MET B 1 21 ? 31.655 5.153 -10.624 1.00 35.55 1 MET B CA 1
ATOM 2591 C C . MET B 1 21 ? 31.257 5.767 -11.957 1.00 34.52 1 MET B C 1
ATOM 2592 O O . MET B 1 21 ? 31.369 6.973 -12.149 1.00 37.62 1 MET B O 1
ATOM 2597 N N . SER B 1 22 ? 30.830 4.931 -12.893 1.00 34.49 2 SER B N 1
ATOM 2598 C CA . SER B 1 22 ? 30.468 5.413 -14.221 1.00 35.54 2 SER B CA 1
ATOM 2599 C C . SER B 1 22 ? 28.997 5.816 -14.294 1.00 34.98 2 SER B C 1
ATOM 2600 O O . SER B 1 22 ? 28.210 5.632 -13.351 1.00 33.69 2 SER B O 1
ATOM 2603 N N . ILE B 1 23 ? 28.652 6.346 -15.456 1.00 35.50 3 ILE B N 1
ATOM 2604 C CA . ILE B 1 23 ? 27.279 6.645 -15.827 1.00 33.82 3 ILE B CA 1
ATOM 2605 C C . ILE B 1 23 ? 26.365 5.391 -15.818 1.00 33.85 3 ILE B C 1
ATOM 2606 O O . ILE B 1 23 ? 25.152 5.516 -15.584 1.00 33.04 3 ILE B O 1
ATOM 2611 N N . PHE B 1 24 ? 26.944 4.203 -16.037 1.00 32.01 4 PHE B N 1
ATOM 2612 C CA . PHE B 1 24 ? 26.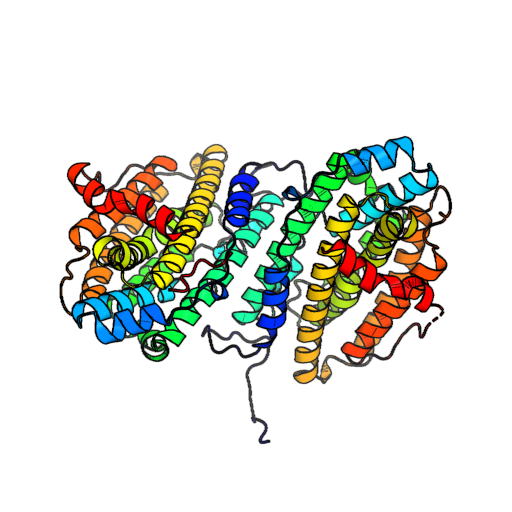195 2.933 -16.002 1.00 32.70 4 PHE B CA 1
ATOM 2613 C C . PHE B 1 24 ? 25.995 2.322 -14.625 1.00 32.23 4 PHE B C 1
ATOM 2614 O O . PHE B 1 24 ? 25.307 1.304 -14.501 1.00 30.17 4 PHE B O 1
ATOM 2622 N N . ASP B 1 25 ? 26.585 2.918 -13.593 1.00 32.59 5 ASP B N 1
ATOM 2623 C CA . ASP B 1 25 ? 26.474 2.380 -12.237 1.00 31.46 5 ASP B CA 1
ATOM 2624 C C . ASP B 1 25 ? 25.353 3.102 -11.515 1.00 29.47 5 ASP B C 1
ATOM 2625 O O . ASP B 1 25 ? 25.012 4.225 -11.858 1.00 30.73 5 ASP B O 1
ATOM 2630 N N . LYS B 1 26 ? 24.797 2.455 -10.504 1.00 28.38 6 LYS B N 1
ATOM 2631 C CA . LYS B 1 26 ? 23.615 2.960 -9.807 1.00 28.54 6 LYS B CA 1
ATOM 2632 C C . LYS B 1 26 ? 23.921 3.769 -8.542 1.00 27.84 6 LYS B C 1
ATOM 2633 O O . LYS B 1 26 ? 24.349 3.207 -7.524 1.00 28.41 6 LYS B O 1
ATOM 2639 N N . ARG B 1 27 ? 23.697 5.084 -8.597 1.00 25.68 7 ARG B N 1
ATOM 2640 C CA . ARG B 1 27 ? 23.798 5.914 -7.399 1.00 25.03 7 ARG B CA 1
ATOM 2641 C C . ARG B 1 27 ? 22.463 5.865 -6.692 1.00 25.62 7 ARG B C 1
ATOM 2642 O O . ARG B 1 27 ? 21.430 6.198 -7.295 1.00 23.42 7 ARG B O 1
ATOM 2650 N N . VAL B 1 28 ? 22.484 5.457 -5.422 1.00 25.90 8 VAL B N 1
ATOM 2651 C CA . VAL B 1 28 ? 21.249 5.335 -4.641 1.00 26.11 8 VAL B CA 1
ATOM 2652 C C . VAL B 1 28 ? 20.774 6.638 -4.024 1.00 24.62 8 VAL B C 1
ATOM 2653 O O . VAL B 1 28 ? 19.573 6.834 -3.973 1.00 23.51 8 VAL B O 1
ATOM 2657 N N . ASN B 1 29 ? 21.674 7.517 -3.559 1.00 23.21 9 ASN B N 1
ATOM 2658 C CA . ASN B 1 29 ? 21.230 8.786 -2.928 1.00 22.96 9 ASN B CA 1
ATOM 2659 C C . ASN B 1 29 ? 20.706 9.771 -3.974 1.00 22.37 9 ASN B C 1
ATOM 2660 O O . ASN B 1 29 ? 21.277 9.909 -5.056 1.00 22.39 9 ASN B O 1
ATOM 2665 N N . TYR B 1 30 ? 19.623 10.461 -3.633 1.00 21.16 10 TYR B N 1
ATOM 2666 C CA . TYR B 1 30 ? 18.944 11.327 -4.595 1.00 20.02 10 TYR B CA 1
ATOM 2667 C C . TYR B 1 30 ? 19.774 12.545 -5.041 1.00 19.97 10 TYR B C 1
ATOM 2668 O O . TYR B 1 30 ? 19.995 12.749 -6.241 1.00 18.22 10 TYR B O 1
ATOM 2677 N N . LYS B 1 31 ? 20.209 13.350 -4.072 1.00 21.29 11 LYS B N 1
ATOM 2678 C CA . LYS B 1 31 ? 21.078 14.504 -4.310 1.00 21.79 11 LYS B CA 1
ATOM 2679 C C . LYS B 1 31 ? 22.386 14.372 -3.485 1.00 22.65 11 LYS B C 1
ATOM 2680 O O . LYS B 1 31 ? 22.418 13.614 -2.514 1.00 21.21 11 LYS B O 1
ATOM 2686 N N . PRO B 1 32 ? 23.466 15.058 -3.867 1.00 21.97 12 PRO B N 1
ATOM 2687 C CA . PRO B 1 32 ? 23.563 15.885 -5.066 1.00 21.81 12 PRO B CA 1
ATOM 2688 C C . PRO B 1 32 ? 23.600 15.080 -6.344 1.00 21.26 12 PRO B C 1
ATOM 2689 O O . PRO B 1 32 ? 24.023 13.923 -6.333 1.00 21.13 12 PRO B O 1
ATOM 2693 N N . PHE B 1 33 ? 23.149 15.709 -7.431 1.00 21.08 13 PHE B N 1
ATOM 2694 C CA . PHE B 1 33 ? 23.264 15.152 -8.767 1.00 20.73 13 PHE B CA 1
ATOM 2695 C C . PHE B 1 33 ? 24.718 15.141 -9.263 1.00 22.42 13 PHE B C 1
ATOM 2696 O O . PHE B 1 33 ? 25.400 16.164 -9.194 1.00 22.73 13 PHE B O 1
ATOM 2704 N N . GLU B 1 34 ? 25.151 13.993 -9.786 1.00 24.39 14 GLU B N 1
ATOM 2705 C CA . GLU B 1 34 ? 26.424 13.845 -10.499 1.00 25.97 14 GLU B CA 1
ATOM 2706 C C . GLU B 1 34 ? 26.382 14.448 -11.892 1.00 28.74 14 GLU B C 1
ATOM 2707 O O . GLU B 1 34 ? 27.440 14.792 -12.454 1.00 28.33 14 GLU B O 1
ATOM 2713 N N . TYR B 1 35 ? 25.176 14.538 -12.472 1.00 26.71 15 TYR B N 1
ATOM 2714 C CA . TYR B 1 35 ? 24.990 15.123 -13.787 1.00 27.05 15 TYR B CA 1
ATOM 2715 C C . TYR B 1 35 ? 23.915 16.211 -13.667 1.00 26.89 15 TYR B C 1
ATOM 2716 O O . TYR B 1 35 ? 22.814 16.061 -14.211 1.00 25.76 15 TYR B O 1
ATOM 2725 N N . PRO B 1 36 ? 24.231 17.314 -12.943 1.00 25.96 16 PRO B N 1
ATOM 2726 C CA . PRO B 1 36 ? 23.268 18.389 -12.646 1.00 25.78 16 PRO B CA 1
ATOM 2727 C C . PRO B 1 36 ? 22.774 19.193 -13.851 1.00 25.53 16 PRO B C 1
ATOM 2728 O O . PRO B 1 36 ? 21.745 19.874 -13.746 1.00 22.97 16 PRO B O 1
ATOM 2732 N N . GLU B 1 37 ? 23.494 19.118 -14.978 1.00 25.30 17 GLU B N 1
ATOM 2733 C CA . GLU B 1 37 ? 23.072 19.799 -16.197 1.00 26.38 17 GLU B CA 1
ATOM 2734 C C . GLU B 1 37 ? 21.776 19.222 -16.772 1.00 24.52 17 GLU B C 1
ATOM 2735 O O . GLU B 1 37 ? 21.120 19.895 -17.565 1.00 23.42 17 GLU B O 1
ATOM 2741 N N . VAL B 1 38 ? 21.417 17.997 -16.381 1.00 22.44 18 VAL B N 1
ATOM 2742 C CA . VAL B 1 38 ? 20.083 17.427 -16.661 1.00 22.42 18 VAL B CA 1
ATOM 2743 C C . VAL B 1 38 ? 18.971 18.442 -16.435 1.00 21.15 18 VAL B C 1
ATOM 2744 O O . VAL B 1 38 ? 18.062 18.557 -17.260 1.00 21.09 18 VAL B O 1
ATOM 2748 N N . LEU B 1 39 ? 19.052 19.174 -15.324 1.00 20.97 19 LEU B N 1
ATOM 2749 C CA . LEU B 1 39 ? 18.070 20.202 -15.007 1.00 20.98 19 LEU B CA 1
ATOM 2750 C C . LEU B 1 39 ? 17.900 21.304 -16.059 1.00 20.73 19 LEU B C 1
ATOM 2751 O O . LEU B 1 39 ? 16.828 21.871 -16.154 1.00 19.64 19 LEU B O 1
ATOM 2756 N N . GLN B 1 40 ? 18.924 21.602 -16.854 1.00 22.25 20 GLN B N 1
ATOM 2757 C CA . GLN B 1 40 ? 18.763 22.559 -17.946 1.00 23.43 20 GLN B CA 1
ATOM 2758 C C . GLN B 1 40 ? 17.739 22.054 -18.969 1.00 21.03 20 GLN B C 1
ATOM 2759 O O . GLN B 1 40 ? 16.927 22.811 -19.453 1.00 18.52 20 GLN B O 1
ATOM 2765 N N . PHE B 1 41 ? 17.783 20.759 -19.251 1.00 21.04 21 PHE B N 1
ATOM 2766 C CA . PHE B 1 41 ? 16.882 20.147 -20.224 1.00 20.63 21 PHE B CA 1
ATOM 2767 C C . PHE B 1 41 ? 15.470 19.975 -19.675 1.00 19.49 21 PHE B C 1
ATOM 2768 O O . PHE B 1 41 ? 14.509 20.324 -20.352 1.00 18.85 21 PHE B O 1
ATOM 2776 N N . THR B 1 42 ? 15.340 19.462 -18.441 1.00 18.52 22 THR B N 1
ATOM 2777 C CA . THR B 1 42 ? 14.016 19.348 -17.811 1.00 17.18 22 THR B CA 1
ATOM 2778 C C . THR B 1 42 ? 13.373 20.724 -17.616 1.00 17.05 22 THR B C 1
ATOM 2779 O O . THR B 1 42 ? 12.204 20.922 -17.945 1.00 16.47 22 THR B O 1
ATOM 2783 N N . GLU B 1 43 ? 14.126 21.697 -17.117 1.00 17.56 23 GLU B N 1
ATOM 2784 C CA . GLU B 1 43 ? 13.569 23.050 -16.950 1.00 18.61 23 GLU B CA 1
ATOM 2785 C C . GLU B 1 43 ? 13.136 23.681 -18.267 1.00 17.62 23 GLU B C 1
ATOM 2786 O O . GLU B 1 43 ? 12.116 24.362 -18.289 1.00 16.55 23 GLU B O 1
ATOM 2792 N N . ALA B 1 44 ? 13.862 23.415 -19.352 1.00 16.97 24 ALA B N 1
ATOM 2793 C CA . ALA B 1 44 ? 13.445 23.910 -20.677 1.00 17.54 24 ALA B CA 1
ATOM 2794 C C . ALA B 1 44 ? 12.129 23.253 -21.141 1.00 16.94 24 ALA B C 1
ATOM 2795 O O . ALA B 1 44 ? 11.268 23.935 -21.646 1.00 15.38 24 ALA B O 1
ATOM 2797 N N . ILE B 1 45 ? 11.976 21.942 -20.938 1.00 17.08 25 ILE B N 1
ATOM 2798 C CA . ILE B 1 45 ? 10.684 21.268 -21.245 1.00 15.94 25 ILE B CA 1
ATOM 2799 C C . ILE B 1 45 ? 9.563 21.878 -20.399 1.00 16.20 25 ILE B C 1
ATOM 2800 O O . ILE B 1 45 ? 8.541 22.290 -20.947 1.00 14.85 25 ILE B O 1
ATOM 2805 N N . ASN B 1 46 ? 9.787 21.971 -19.086 1.00 16.82 26 ASN B N 1
ATOM 2806 C CA . ASN B 1 46 ? 8.847 22.592 -18.153 1.00 17.79 26 ASN B CA 1
ATOM 2807 C C . ASN B 1 46 ? 8.387 23.989 -18.572 1.00 19.36 26 ASN B C 1
ATOM 2808 O O . ASN B 1 46 ? 7.181 24.258 -18.617 1.00 19.11 26 ASN B O 1
ATOM 2813 N N . LYS B 1 47 ? 9.343 24.862 -18.877 1.00 20.74 27 LYS B N 1
ATOM 2814 C CA . LYS B 1 47 ? 9.037 26.215 -19.352 1.00 23.42 27 LYS B CA 1
ATOM 2815 C C . LYS B 1 47 ? 8.203 26.209 -20.632 1.00 22.27 27 LYS B C 1
ATOM 2816 O O . LYS B 1 47 ? 7.290 27.012 -20.775 1.00 20.45 27 LYS B O 1
ATOM 2822 N N . ALA B 1 48 ? 8.511 25.285 -21.537 1.00 21.25 28 ALA B N 1
ATOM 2823 C CA . ALA B 1 48 ? 7.789 25.166 -22.794 1.00 21.05 28 ALA B CA 1
ATOM 2824 C C . ALA B 1 48 ? 6.491 24.347 -22.713 1.00 20.14 28 ALA B C 1
ATOM 2825 O O . ALA B 1 48 ? 5.848 24.157 -23.733 1.00 20.89 28 ALA B O 1
ATOM 2827 N N . TYR B 1 49 ? 6.093 23.878 -21.526 1.00 17.68 29 TYR B N 1
ATOM 2828 C CA . TYR B 1 49 ? 4.946 22.966 -21.371 1.00 16.40 29 TYR B CA 1
ATOM 2829 C C . TYR B 1 49 ? 3.682 23.427 -22.108 1.00 15.73 29 TYR B C 1
ATOM 2830 O O . TYR B 1 49 ? 3.245 24.541 -21.923 1.00 16.49 29 TYR B O 1
ATOM 2839 N N . TRP B 1 50 ? 3.115 22.548 -22.923 1.00 14.40 30 TRP B N 1
ATOM 2840 C CA . TRP B 1 50 ? 1.941 22.834 -23.731 1.00 13.50 30 TRP B CA 1
ATOM 2841 C C . TRP B 1 50 ? 1.129 21.571 -23.966 1.00 14.09 30 TRP B C 1
ATOM 2842 O O . TRP B 1 50 ? 1.682 20.458 -23.975 1.00 13.14 30 TRP B O 1
ATOM 2853 N N . VAL B 1 51 ? -0.170 21.737 -24.226 1.00 13.98 31 VAL B N 1
ATOM 2854 C CA . VAL B 1 51 ? -1.007 20.642 -24.722 1.00 14.65 31 VAL B CA 1
ATOM 2855 C C . VAL B 1 51 ? -1.863 21.116 -25.890 1.00 15.45 31 VAL B C 1
ATOM 2856 O O . VAL B 1 51 ? -2.083 22.316 -26.058 1.00 15.18 31 VAL B O 1
ATOM 2860 N N . HIS B 1 52 ? -2.331 20.168 -26.691 1.00 16.35 32 HIS B N 1
ATOM 2861 C CA . HIS B 1 52 ? -3.090 20.508 -27.907 1.00 17.17 32 HIS B CA 1
ATOM 2862 C C . HIS B 1 52 ? -4.480 21.137 -27.637 1.00 18.96 32 HIS B C 1
ATOM 2863 O O . HIS B 1 52 ? -5.017 21.861 -28.472 1.00 18.66 32 HIS B O 1
ATOM 2870 N N . THR B 1 53 ? -5.051 20.830 -26.474 1.00 20.89 33 THR B N 1
ATOM 2871 C CA . THR B 1 53 ? -6.359 21.363 -26.055 1.00 24.11 33 THR B CA 1
ATOM 2872 C C . THR B 1 53 ? -6.352 22.908 -25.930 1.00 25.05 33 THR B C 1
ATOM 2873 O O . THR B 1 53 ? -7.398 23.530 -25.880 1.00 26.89 33 THR B O 1
ATOM 2877 N N . GLU B 1 54 ? -5.169 23.521 -25.870 1.00 28.83 34 GLU B N 1
ATOM 2878 C CA . GLU B 1 54 ? -5.046 24.986 -25.925 1.00 32.92 34 GLU B CA 1
ATOM 2879 C C . GLU B 1 54 ? -5.447 25.587 -27.290 1.00 34.14 34 GLU B C 1
ATOM 2880 O O . GLU B 1 54 ? -5.578 26.812 -27.403 1.00 37.13 34 GLU B O 1
ATOM 2886 N N . VAL B 1 55 ? -5.620 24.748 -28.318 1.00 31.90 35 VAL B N 1
ATOM 2887 C CA . VAL B 1 55 ? -5.670 25.228 -29.693 1.00 31.77 35 VAL B CA 1
ATOM 2888 C C . VAL B 1 55 ? -6.951 24.803 -30.401 1.00 29.86 35 VAL B C 1
ATOM 2889 O O . VAL B 1 55 ? -7.422 23.682 -30.248 1.00 28.63 35 VAL B O 1
ATOM 2893 N N . ASP B 1 56 ? -7.493 25.731 -31.185 1.00 30.34 36 ASP B N 1
ATOM 2894 C CA . ASP B 1 56 ? -8.683 25.517 -31.992 1.00 29.90 36 ASP B CA 1
ATOM 2895 C C . ASP B 1 56 ? -8.229 25.618 -33.453 1.00 27.43 36 ASP B C 1
ATOM 2896 O O . ASP B 1 56 ? -7.564 26.581 -33.826 1.00 25.29 36 ASP B O 1
ATOM 2901 N N . PHE B 1 57 ? -8.604 24.628 -34.265 1.00 26.13 37 PHE B N 1
ATOM 2902 C CA . PHE B 1 57 ? -8.149 24.522 -35.668 1.00 24.44 37 PHE B CA 1
ATOM 2903 C C . PHE B 1 57 ? -9.188 24.938 -36.720 1.00 25.91 37 PHE B C 1
ATOM 2904 O O . PHE B 1 57 ? -8.971 24.724 -37.920 1.00 24.66 37 PHE B O 1
ATOM 2912 N N . THR B 1 58 ? -10.275 25.583 -36.298 1.00 24.98 38 THR B N 1
ATOM 2913 C CA . THR B 1 58 ? -11.348 25.969 -37.229 1.00 24.92 38 THR B CA 1
ATOM 2914 C C . THR B 1 58 ? -10.862 26.807 -38.409 1.00 24.05 38 THR B C 1
ATOM 2915 O O . THR B 1 58 ? -11.092 26.437 -39.549 1.00 24.67 38 THR B O 1
ATOM 2919 N N . ALA B 1 59 ? -10.184 27.919 -38.125 1.00 24.79 39 ALA B N 1
ATOM 2920 C CA . ALA B 1 59 ? -9.582 28.769 -39.171 1.00 25.34 39 ALA B CA 1
ATOM 2921 C C . ALA B 1 59 ? -8.666 28.006 -40.152 1.00 25.48 39 ALA B C 1
ATOM 2922 O O . ALA B 1 59 ? -8.684 28.266 -41.354 1.00 24.26 39 ALA B O 1
ATOM 2924 N N . ASP B 1 60 ? -7.887 27.059 -39.630 1.00 25.06 40 ASP B N 1
ATOM 2925 C CA . ASP B 1 60 ? -7.004 26.221 -40.448 1.00 24.70 40 ASP B CA 1
ATOM 2926 C C . ASP B 1 60 ? -7.759 25.327 -41.432 1.00 23.87 40 ASP B C 1
ATOM 2927 O O . ASP B 1 60 ? -7.341 25.163 -42.586 1.00 23.47 40 ASP B O 1
ATOM 2932 N N . THR B 1 61 ? -8.843 24.725 -40.969 1.00 23.13 41 THR B N 1
ATOM 2933 C CA . THR B 1 61 ? -9.664 23.871 -41.812 1.00 23.96 41 THR B CA 1
ATOM 2934 C C . THR B 1 61 ? -10.345 24.695 -42.922 1.00 25.04 41 THR B C 1
ATOM 2935 O O . THR B 1 61 ? -10.509 24.219 -44.040 1.00 25.12 41 THR B O 1
ATOM 2939 N N . GLN B 1 62 ? -10.710 25.930 -42.607 1.00 27.02 42 GLN B N 1
ATOM 2940 C CA . GLN B 1 62 ? -11.289 26.846 -43.608 1.00 28.26 42 GLN B CA 1
ATOM 2941 C C . GLN B 1 62 ? -10.252 27.288 -44.645 1.00 28.39 42 GLN B C 1
ATOM 2942 O O . GLN B 1 62 ? -10.550 27.286 -45.843 1.00 28.90 42 GLN B O 1
ATOM 2948 N N . ASP B 1 63 ? -9.047 27.653 -44.191 1.00 29.00 43 ASP B N 1
ATOM 2949 C CA . ASP B 1 63 ? -7.920 27.961 -45.084 1.00 28.42 43 ASP B CA 1
ATOM 2950 C C . ASP B 1 63 ? -7.686 26.786 -46.032 1.00 27.54 43 ASP B C 1
ATOM 2951 O O . ASP B 1 63 ? -7.593 26.963 -47.248 1.00 24.93 43 ASP B O 1
ATOM 2956 N N . PHE B 1 64 ? -7.579 25.599 -45.432 1.00 26.02 44 PHE B N 1
ATOM 2957 C CA . PHE B 1 64 ? -7.362 24.339 -46.124 1.00 25.67 44 PHE B CA 1
ATOM 2958 C C . PHE B 1 64 ? -8.417 24.112 -47.196 1.00 25.57 44 PHE B C 1
ATOM 2959 O O . PHE B 1 64 ? -8.072 23.811 -48.348 1.00 27.26 44 PHE B O 1
ATOM 2967 N N . HIS B 1 65 ? -9.683 24.247 -46.807 1.00 24.13 45 HIS B N 1
ATOM 2968 C CA . HIS B 1 65 ? -10.825 23.988 -47.687 1.00 25.50 45 HIS B CA 1
ATOM 2969 C C . HIS B 1 65 ? -10.875 24.932 -48.899 1.00 25.36 45 HIS B C 1
ATOM 2970 O O . HIS B 1 65 ? -11.120 24.484 -50.020 1.00 25.56 45 HIS B O 1
ATOM 2977 N N . ALA B 1 66 ? -10.639 26.223 -48.657 1.00 25.00 46 ALA B N 1
ATOM 2978 C CA . ALA B 1 66 ? -10.891 27.278 -49.648 1.00 24.62 46 ALA B CA 1
ATOM 2979 C C . ALA B 1 66 ? -9.659 27.733 -50.398 1.00 24.09 46 ALA B C 1
ATOM 2980 O O . ALA B 1 66 ? -9.751 28.037 -51.597 1.00 24.26 46 ALA B O 1
ATOM 2982 N N . HIS B 1 67 ? -8.514 27.795 -49.710 1.00 22.59 47 HIS B N 1
ATOM 2983 C CA . HIS B 1 67 ? -7.356 28.514 -50.219 1.00 22.91 47 HIS B CA 1
ATOM 2984 C C . HIS B 1 67 ? -6.085 27.717 -50.495 1.00 22.75 47 HIS B C 1
ATOM 2985 O O . HIS B 1 67 ? -5.080 28.314 -50.875 1.00 21.91 47 HIS B O 1
ATOM 2992 N N . LEU B 1 68 ? -6.116 26.391 -50.347 1.00 21.66 48 LEU B N 1
ATOM 2993 C CA . LEU B 1 68 ? -4.958 25.573 -50.701 1.00 20.77 48 LEU B CA 1
ATOM 2994 C C . LEU B 1 68 ? -5.222 24.763 -51.958 1.00 19.72 48 LEU B C 1
ATOM 2995 O O . LEU B 1 68 ? -6.271 24.191 -52.101 1.00 19.43 48 LEU B O 1
ATOM 3000 N N . SER B 1 69 ? -4.236 24.697 -52.846 1.00 21.22 49 SER B N 1
ATOM 3001 C CA . SER B 1 69 ? -4.290 23.833 -54.038 1.00 21.05 49 SER B CA 1
ATOM 3002 C C . SER B 1 69 ? -4.190 22.372 -53.652 1.00 21.11 49 SER B C 1
ATOM 3003 O O . SER B 1 69 ? -3.799 22.065 -52.522 1.00 20.32 49 SER B O 1
ATOM 3006 N N . LEU B 1 70 ? -4.548 21.479 -54.577 1.00 20.36 50 LEU B N 1
ATOM 3007 C CA . LEU B 1 70 ? -4.349 20.035 -54.377 1.00 20.17 50 LEU B CA 1
ATOM 3008 C C . LEU B 1 70 ? -2.897 19.726 -53.945 1.00 19.40 50 LEU B C 1
ATOM 3009 O O . LEU B 1 70 ? -2.675 18.987 -52.987 1.00 18.23 50 LEU B O 1
ATOM 3014 N N . ALA B 1 71 ? -1.932 20.300 -54.647 1.00 18.99 51 ALA B N 1
ATOM 3015 C CA . ALA B 1 71 ? -0.516 20.109 -54.316 1.00 19.54 51 ALA B CA 1
ATOM 3016 C C . ALA B 1 71 ? -0.215 20.549 -52.873 1.00 20.14 51 ALA B C 1
ATOM 3017 O O . ALA B 1 71 ? 0.434 19.821 -52.114 1.00 19.51 51 ALA B O 1
ATOM 3019 N N . GLU B 1 72 ? -0.707 21.727 -52.498 1.00 19.38 52 GLU B N 1
ATOM 3020 C CA . GLU B 1 72 ? -0.546 22.243 -51.129 1.00 19.54 52 GLU B CA 1
ATOM 3021 C C . GLU B 1 72 ? -1.229 21.422 -50.060 1.00 18.18 52 GLU B C 1
ATOM 3022 O O . GLU B 1 72 ? -0.598 21.080 -49.042 1.00 18.29 52 GLU B O 1
ATOM 3028 N N . LYS B 1 73 ? -2.504 21.118 -50.272 1.00 18.31 53 LYS B N 1
ATOM 3029 C CA . LYS B 1 73 ? -3.244 20.205 -49.385 1.00 19.47 53 LYS B CA 1
ATOM 3030 C C . LYS B 1 73 ? -2.492 18.886 -49.208 1.00 19.13 53 LYS B C 1
ATOM 3031 O O . LYS B 1 73 ? -2.411 18.337 -48.116 1.00 18.65 53 LYS B O 1
ATOM 3037 N N . THR B 1 74 ? -1.954 18.378 -50.308 1.00 19.48 54 THR B N 1
ATOM 3038 C CA . THR B 1 74 ? -1.273 17.084 -50.307 1.00 19.32 54 THR B CA 1
ATOM 3039 C C . THR B 1 74 ? -0.004 17.133 -49.474 1.00 18.40 54 THR B C 1
ATOM 3040 O O . THR B 1 74 ? 0.243 16.197 -48.688 1.00 18.13 54 THR B O 1
ATOM 3044 N N . ALA B 1 75 ? 0.769 18.215 -49.637 1.00 17.21 55 ALA B N 1
ATOM 3045 C CA . ALA B 1 75 ? 1.946 18.458 -48.826 1.00 17.60 55 ALA B CA 1
ATOM 3046 C C . ALA B 1 75 ? 1.605 18.514 -47.330 1.00 18.33 55 ALA B C 1
ATOM 3047 O O . ALA B 1 75 ? 2.330 17.939 -46.503 1.00 16.95 55 ALA B O 1
ATOM 3049 N N . VAL B 1 76 ? 0.506 19.193 -46.997 1.00 17.53 56 VAL B N 1
ATOM 3050 C CA . VAL B 1 76 ? 0.074 19.312 -45.604 1.00 18.08 56 VAL B CA 1
ATOM 3051 C C . VAL B 1 76 ? -0.324 17.947 -45.047 1.00 17.33 56 VAL B C 1
ATOM 3052 O O . VAL B 1 76 ? 0.132 17.565 -43.966 1.00 17.06 56 VAL B O 1
ATOM 3056 N N . LYS B 1 77 ? -1.162 17.228 -45.783 1.00 16.43 57 LYS B N 1
ATOM 3057 C CA . LYS B 1 77 ? -1.628 15.887 -45.403 1.00 17.15 57 LYS B CA 1
ATOM 3058 C C . LYS B 1 77 ? -0.448 14.932 -45.185 1.00 15.70 57 LYS B C 1
ATOM 3059 O O . LYS B 1 77 ? -0.349 14.239 -44.164 1.00 13.80 57 LYS B O 1
ATOM 3065 N N . ASN B 1 78 ? 0.435 14.892 -46.170 1.00 14.68 58 ASN B N 1
ATOM 3066 C CA . ASN B 1 78 ? 1.527 13.930 -46.155 1.00 15.16 58 ASN B CA 1
ATOM 3067 C C . ASN B 1 78 ? 2.606 14.312 -45.149 1.00 14.89 58 ASN B C 1
ATOM 3068 O O . ASN B 1 78 ? 3.209 13.423 -44.544 1.00 15.48 58 ASN B O 1
ATOM 3073 N N . SER B 1 79 ? 2.838 15.608 -44.949 1.00 14.48 59 SER B N 1
ATOM 3074 C CA . SER B 1 79 ? 3.782 16.048 -43.933 1.00 15.38 59 SER B CA 1
ATOM 3075 C C . SER B 1 79 ? 3.265 15.654 -42.532 1.00 15.31 59 SER B C 1
ATOM 3076 O O . SER B 1 79 ? 4.037 15.211 -41.683 1.00 13.40 59 SER B O 1
ATOM 3079 N N . LEU B 1 80 ? 1.964 15.817 -42.303 1.00 14.41 60 LEU B N 1
ATOM 3080 C CA . LEU B 1 80 ? 1.361 15.412 -41.031 1.00 14.88 60 LEU B CA 1
ATOM 3081 C C . LEU B 1 80 ? 1.294 13.896 -40.828 1.00 14.02 60 LEU B C 1
ATOM 3082 O O . LEU B 1 80 ? 1.482 13.386 -39.694 1.00 12.37 60 LEU B O 1
ATOM 3087 N N . LEU B 1 81 ? 1.012 13.170 -41.907 1.00 13.22 61 LEU B N 1
ATOM 3088 C CA . LEU B 1 81 ? 1.100 11.714 -41.882 1.00 13.58 61 LEU B CA 1
ATOM 3089 C C . LEU B 1 81 ? 2.516 11.251 -41.541 1.00 13.56 61 LEU B C 1
ATOM 3090 O O . LEU B 1 81 ? 2.685 10.341 -40.715 1.00 14.19 61 LEU B O 1
ATOM 3095 N N . ALA B 1 82 ? 3.517 11.899 -42.139 1.00 13.50 62 ALA B N 1
ATOM 3096 C CA . ALA B 1 82 ? 4.925 11.556 -41.877 1.00 13.38 62 ALA B CA 1
ATOM 3097 C C . ALA B 1 82 ? 5.338 11.884 -40.437 1.00 13.17 62 ALA B C 1
ATOM 3098 O O . ALA B 1 82 ? 6.045 11.092 -39.810 1.00 12.51 62 ALA B O 1
ATOM 3100 N N . ILE B 1 83 ? 4.894 13.027 -39.921 1.00 12.53 63 ILE B N 1
ATOM 3101 C CA . ILE B 1 83 ? 5.095 13.358 -38.518 1.00 12.63 63 ILE B CA 1
ATOM 3102 C C . ILE B 1 83 ? 4.414 12.337 -37.607 1.00 11.77 63 ILE B C 1
ATOM 3103 O O . ILE B 1 83 ? 5.073 11.787 -36.693 1.00 11.68 63 ILE B O 1
ATOM 3108 N N . ALA B 1 84 ? 3.133 12.061 -37.858 1.00 11.16 64 ALA B N 1
ATOM 3109 C CA . ALA B 1 84 ? 2.365 11.111 -37.044 1.00 11.37 64 ALA B CA 1
ATOM 3110 C C . ALA B 1 84 ? 2.999 9.711 -37.063 1.00 11.84 64 ALA B C 1
ATOM 3111 O O . ALA B 1 84 ? 2.909 8.985 -36.092 1.00 10.96 64 ALA B O 1
ATOM 3113 N N . GLN B 1 85 ? 3.668 9.359 -38.157 1.00 12.90 65 GLN B N 1
ATOM 3114 C CA . GLN B 1 85 ? 4.290 8.040 -38.255 1.00 14.89 65 GLN B CA 1
ATOM 3115 C C . GLN B 1 85 ? 5.328 7.814 -37.126 1.00 14.60 65 GLN B C 1
ATOM 3116 O O . GLN B 1 85 ? 5.408 6.716 -36.574 1.00 15.33 65 GLN B O 1
ATOM 3122 N N . ILE B 1 86 ? 6.061 8.854 -36.758 1.00 14.10 66 ILE B N 1
ATOM 3123 C CA . ILE B 1 86 ? 6.944 8.813 -35.589 1.00 14.27 66 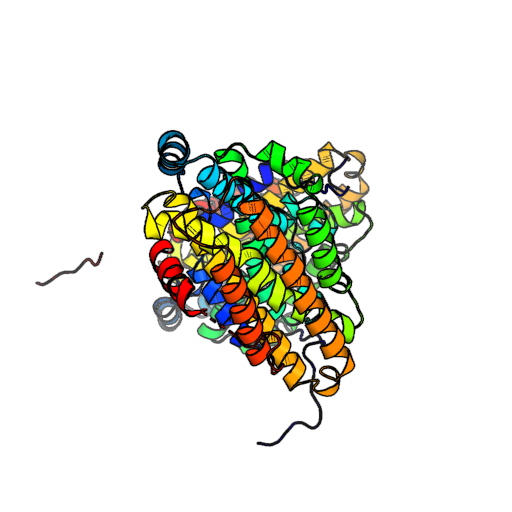ILE B CA 1
ATOM 3124 C C . ILE B 1 86 ? 6.217 9.185 -34.305 1.00 13.90 66 ILE B C 1
ATOM 3125 O O . ILE B 1 86 ? 6.329 8.461 -33.309 1.00 14.82 66 ILE B O 1
ATOM 3130 N N . GLU B 1 87 ? 5.487 10.300 -34.321 1.00 12.19 67 GLU B N 1
ATOM 3131 C CA . GLU B 1 87 ? 4.874 10.833 -33.112 1.00 12.13 67 GLU B CA 1
ATOM 3132 C C . GLU B 1 87 ? 3.662 10.109 -32.536 1.00 11.87 67 GLU B C 1
ATOM 3133 O O . GLU B 1 87 ? 3.473 10.124 -31.320 1.00 11.98 67 GLU B O 1
ATOM 3139 N N . VAL B 1 88 ? 2.810 9.538 -33.379 1.00 11.43 68 VAL B N 1
ATOM 3140 C CA . VAL B 1 88 ? 1.605 8.855 -32.907 1.00 11.72 68 VAL B CA 1
ATOM 3141 C C . VAL B 1 88 ? 1.976 7.375 -32.778 1.00 12.45 68 VAL B C 1
ATOM 3142 O O . VAL B 1 88 ? 1.759 6.570 -33.689 1.00 13.44 68 VAL B O 1
ATOM 3146 N N . ALA B 1 89 ? 2.582 7.053 -31.634 1.00 12.37 69 ALA B N 1
ATOM 3147 C CA . ALA B 1 89 ? 3.107 5.748 -31.332 1.00 12.57 69 ALA B CA 1
ATOM 3148 C C . ALA B 1 89 ? 3.534 5.736 -29.839 1.00 12.76 69 ALA B C 1
ATOM 3149 O O . ALA B 1 89 ? 3.621 6.787 -29.203 1.00 13.08 69 ALA B O 1
ATOM 3151 N N . VAL B 1 90 ? 3.784 4.554 -29.306 1.00 12.76 70 VAL B N 1
ATOM 3152 C CA . VAL B 1 90 ? 4.376 4.418 -27.972 1.00 13.62 70 VAL B CA 1
ATOM 3153 C C . VAL B 1 90 ? 5.857 4.540 -28.228 1.00 14.48 70 VAL B C 1
ATOM 3154 O O . VAL B 1 90 ? 6.389 3.768 -29.010 1.00 13.72 70 VAL B O 1
ATOM 3158 N N . LYS B 1 91 ? 6.492 5.547 -27.629 1.00 15.75 71 LYS B N 1
ATOM 3159 C CA . LYS B 1 91 ? 7.902 5.840 -27.867 1.00 17.24 71 LYS B CA 1
ATOM 3160 C C . LYS B 1 91 ? 8.554 5.675 -26.500 1.00 19.15 71 LYS B C 1
ATOM 3161 O O . LYS B 1 91 ? 8.538 6.592 -25.692 1.00 18.46 71 LYS B O 1
ATOM 3167 N N . SER B 1 92 ? 9.047 4.465 -26.234 1.00 19.82 72 SER B N 1
ATOM 3168 C CA . SER B 1 92 ? 9.494 4.064 -24.903 1.00 21.06 72 SER B CA 1
ATOM 3169 C C . SER B 1 92 ? 10.958 4.379 -24.600 1.00 20.83 72 SER B C 1
ATOM 3170 O O . SER B 1 92 ? 11.372 4.248 -23.448 1.00 23.35 72 SER B O 1
ATOM 3173 N N . PHE B 1 93 ? 11.728 4.808 -25.593 1.00 20.36 73 PHE B N 1
ATOM 3174 C CA . PHE B 1 93 ? 13.148 5.097 -25.391 1.00 19.98 73 PHE B CA 1
ATOM 3175 C C . PHE B 1 93 ? 13.436 5.957 -24.164 1.00 18.68 73 PHE B C 1
ATOM 3176 O O . PHE B 1 93 ? 14.145 5.519 -23.252 1.00 18.06 73 PHE B O 1
ATOM 3184 N N . TRP B 1 94 ? 12.910 7.180 -24.136 1.00 17.01 74 TRP B N 1
ATOM 3185 C CA . TRP B 1 94 ? 13.225 8.097 -23.036 1.00 15.62 74 TRP B CA 1
ATOM 3186 C C . TRP B 1 94 ? 12.804 7.578 -21.661 1.00 15.85 74 TRP B C 1
ATOM 3187 O O . TRP B 1 94 ? 13.583 7.660 -20.702 1.00 13.89 74 TRP B O 1
ATOM 3198 N N . GLY B 1 95 ? 11.608 6.993 -21.578 1.00 16.29 75 GLY B N 1
ATOM 3199 C CA . GLY B 1 95 ? 11.122 6.405 -20.337 1.00 17.89 75 GLY B CA 1
ATOM 3200 C C . GLY B 1 95 ? 12.001 5.279 -19.773 1.00 19.62 75 GLY B C 1
ATOM 3201 O O . GLY B 1 95 ? 11.935 4.994 -18.587 1.00 20.40 75 GLY B O 1
ATOM 3202 N N . ASN B 1 96 ? 12.828 4.664 -20.606 1.00 21.11 76 ASN B N 1
ATOM 3203 C CA . ASN B 1 96 ? 13.731 3.601 -20.155 1.00 24.59 76 ASN B CA 1
ATOM 3204 C C . ASN B 1 96 ? 15.223 3.942 -19.999 1.00 24.37 76 ASN B C 1
ATOM 3205 O O . ASN B 1 96 ? 15.997 3.040 -19.681 1.00 24.85 76 ASN B O 1
ATOM 3210 N N . ILE B 1 97 ? 15.638 5.203 -20.174 1.00 23.28 77 ILE B N 1
ATOM 3211 C CA . ILE B 1 97 ? 17.078 5.504 -20.092 1.00 22.63 77 ILE B CA 1
ATOM 3212 C C . ILE B 1 97 ? 17.665 5.180 -18.717 1.00 23.20 77 ILE B C 1
ATOM 3213 O O . ILE B 1 97 ? 18.816 4.736 -18.632 1.00 21.96 77 ILE B O 1
ATOM 3218 N N . TYR B 1 98 ? 16.865 5.369 -17.664 1.00 22.10 78 TYR B N 1
ATOM 3219 C CA . TYR B 1 98 ? 17.242 4.972 -16.305 1.00 22.28 78 TYR B CA 1
ATOM 3220 C C . TYR B 1 98 ? 17.648 3.495 -16.154 1.00 23.19 78 TYR B C 1
ATOM 3221 O O . TYR B 1 98 ? 18.447 3.173 -15.272 1.00 21.34 78 TYR B O 1
ATOM 3230 N N . GLU B 1 99 ? 17.105 2.606 -16.991 1.00 24.57 79 GLU B N 1
ATOM 3231 C CA . GLU B 1 99 ? 17.510 1.200 -16.969 1.00 26.82 79 GLU B CA 1
ATOM 3232 C C . GLU B 1 99 ? 18.982 1.056 -17.383 1.00 26.60 79 GLU B C 1
ATOM 3233 O O . GLU B 1 99 ? 19.629 0.102 -16.974 1.00 27.18 79 GLU B O 1
ATOM 3239 N N . HIS B 1 100 ? 19.486 2.022 -18.151 1.00 26.30 80 HIS B N 1
ATOM 3240 C CA . HIS B 1 100 ? 20.875 2.078 -18.635 1.00 26.93 80 HIS B CA 1
ATOM 3241 C C . HIS B 1 100 ? 21.773 3.043 -17.876 1.00 26.16 80 HIS B C 1
ATOM 3242 O O . HIS B 1 100 ? 22.950 2.745 -17.674 1.00 27.32 80 HIS B O 1
ATOM 3249 N N . PHE B 1 101 ? 21.232 4.192 -17.474 1.00 24.57 81 PHE B N 1
ATOM 3250 C CA . PHE B 1 101 ? 21.945 5.165 -16.660 1.00 23.15 81 PHE B CA 1
ATOM 3251 C C . PHE B 1 101 ? 21.226 5.337 -15.322 1.00 23.48 81 PHE B C 1
ATOM 3252 O O . PHE B 1 101 ? 20.458 6.291 -15.158 1.00 20.75 81 PHE B O 1
ATOM 3260 N N . PRO B 1 102 ? 21.460 4.421 -14.353 1.00 23.74 82 PRO B N 1
ATOM 3261 C CA . PRO B 1 102 ? 20.615 4.385 -13.152 1.00 23.57 82 PRO B CA 1
ATOM 3262 C C . PRO B 1 102 ? 20.947 5.455 -12.099 1.00 22.54 82 PRO B C 1
ATOM 3263 O O . PRO B 1 102 ? 21.286 5.134 -10.957 1.00 23.31 82 PRO B O 1
ATOM 3267 N N . LYS B 1 103 ? 20.835 6.716 -12.504 1.00 20.52 83 LYS B N 1
ATOM 3268 C CA . LYS B 1 103 ? 20.987 7.867 -11.642 1.00 20.77 83 LYS B CA 1
ATOM 3269 C C . LYS B 1 103 ? 19.601 8.510 -11.499 1.00 19.99 83 LYS B C 1
ATOM 3270 O O . LYS B 1 103 ? 18.864 8.620 -12.501 1.00 19.34 83 LYS B O 1
ATOM 3276 N N . PRO B 1 104 ? 19.257 8.980 -10.293 1.00 17.92 84 PRO B N 1
ATOM 3277 C CA . PRO B 1 104 ? 18.002 9.720 -10.083 1.00 17.06 84 PRO B CA 1
ATOM 3278 C C . PRO B 1 104 ? 17.732 10.833 -11.102 1.00 16.58 84 PRO B C 1
ATOM 3279 O O . PRO B 1 104 ? 16.619 10.948 -11.598 1.00 14.04 84 PRO B O 1
ATOM 3283 N N . GLU B 1 105 ? 18.757 11.612 -11.447 1.00 15.98 85 GLU B N 1
ATOM 3284 C CA . GLU B 1 105 ? 18.606 12.694 -12.408 1.00 16.70 85 GLU B CA 1
ATOM 3285 C C . GLU B 1 105 ? 18.303 12.174 -13.833 1.00 17.09 85 GLU B C 1
ATOM 3286 O O . GLU B 1 105 ? 17.583 12.830 -14.595 1.00 16.52 85 GLU B O 1
ATOM 3292 N N . PHE B 1 106 ? 18.772 10.976 -14.173 1.00 17.08 86 PHE B N 1
ATOM 3293 C CA . PHE B 1 106 ? 18.388 10.393 -15.453 1.00 17.97 86 PHE B CA 1
ATOM 3294 C C . PHE B 1 106 ? 16.993 9.793 -15.470 1.00 17.09 86 PHE B C 1
ATOM 3295 O O . PHE B 1 106 ? 16.360 9.799 -16.524 1.00 16.13 86 PHE B O 1
ATOM 3303 N N . ASN B 1 107 ? 16.492 9.308 -14.330 1.00 15.85 87 ASN B N 1
ATOM 3304 C CA . ASN B 1 107 ? 15.063 8.990 -14.262 1.00 15.08 87 ASN B CA 1
ATOM 3305 C C . ASN B 1 107 ? 14.241 10.273 -14.470 1.00 14.47 87 ASN B C 1
ATOM 3306 O O . ASN B 1 107 ? 13.191 10.248 -15.143 1.00 13.80 87 ASN B O 1
ATOM 3311 N N . GLY B 1 108 ? 14.731 11.390 -13.928 1.00 12.88 88 GLY B N 1
ATOM 3312 C CA . GLY B 1 108 ? 14.106 12.686 -14.085 1.00 12.46 88 GLY B CA 1
ATOM 3313 C C . GLY B 1 108 ? 14.042 13.152 -15.538 1.00 12.64 88 GLY B C 1
ATOM 3314 O O . GLY B 1 108 ? 12.965 13.518 -16.064 1.00 12.10 88 GLY B O 1
ATOM 3315 N N . LEU B 1 109 ? 15.192 13.107 -16.193 1.00 12.23 89 LEU B N 1
ATOM 3316 C CA . LEU B 1 109 ? 15.287 13.436 -17.612 1.00 12.68 89 LEU B CA 1
ATOM 3317 C C . LEU B 1 109 ? 14.419 12.528 -18.465 1.00 11.93 89 LEU B C 1
ATOM 3318 O O . LEU B 1 109 ? 13.637 13.014 -19.282 1.00 12.25 89 LEU B O 1
ATOM 3323 N N . GLY B 1 110 ? 14.571 11.224 -18.263 1.00 11.55 90 GLY B N 1
ATOM 3324 C CA . GLY B 1 110 ? 13.789 10.208 -18.960 1.00 11.73 90 GLY B CA 1
ATOM 3325 C C . GLY B 1 110 ? 12.278 10.380 -18.799 1.00 10.93 90 GLY B C 1
ATOM 3326 O O . GLY B 1 110 ? 11.532 10.444 -19.792 1.00 11.00 90 GLY B O 1
ATOM 3327 N N . SER B 1 111 ? 11.816 10.488 -17.563 1.00 10.69 91 SER B N 1
ATOM 3328 C CA . SER B 1 111 ? 10.383 10.645 -17.317 1.00 11.00 91 SER B CA 1
ATOM 3329 C C . SER B 1 111 ? 9.833 12.006 -17.882 1.00 10.79 91 SER B C 1
ATOM 3330 O O . SER B 1 111 ? 8.714 12.062 -18.408 1.00 10.38 91 SER B O 1
ATOM 3333 N N . THR B 1 112 ? 10.634 13.074 -17.802 1.00 10.32 92 THR B N 1
ATOM 3334 C CA . THR B 1 112 ? 10.247 14.365 -18.323 1.00 10.89 92 THR B CA 1
ATOM 3335 C C . THR B 1 112 ? 10.075 14.301 -19.848 1.00 10.80 92 THR B C 1
ATOM 3336 O O . THR B 1 112 ? 9.064 14.778 -20.395 1.00 10.84 92 THR B O 1
ATOM 3340 N N . PHE B 1 113 ? 11.024 13.675 -20.530 1.00 10.36 93 PHE B N 1
ATOM 3341 C CA . PHE B 1 113 ? 10.944 13.547 -21.977 1.00 10.77 93 PHE B CA 1
ATOM 3342 C C . PHE B 1 113 ? 9.857 12.560 -22.390 1.00 10.57 93 PHE B C 1
ATOM 3343 O O . PHE B 1 113 ? 9.229 12.748 -23.440 1.00 10.70 93 PHE B O 1
ATOM 3351 N N . ALA B 1 114 ? 9.674 11.494 -21.606 1.00 9.88 94 ALA B N 1
ATOM 3352 C CA . ALA B 1 114 ? 8.649 10.518 -21.869 1.00 9.89 94 ALA B CA 1
ATOM 3353 C C . ALA B 1 114 ? 7.245 11.151 -21.819 1.00 9.62 94 ALA B C 1
ATOM 3354 O O . ALA B 1 114 ? 6.424 10.905 -22.697 1.00 9.14 94 ALA B O 1
ATOM 3356 N N . GLU B 1 115 ? 6.965 11.932 -20.776 1.00 9.50 95 GLU B N 1
ATOM 3357 C CA . GLU B 1 115 ? 5.657 12.592 -20.662 1.00 9.76 95 GLU B CA 1
ATOM 3358 C C . GLU B 1 115 ? 5.440 13.505 -21.849 1.00 9.93 95 GLU B C 1
ATOM 3359 O O . GLU B 1 115 ? 4.357 13.542 -22.438 1.00 9.19 95 GLU B O 1
ATOM 3365 N N . CYS B 1 116 ? 6.495 14.230 -22.214 1.00 10.37 96 CYS B N 1
ATOM 3366 C CA . CYS B 1 116 ? 6.454 15.104 -23.371 1.00 11.12 96 CYS B CA 1
ATOM 3367 C C . CYS B 1 116 ? 6.029 14.368 -24.647 1.00 11.12 96 CYS B C 1
ATOM 3368 O O . CYS B 1 116 ? 5.163 14.873 -25.413 1.00 9.76 96 CYS B O 1
ATOM 3371 N N . GLU B 1 117 ? 6.574 13.163 -24.852 1.00 10.49 97 GLU B N 1
ATOM 3372 C CA . GLU B 1 117 ? 6.188 12.386 -26.022 1.00 11.40 97 GLU B CA 1
ATOM 3373 C C . GLU B 1 117 ? 4.699 11.998 -26.061 1.00 10.47 97 GLU B C 1
ATOM 3374 O O . GLU B 1 117 ? 4.155 11.844 -27.142 1.00 9.17 97 GLU B O 1
ATOM 3380 N N . PHE B 1 118 ? 4.068 11.799 -24.901 1.00 10.15 98 PHE B N 1
ATOM 3381 C CA . PHE B 1 118 ? 2.619 11.529 -24.852 1.00 9.87 98 PHE B CA 1
ATOM 3382 C C . PHE B 1 118 ? 1.802 12.789 -25.207 1.00 9.84 98 PHE B C 1
ATOM 3383 O O . PHE B 1 118 ? 0.820 12.683 -25.952 1.00 9.80 98 PHE B O 1
ATOM 3391 N N . ARG B 1 119 ? 2.215 13.964 -24.724 1.00 9.17 99 ARG B N 1
ATOM 3392 C CA . ARG B 1 119 ? 1.653 15.252 -25.230 1.00 9.37 99 ARG B CA 1
ATOM 3393 C C . ARG B 1 119 ? 1.752 15.381 -26.774 1.00 9.28 99 ARG B C 1
ATOM 3394 O O . ARG B 1 119 ? 0.771 15.817 -27.460 1.00 8.98 99 ARG B O 1
ATOM 3402 N N . HIS B 1 120 ? 2.890 14.953 -27.321 1.00 8.71 100 HIS B N 1
ATOM 3403 C CA . HIS B 1 120 ? 3.071 14.895 -28.779 1.00 8.73 100 HIS B CA 1
ATOM 3404 C C . HIS B 1 120 ? 2.110 13.924 -29.459 1.00 8.68 100 HIS B C 1
ATOM 3405 O O . HIS B 1 120 ? 1.486 14.289 -30.447 1.00 8.36 100 HIS B O 1
ATOM 3412 N N . SER B 1 121 ? 2.007 12.698 -28.956 1.00 8.50 101 SER B N 1
ATOM 3413 C CA . SER B 1 121 ? 1.171 11.688 -29.605 1.00 8.87 101 SER B CA 1
ATOM 3414 C C . SER B 1 121 ? -0.286 12.135 -29.582 1.00 9.15 101 SER B C 1
ATOM 3415 O O . SER B 1 121 ? -0.959 12.057 -30.598 1.00 9.06 101 SER B O 1
ATOM 3418 N N . GLU B 1 122 ? -0.736 12.677 -28.457 1.00 9.49 102 GLU B N 1
ATOM 3419 C CA . GLU B 1 122 ? -2.057 13.242 -28.376 1.00 9.82 102 GLU B CA 1
ATOM 3420 C C . GLU B 1 122 ? -2.278 14.416 -29.340 1.00 9.89 102 GLU B C 1
ATOM 3421 O O . GLU B 1 122 ? -3.343 14.485 -29.967 1.00 10.13 102 GLU B O 1
ATOM 3427 N N . ALA B 1 123 ? -1.305 15.326 -29.468 1.00 9.58 103 ALA B N 1
ATOM 3428 C CA . ALA B 1 123 ? -1.435 16.455 -30.385 1.00 10.00 103 ALA B CA 1
ATOM 3429 C C . ALA B 1 123 ? -1.547 16.017 -31.851 1.00 10.58 103 ALA B C 1
ATOM 3430 O O . ALA B 1 123 ? -2.435 16.483 -32.585 1.00 10.24 103 ALA B O 1
ATOM 3432 N N . TYR B 1 124 ? -0.704 15.077 -32.278 1.00 10.71 104 TYR B N 1
ATOM 3433 C CA . TYR B 1 124 ? -0.788 14.632 -33.685 1.00 10.80 104 TYR B CA 1
ATOM 3434 C C . TYR B 1 124 ? -1.987 13.728 -33.940 1.00 11.54 104 TYR B C 1
ATOM 3435 O O . TYR B 1 124 ? -2.552 13.764 -35.026 1.00 11.53 104 TYR B O 1
ATOM 3444 N N . SER B 1 125 ? -2.401 12.960 -32.939 1.00 12.08 105 SER B N 1
ATOM 3445 C CA . SER B 1 125 ? -3.609 12.165 -33.062 1.00 13.43 105 SER B CA 1
ATOM 3446 C C . SER B 1 125 ? -4.843 13.080 -33.274 1.00 13.60 105 SER B C 1
ATOM 3447 O O . SER B 1 125 ? -5.677 12.830 -34.149 1.00 12.14 105 SER B O 1
ATOM 3450 N N . ARG B 1 126 ? -4.890 14.170 -32.520 1.00 14.85 106 ARG B N 1
ATOM 3451 C CA . ARG B 1 126 ? -5.905 15.223 -32.708 1.00 17.14 106 ARG B CA 1
ATOM 3452 C C . ARG B 1 126 ? -5.848 15.838 -34.122 1.00 16.90 106 ARG B C 1
ATOM 3453 O O . ARG B 1 126 ? -6.881 16.030 -34.736 1.00 17.52 106 ARG B O 1
ATOM 3461 N N . LEU B 1 127 ? -4.660 16.171 -34.625 1.00 16.77 107 LEU B N 1
ATOM 3462 C CA . LEU B 1 127 ? -4.557 16.736 -35.982 1.00 17.07 107 LEU B CA 1
ATOM 3463 C C . LEU B 1 127 ? -5.095 15.821 -37.082 1.00 18.05 107 LEU B C 1
ATOM 3464 O O . LEU B 1 127 ? -5.827 16.301 -37.985 1.00 16.40 107 LEU B O 1
ATOM 3469 N N . LEU B 1 128 ? -4.753 14.531 -36.994 1.00 17.38 108 LEU B N 1
ATOM 3470 C CA . LEU B 1 128 ? -5.285 13.511 -37.893 1.00 18.09 108 LEU B CA 1
ATOM 3471 C C . LEU B 1 128 ? -6.832 13.429 -37.861 1.00 19.91 108 LEU B C 1
ATOM 3472 O O . LEU B 1 128 ? -7.490 13.261 -38.902 1.00 18.60 108 LEU B O 1
ATOM 3477 N N . GLU B 1 129 ? -7.387 13.536 -36.664 1.00 19.96 109 GLU B N 1
ATOM 3478 C CA . GLU B 1 129 ? -8.830 13.583 -36.457 1.00 24.12 109 GLU B CA 1
ATOM 3479 C C . GLU B 1 129 ? -9.451 14.837 -37.082 1.00 22.69 109 GLU B C 1
ATOM 3480 O O . GLU B 1 129 ? -10.432 14.741 -37.801 1.00 21.66 109 GLU B O 1
ATOM 3486 N N . VAL B 1 130 ? -8.849 15.987 -36.803 1.00 21.97 110 VAL B N 1
ATOM 3487 C CA . VAL B 1 130 ? -9.345 17.295 -37.228 1.00 23.19 110 VAL B CA 1
ATOM 3488 C C . VAL B 1 130 ? -9.306 17.446 -38.754 1.00 23.51 110 VAL B C 1
ATOM 3489 O O . VAL B 1 130 ? -10.188 18.078 -39.339 1.00 21.36 110 VAL B O 1
ATOM 3493 N N . LEU B 1 131 ? -8.308 16.858 -39.400 1.00 22.85 111 LEU B N 1
ATOM 3494 C CA . LEU B 1 131 ? -8.166 16.991 -40.843 1.00 23.39 111 LEU B CA 1
ATOM 3495 C C . LEU B 1 131 ? -8.694 15.813 -41.620 1.00 22.08 111 LEU B C 1
ATOM 3496 O O . LEU B 1 131 ? -8.630 15.815 -42.837 1.00 23.48 111 LEU B O 1
ATOM 3501 N N . GLY B 1 132 ? -9.246 14.823 -40.936 1.00 21.23 112 GLY B N 1
ATOM 3502 C CA . GLY B 1 132 ? -9.891 13.685 -41.592 1.00 22.27 112 GLY B CA 1
ATOM 3503 C C . GLY B 1 132 ? -8.933 12.695 -42.218 1.00 23.57 112 GLY B C 1
ATOM 3504 O O . GLY B 1 132 ? -9.240 12.138 -43.255 1.00 21.65 112 GLY B O 1
ATOM 3505 N N . TYR B 1 133 ? -7.777 12.450 -41.581 1.00 24.11 113 TYR B N 1
ATOM 3506 C CA . TYR B 1 133 ? -6.759 11.525 -42.135 1.00 24.93 113 TYR B CA 1
ATOM 3507 C C . TYR B 1 133 ? -6.506 10.249 -41.325 1.00 24.04 113 TYR B C 1
ATOM 3508 O O . TYR B 1 133 ? -5.478 9.579 -41.520 1.00 23.24 113 TYR B O 1
ATOM 3517 N N . ASN B 1 134 ? -7.449 9.872 -40.461 1.00 24.31 114 ASN B N 1
ATOM 3518 C CA . ASN B 1 134 ? -7.299 8.640 -39.693 1.00 25.56 114 ASN B CA 1
ATOM 3519 C C . ASN B 1 134 ? -7.182 7.445 -40.618 1.00 26.10 114 ASN B C 1
ATOM 3520 O O . ASN B 1 134 ? -6.337 6.580 -40.396 1.00 24.74 114 ASN B O 1
ATOM 3525 N N . ASP B 1 135 ? -8.023 7.404 -41.657 1.00 26.18 115 ASP B N 1
ATOM 3526 C CA . ASP B 1 135 ? -7.997 6.297 -42.627 1.00 26.75 115 ASP B CA 1
ATOM 3527 C C . ASP B 1 135 ? -6.664 6.166 -43.341 1.00 24.85 115 ASP B C 1
ATOM 3528 O O . ASP B 1 135 ? -6.124 5.072 -43.427 1.00 24.01 115 ASP B O 1
ATOM 3533 N N . GLU B 1 136 ? -6.134 7.273 -43.853 1.00 23.89 116 GLU B N 1
ATOM 3534 C CA . GLU B 1 136 ? -4.827 7.252 -44.516 1.00 24.42 116 GLU B CA 1
ATOM 3535 C C . GLU B 1 136 ? -3.739 6.844 -43.530 1.00 23.42 116 GLU B C 1
ATOM 3536 O O . GLU B 1 136 ? -2.789 6.136 -43.899 1.00 22.86 116 GLU B O 1
ATOM 3542 N N . PHE B 1 137 ? -3.880 7.290 -42.282 1.00 22.14 117 PHE B N 1
ATOM 3543 C CA . PHE B 1 137 ? -2.903 6.951 -41.258 1.00 22.11 117 PHE B CA 1
ATOM 3544 C C . PHE B 1 137 ? -2.941 5.447 -40.943 1.00 23.44 117 PHE B C 1
ATOM 3545 O O . PHE B 1 137 ? -1.894 4.808 -40.925 1.00 23.27 117 PHE B O 1
ATOM 3553 N N . GLU B 1 138 ? -4.132 4.887 -40.746 1.00 26.59 118 GLU B N 1
ATOM 3554 C CA . GLU B 1 138 ? -4.274 3.439 -40.485 1.00 31.35 118 GLU B CA 1
ATOM 3555 C C . GLU B 1 138 ? -3.630 2.572 -41.586 1.00 32.61 118 GLU B C 1
ATOM 3556 O O . GLU B 1 138 ? -3.112 1.496 -41.306 1.00 33.91 118 GLU B O 1
ATOM 3562 N N . LYS B 1 139 ? -3.651 3.058 -42.826 1.00 33.62 119 LYS B N 1
ATOM 3563 C CA . LYS B 1 139 ? -3.164 2.321 -43.980 1.00 34.29 119 LYS B CA 1
ATOM 3564 C C . LYS B 1 139 ? -1.843 2.865 -44.525 1.00 32.10 119 LYS B C 1
ATOM 3565 O O . LYS B 1 139 ? -1.484 2.587 -45.671 1.00 31.01 119 LYS B O 1
ATOM 3571 N N . LEU B 1 140 ? -1.093 3.601 -43.703 1.00 29.07 120 LEU B N 1
ATOM 3572 C CA . LEU B 1 140 ? 0.112 4.305 -44.178 1.00 27.67 120 LEU B CA 1
ATOM 3573 C C . LEU B 1 140 ? 1.223 3.362 -44.667 1.00 28.34 120 LEU B C 1
ATOM 3574 O O . LEU B 1 140 ? 2.060 3.746 -45.496 1.00 26.58 120 LEU B O 1
ATOM 3579 N N . LEU B 1 141 ? 1.222 2.124 -44.167 1.00 31.34 121 LEU B N 1
ATOM 3580 C CA . LEU B 1 141 ? 2.197 1.113 -44.595 1.00 33.63 121 LEU B CA 1
ATOM 3581 C C . LEU B 1 141 ? 2.004 0.634 -46.040 1.00 35.05 121 LEU B C 1
ATOM 3582 O O . LEU B 1 141 ? 2.891 0.001 -46.593 1.00 38.12 121 LEU B O 1
ATOM 3587 N N . ASP B 1 142 ? 0.871 0.965 -46.657 1.00 35.70 122 ASP B N 1
ATOM 3588 C CA . ASP B 1 142 ? 0.710 0.826 -48.111 1.00 34.65 122 ASP B CA 1
ATOM 3589 C C . ASP B 1 142 ? 1.637 1.713 -48.930 1.00 33.89 122 ASP B C 1
ATOM 3590 O O . ASP B 1 142 ? 1.833 1.440 -50.113 1.00 32.23 122 ASP B O 1
ATOM 3595 N N . VAL B 1 143 ? 2.172 2.784 -48.334 1.00 31.49 123 VAL B N 1
ATOM 3596 C CA . VAL B 1 143 ? 3.099 3.674 -49.028 1.00 30.79 123 VAL B CA 1
ATOM 3597 C C . VAL B 1 143 ? 4.513 3.088 -48.942 1.00 32.30 123 VAL B C 1
ATOM 3598 O O . VAL B 1 143 ? 5.050 2.942 -47.834 1.00 31.81 123 VAL B O 1
ATOM 3602 N N . PRO B 1 144 ? 5.129 2.777 -50.102 1.00 32.85 124 PRO B N 1
ATOM 3603 C CA . PRO B 1 144 ? 6.470 2.193 -50.131 1.00 32.86 124 PRO B CA 1
ATOM 3604 C C . PRO B 1 144 ? 7.524 2.938 -49.313 1.00 32.16 124 PRO B C 1
ATOM 3605 O O . PRO B 1 144 ? 8.234 2.306 -48.535 1.00 31.87 124 PRO B O 1
ATOM 3609 N N . VAL B 1 145 ? 7.627 4.255 -49.490 1.00 30.28 125 VAL B N 1
ATOM 3610 C CA . VAL B 1 145 ? 8.662 5.039 -48.802 1.00 31.23 125 VAL B CA 1
ATOM 3611 C C . VAL B 1 145 ? 8.521 5.013 -47.275 1.00 31.35 125 VAL B C 1
ATOM 3612 O O . VAL B 1 145 ? 9.526 5.153 -46.560 1.00 31.20 125 VAL B O 1
ATOM 3616 N N . ILE B 1 146 ? 7.292 4.825 -46.792 1.00 30.09 126 ILE B N 1
ATOM 3617 C CA . ILE B 1 146 ? 7.023 4.674 -45.362 1.00 30.20 126 ILE B CA 1
ATOM 3618 C C . ILE B 1 146 ? 7.485 3.294 -44.859 1.00 31.39 126 ILE B C 1
ATOM 3619 O O . ILE B 1 146 ? 8.058 3.200 -43.783 1.00 28.37 126 ILE B O 1
ATOM 3624 N N . ARG B 1 147 ? 7.197 2.232 -45.611 1.00 33.63 127 ARG B N 1
ATOM 3625 C CA . ARG B 1 147 ? 7.710 0.889 -45.287 1.00 35.85 127 ARG B CA 1
ATOM 3626 C C . ARG B 1 147 ? 9.214 0.908 -45.151 1.00 35.19 127 ARG B C 1
ATOM 3627 O O . ARG B 1 147 ? 9.761 0.271 -44.245 1.00 37.87 127 ARG B O 1
ATOM 3635 N N . ARG B 1 148 ? 9.862 1.647 -46.049 1.00 33.41 128 ARG B N 1
ATOM 3636 C CA . ARG B 1 148 ? 11.306 1.846 -46.019 1.00 34.02 128 ARG B CA 1
ATOM 3637 C C . ARG B 1 148 ? 11.772 2.699 -44.839 1.00 33.34 128 ARG B C 1
ATOM 3638 O O . ARG B 1 148 ? 12.825 2.411 -44.265 1.00 32.94 128 ARG B O 1
ATOM 3646 N N . ARG B 1 149 ? 11.024 3.750 -44.483 1.00 31.31 129 ARG B N 1
ATOM 3647 C CA . ARG B 1 149 ? 11.383 4.533 -43.305 1.00 30.16 129 ARG B CA 1
ATOM 3648 C C . ARG B 1 149 ? 11.247 3.700 -42.036 1.00 28.92 129 ARG B C 1
ATOM 3649 O O . ARG B 1 149 ? 12.117 3.775 -41.180 1.00 29.30 129 ARG B O 1
ATOM 3657 N N . VAL B 1 150 ? 10.188 2.897 -41.933 1.00 28.75 130 VAL B N 1
ATOM 3658 C CA . VAL B 1 150 ? 10.001 1.989 -40.790 1.00 31.96 130 VAL B CA 1
ATOM 3659 C C . VAL B 1 150 ? 11.196 1.017 -40.655 1.00 35.18 130 VAL B C 1
ATOM 3660 O O . VAL B 1 150 ? 11.592 0.684 -39.538 1.00 35.04 130 VAL B O 1
ATOM 3664 N N . ASP B 1 151 ? 11.753 0.578 -41.789 1.00 35.93 131 ASP B N 1
ATOM 3665 C CA . ASP B 1 151 ? 12.927 -0.297 -41.801 1.00 37.30 131 ASP B CA 1
ATOM 3666 C C . ASP B 1 151 ? 14.155 0.365 -41.210 1.00 35.41 131 ASP B C 1
ATOM 3667 O O . ASP B 1 151 ? 14.811 -0.235 -40.356 1.00 35.39 131 ASP B O 1
ATOM 3672 N N . TYR B 1 152 ? 14.465 1.586 -41.650 1.00 33.20 132 TYR B N 1
ATOM 3673 C CA . TYR B 1 152 ? 15.614 2.305 -41.096 1.00 34.77 132 TYR B CA 1
ATOM 3674 C C . TYR B 1 152 ? 15.410 2.678 -39.621 1.00 37.27 132 TYR B C 1
ATOM 3675 O O . TYR B 1 152 ? 16.381 2.669 -38.843 1.00 38.12 132 TYR B O 1
ATOM 3684 N N . LEU B 1 153 ? 14.165 2.990 -39.243 1.00 34.25 133 LEU B N 1
ATOM 3685 C CA . LEU B 1 153 ? 13.855 3.341 -37.863 1.00 34.51 133 LEU B CA 1
ATOM 3686 C C . LEU B 1 153 ? 14.048 2.139 -36.951 1.00 35.37 133 LEU B C 1
ATOM 3687 O O . LEU B 1 153 ? 14.624 2.279 -35.876 1.00 34.65 133 LEU B O 1
ATOM 3692 N N . SER B 1 154 ? 13.570 0.971 -37.382 1.00 36.50 134 SER B N 1
ATOM 3693 C CA . SER B 1 154 ? 13.772 -0.278 -36.647 1.00 40.24 134 SER B CA 1
ATOM 3694 C C . SER B 1 154 ? 15.258 -0.604 -36.438 1.00 42.77 134 SER B C 1
ATOM 3695 O O . SER B 1 154 ? 15.626 -1.149 -35.401 1.00 44.65 134 SER B O 1
ATOM 3698 N N . ASN B 1 155 ? 16.090 -0.269 -37.424 1.00 44.64 135 ASN B N 1
ATOM 3699 C CA . ASN B 1 155 ? 17.549 -0.412 -37.316 1.00 46.44 135 ASN B CA 1
ATOM 3700 C C . ASN B 1 155 ? 18.217 0.561 -36.352 1.00 45.41 135 ASN B C 1
ATOM 3701 O O . ASN B 1 155 ? 19.184 0.201 -35.695 1.00 44.59 135 ASN B O 1
ATOM 3706 N N . VAL B 1 156 ? 17.724 1.793 -36.275 1.00 43.04 136 VAL B N 1
ATOM 3707 C CA . VAL B 1 156 ? 18.150 2.709 -35.211 1.00 42.27 136 VAL B CA 1
ATOM 3708 C C . VAL B 1 156 ? 17.743 2.133 -33.844 1.00 41.58 136 VAL B C 1
ATOM 3709 O O . VAL B 1 156 ? 18.543 2.097 -32.912 1.00 42.49 136 VAL B O 1
ATOM 3713 N N . LEU B 1 157 ? 16.510 1.657 -33.755 1.00 40.51 137 LEU B N 1
ATOM 3714 C CA . LEU B 1 157 ? 15.929 1.180 -32.500 1.00 40.65 137 LEU B CA 1
ATOM 3715 C C . LEU B 1 157 ? 16.335 -0.243 -32.081 1.00 38.64 137 LEU B C 1
ATOM 3716 O O . LEU B 1 157 ? 15.979 -0.664 -30.982 1.00 36.44 137 LEU B O 1
ATOM 3721 N N . LYS B 1 158 ? 17.043 -0.987 -32.935 1.00 39.03 138 LYS B N 1
ATOM 3722 C CA . LYS B 1 158 ? 17.318 -2.411 -32.660 1.00 39.56 138 LYS B CA 1
ATOM 3723 C C . LYS B 1 158 ? 17.906 -2.660 -31.253 1.00 34.97 138 LYS B C 1
ATOM 3724 O O . LYS B 1 158 ? 17.375 -3.468 -30.507 1.00 32.91 138 LYS B O 1
ATOM 3730 N N . ASP B 1 159 ? 18.950 -1.925 -30.884 1.00 33.97 139 ASP B N 1
ATOM 3731 C CA . ASP B 1 159 ? 19.655 -2.147 -29.607 1.00 34.43 139 ASP B CA 1
ATOM 3732 C C . ASP B 1 159 ? 19.275 -1.167 -28.479 1.00 36.55 139 ASP B C 1
ATOM 3733 O O . ASP B 1 159 ? 20.072 -0.952 -27.552 1.00 36.17 139 ASP B O 1
ATOM 3738 N N . THR B 1 160 ? 18.089 -0.562 -28.546 1.00 35.95 140 THR B N 1
ATOM 3739 C CA . THR B 1 160 ? 17.677 0.398 -27.517 1.00 35.82 140 THR B CA 1
ATOM 3740 C C . THR B 1 160 ? 17.442 -0.272 -26.161 1.00 36.74 140 THR B C 1
ATOM 3741 O O . THR B 1 160 ? 17.611 0.369 -25.137 1.00 37.31 140 THR B O 1
ATOM 3745 N N . LYS B 1 161 ? 17.068 -1.554 -26.158 1.00 37.57 141 LYS B N 1
ATOM 3746 C CA . LYS B 1 161 ? 16.966 -2.335 -24.923 1.00 38.93 141 LYS B CA 1
ATOM 3747 C C . LYS B 1 161 ? 18.103 -3.355 -24.779 1.00 39.49 141 LYS B C 1
ATOM 3748 O O . LYS B 1 161 ? 17.919 -4.408 -24.178 1.00 38.79 141 LYS B O 1
ATOM 3754 N N . SER B 1 162 ? 19.281 -3.023 -25.301 1.00 40.19 142 SER B N 1
ATOM 3755 C CA . SER B 1 162 ? 20.413 -3.937 -25.274 1.00 43.05 142 SER B CA 1
ATOM 3756 C C . SER B 1 162 ? 21.167 -3.775 -23.965 1.00 43.17 142 SER B C 1
ATOM 3757 O O . SER B 1 162 ? 21.507 -2.654 -23.576 1.00 40.15 142 SER B O 1
ATOM 3760 N N . GLN B 1 163 ? 21.449 -4.909 -23.321 1.00 45.83 143 GLN B N 1
ATOM 3761 C CA . GLN B 1 163 ? 22.274 -4.963 -22.107 1.00 46.74 143 GLN B CA 1
ATOM 3762 C C . GLN B 1 163 ? 23.723 -4.591 -22.438 1.00 47.40 143 GLN B C 1
ATOM 3763 O O . GLN B 1 163 ? 24.445 -4.065 -21.592 1.00 48.29 143 GLN B O 1
ATOM 3769 N N . ASP B 1 164 ? 24.141 -4.887 -23.670 1.00 46.90 144 ASP B N 1
ATOM 3770 C CA . ASP B 1 164 ? 25.449 -4.494 -24.182 1.00 47.41 144 ASP B CA 1
ATOM 3771 C C . ASP B 1 164 ?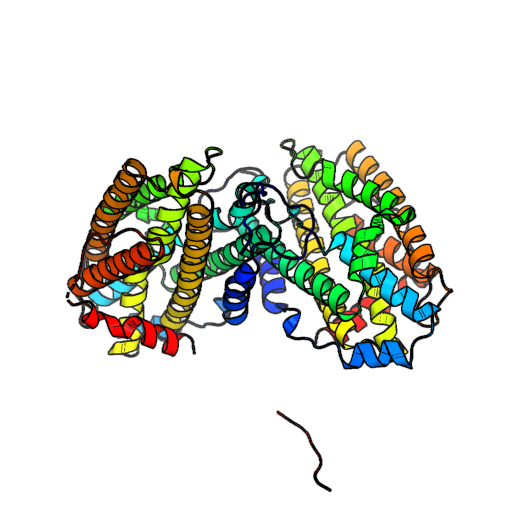 25.522 -2.969 -24.311 1.00 48.16 144 ASP B C 1
ATOM 3772 O O . ASP B 1 164 ? 24.892 -2.388 -25.204 1.00 51.29 144 ASP B O 1
ATOM 3777 N N . ASN B 1 165 ? 26.307 -2.336 -23.436 1.00 47.61 145 ASN B N 1
ATOM 3778 C CA . ASN B 1 165 ? 26.457 -0.867 -23.415 1.00 48.71 145 ASN B CA 1
ATOM 3779 C C . ASN B 1 165 ? 27.126 -0.265 -24.652 1.00 52.05 145 ASN B C 1
ATOM 3780 O O . ASN B 1 165 ? 26.943 0.930 -24.923 1.00 52.59 145 ASN B O 1
ATOM 3785 N N . ARG B 1 166 ? 27.912 -1.073 -25.375 1.00 54.45 146 ARG B N 1
ATOM 3786 C CA . ARG B 1 166 ? 28.446 -0.690 -26.693 1.00 55.45 146 ARG B CA 1
ATOM 3787 C C . ARG B 1 166 ? 27.275 -0.382 -27.605 1.00 51.60 146 ARG B C 1
ATOM 3788 O O . ARG B 1 166 ? 27.147 0.730 -28.130 1.00 49.33 146 ARG B O 1
ATOM 3796 N N . LYS B 1 167 ? 26.413 -1.387 -27.743 1.00 48.56 147 LYS B N 1
ATOM 3797 C CA . LYS B 1 167 ? 25.339 -1.384 -28.715 1.00 49.79 147 LYS B CA 1
ATOM 3798 C C . LYS B 1 167 ? 24.196 -0.444 -28.310 1.00 49.00 147 LYS B C 1
ATOM 3799 O O . LYS B 1 167 ? 23.483 0.064 -29.170 1.00 50.89 147 LYS B O 1
ATOM 3805 N N . TYR B 1 168 ? 24.017 -0.222 -27.009 1.00 46.05 148 TYR B N 1
ATOM 3806 C CA . TYR B 1 168 ? 23.053 0.771 -26.539 1.00 43.30 148 TYR B CA 1
ATOM 3807 C C . TYR B 1 168 ? 23.466 2.173 -26.957 1.00 42.76 148 TYR B C 1
ATOM 3808 O O . TYR B 1 168 ? 22.627 2.969 -27.393 1.00 40.35 148 TYR B O 1
ATOM 3817 N N . MET B 1 169 ? 24.759 2.463 -26.818 1.00 41.80 149 MET B N 1
ATOM 3818 C CA . MET B 1 169 ? 25.303 3.777 -27.153 1.00 42.38 149 MET B CA 1
ATOM 3819 C C . MET B 1 169 ? 25.171 4.093 -28.639 1.00 42.46 149 MET B C 1
ATOM 3820 O O . MET B 1 169 ? 25.048 5.264 -28.998 1.00 43.46 149 MET B O 1
ATOM 3825 N N . VAL B 1 170 ? 25.209 3.076 -29.504 1.00 42.12 150 VAL B N 1
ATOM 3826 C CA . VAL B 1 170 ? 25.030 3.329 -30.940 1.00 41.88 150 VAL B CA 1
ATOM 3827 C C . VAL B 1 170 ? 23.556 3.669 -31.221 1.00 39.83 150 VAL B C 1
ATOM 3828 O O . VAL B 1 170 ? 23.269 4.662 -31.889 1.00 41.65 150 VAL B O 1
ATOM 3832 N N . SER B 1 171 ? 22.642 2.868 -30.669 1.00 39.08 151 SER B N 1
ATOM 3833 C CA . SER B 1 171 ? 21.207 3.167 -30.702 1.00 35.66 151 SER B CA 1
ATOM 3834 C C . SER B 1 171 ? 20.937 4.600 -30.253 1.00 32.69 151 SER B C 1
ATOM 3835 O O . SER B 1 171 ? 20.193 5.313 -30.920 1.00 32.58 151 SER B O 1
ATOM 3838 N N . LEU B 1 172 ? 21.566 5.025 -29.157 1.00 28.75 152 LEU B N 1
ATOM 3839 C CA . LEU B 1 172 ? 21.396 6.395 -28.636 1.00 28.25 152 LEU B CA 1
ATOM 3840 C C . LEU B 1 172 ? 21.911 7.507 -29.563 1.00 27.13 152 LEU B C 1
ATOM 3841 O O . LEU B 1 172 ? 21.300 8.569 -29.643 1.00 25.09 152 LEU B O 1
ATOM 3846 N N . ILE B 1 173 ? 23.053 7.294 -30.219 1.00 26.34 153 ILE B N 1
ATOM 3847 C CA . ILE B 1 173 ? 23.584 8.306 -31.143 1.00 26.30 153 ILE B CA 1
ATOM 3848 C C . ILE B 1 173 ? 22.612 8.505 -32.304 1.00 24.21 153 ILE B C 1
ATOM 3849 O O . ILE B 1 173 ? 22.297 9.635 -32.656 1.00 25.47 153 ILE B O 1
ATOM 3854 N N . LEU B 1 174 ? 22.167 7.392 -32.873 1.00 24.53 154 LEU B N 1
ATOM 3855 C CA . LEU B 1 174 ? 21.294 7.395 -34.044 1.00 27.45 154 LEU B CA 1
ATOM 3856 C C . LEU B 1 174 ? 19.888 7.907 -33.675 1.00 27.22 154 LEU B C 1
ATOM 3857 O O . LEU B 1 174 ? 19.280 8.656 -34.429 1.00 29.02 154 LEU B O 1
ATOM 3862 N N . PHE B 1 175 ? 19.396 7.501 -32.509 1.00 27.71 155 PHE B N 1
ATOM 3863 C CA . PHE B 1 175 ? 18.156 8.057 -31.955 1.00 28.07 155 PHE B CA 1
ATOM 3864 C C . PHE B 1 175 ? 18.246 9.568 -31.805 1.00 26.97 155 PHE B C 1
ATOM 3865 O O . PHE B 1 175 ? 17.366 10.294 -32.278 1.00 26.82 155 PHE B O 1
ATOM 3873 N N . SER B 1 176 ? 19.330 10.047 -31.213 1.00 26.57 156 SER B N 1
ATOM 3874 C CA . SER B 1 176 ? 19.495 11.475 -30.957 1.00 27.28 156 SER B CA 1
ATOM 3875 C C . SER B 1 176 ? 19.676 12.291 -32.230 1.00 29.67 156 SER B C 1
ATOM 3876 O O . SER B 1 176 ? 19.055 13.343 -32.379 1.00 28.22 156 SER B O 1
ATOM 3879 N N . ILE B 1 177 ? 20.523 11.802 -33.138 1.00 31.26 157 ILE B N 1
ATOM 3880 C CA . ILE B 1 177 ? 20.876 12.544 -34.361 1.00 34.54 157 ILE B CA 1
ATOM 3881 C C . ILE B 1 177 ? 19.826 12.419 -35.471 1.00 34.13 157 ILE B C 1
ATOM 3882 O O . ILE B 1 177 ? 19.541 13.399 -36.156 1.00 35.32 157 ILE B O 1
ATOM 3887 N N . LEU B 1 178 ? 19.270 11.228 -35.665 1.00 34.12 158 LEU B N 1
ATOM 3888 C CA . LEU B 1 178 ? 18.259 11.057 -36.697 1.00 34.71 158 LEU B CA 1
ATOM 3889 C C . LEU B 1 178 ? 16.872 11.352 -36.132 1.00 32.78 158 LEU B C 1
ATOM 3890 O O . LEU B 1 178 ? 16.273 12.383 -36.459 1.00 31.49 158 LEU B O 1
ATOM 3895 N N . ILE B 1 179 ? 16.398 10.479 -35.244 1.00 31.18 159 ILE B N 1
ATOM 3896 C CA . ILE B 1 179 ? 14.976 10.459 -34.865 1.00 28.33 159 ILE B CA 1
ATOM 3897 C C . ILE B 1 179 ? 14.532 11.758 -34.183 1.00 26.32 159 ILE B C 1
ATOM 3898 O O . ILE B 1 179 ? 13.469 12.295 -34.531 1.00 25.84 159 ILE B O 1
ATOM 3903 N N . GLU B 1 180 ? 15.356 12.289 -33.283 1.00 22.33 160 GLU B N 1
ATOM 3904 C CA . GLU B 1 180 ? 15.010 13.510 -32.553 1.00 22.46 160 GLU B CA 1
ATOM 3905 C C . GLU B 1 180 ? 15.390 14.772 -33.302 1.00 23.15 160 GLU B C 1
ATOM 3906 O O . GLU B 1 180 ? 14.658 15.730 -33.283 1.00 21.29 160 GLU B O 1
ATOM 3912 N N . ASN B 1 181 ? 16.563 14.781 -33.927 1.00 26.15 161 ASN B N 1
ATOM 3913 C CA . ASN B 1 181 ? 17.097 16.009 -34.483 1.00 27.47 161 ASN B CA 1
ATOM 3914 C C . ASN B 1 181 ? 16.810 16.260 -35.964 1.00 27.14 161 ASN B C 1
ATOM 3915 O O . ASN B 1 181 ? 16.986 17.390 -36.432 1.00 28.39 161 ASN B O 1
ATOM 3920 N N . VAL B 1 182 ? 16.406 15.232 -36.708 1.00 28.08 162 VAL B N 1
ATOM 3921 C CA . VAL B 1 182 ? 16.344 15.341 -38.170 1.00 29.16 162 VAL B CA 1
ATOM 3922 C C . VAL B 1 182 ? 15.113 14.736 -38.851 1.00 28.29 162 VAL B C 1
ATOM 3923 O O . VAL B 1 182 ? 14.536 15.401 -39.710 1.00 29.22 162 VAL B O 1
ATOM 3927 N N . SER B 1 183 ? 14.715 13.512 -38.486 1.00 26.60 163 SER B N 1
ATOM 3928 C CA . SER B 1 183 ? 13.646 12.778 -39.189 1.00 26.64 163 SER B CA 1
ATOM 3929 C C . SER B 1 183 ? 12.347 13.558 -39.396 1.00 24.75 163 SER B C 1
ATOM 3930 O O . SER B 1 183 ? 11.722 13.412 -40.440 1.00 24.94 163 SER B O 1
ATOM 3933 N N . LEU B 1 184 ? 11.964 14.366 -38.410 1.00 22.78 164 LEU B N 1
ATOM 3934 C CA . LEU B 1 184 ? 10.719 15.165 -38.451 1.00 23.12 164 LEU B CA 1
ATOM 3935 C C . LEU B 1 184 ? 10.855 16.554 -39.029 1.00 21.51 164 LEU B C 1
ATOM 3936 O O . LEU B 1 184 ? 9.850 17.161 -39.426 1.00 19.86 164 LEU B O 1
ATOM 3941 N N . PHE B 1 185 ? 12.077 17.069 -39.021 1.00 20.36 165 PHE B N 1
ATOM 3942 C CA . PHE B 1 185 ? 12.296 18.496 -39.184 1.00 20.61 165 PHE B CA 1
ATOM 3943 C C . PHE B 1 185 ? 11.987 19.068 -40.569 1.00 21.25 165 PHE B C 1
ATOM 3944 O O . PHE B 1 185 ? 11.576 20.228 -40.669 1.00 21.48 165 PHE B O 1
ATOM 3952 N N . SER B 1 186 ? 12.174 18.265 -41.617 1.00 21.66 166 SER B N 1
ATOM 3953 C CA . SER B 1 186 ? 11.727 18.650 -42.966 1.00 21.78 166 SER B CA 1
ATOM 3954 C C . SER B 1 186 ? 10.203 18.866 -43.010 1.00 20.68 166 SER B C 1
ATOM 3955 O O . SER B 1 186 ? 9.729 19.814 -43.619 1.00 18.41 166 SER B O 1
ATOM 3958 N N . GLN B 1 187 ? 9.448 18.003 -42.328 1.00 19.22 167 GLN B N 1
ATOM 3959 C CA . GLN B 1 187 ? 8.000 18.164 -42.251 1.00 18.12 167 GLN B CA 1
ATOM 3960 C C . GLN B 1 187 ? 7.587 19.400 -41.455 1.00 17.48 167 GLN B C 1
ATOM 3961 O O . GLN B 1 187 ? 6.628 20.099 -41.840 1.00 17.10 167 GLN B O 1
ATOM 3967 N N . PHE B 1 188 ? 8.300 19.672 -40.361 1.00 16.43 168 PHE B N 1
ATOM 3968 C CA . PHE B 1 188 ? 8.051 20.854 -39.555 1.00 16.82 168 PHE B CA 1
ATOM 3969 C C . PHE B 1 188 ? 8.248 22.152 -40.386 1.00 17.88 168 PHE B C 1
ATOM 3970 O O . PHE B 1 188 ? 7.472 23.100 -40.280 1.00 16.67 168 PHE B O 1
ATOM 3978 N N . ALA B 1 189 ? 9.327 22.197 -41.163 1.00 18.42 169 ALA B N 1
ATOM 3979 C CA . ALA B 1 189 ? 9.609 23.338 -42.031 1.00 19.50 169 ALA B CA 1
ATOM 3980 C C . ALA B 1 189 ? 8.507 23.569 -43.093 1.00 19.42 169 ALA B C 1
ATOM 3981 O O . ALA B 1 189 ? 8.020 24.688 -43.243 1.00 20.30 169 ALA B O 1
ATOM 3983 N N . ILE B 1 190 ? 8.099 22.504 -43.779 1.00 18.69 170 ILE B N 1
ATOM 3984 C CA . ILE B 1 190 ? 7.028 22.564 -44.804 1.00 18.88 170 ILE B CA 1
ATOM 3985 C C . ILE B 1 190 ? 5.775 23.190 -44.215 1.00 19.86 170 ILE B C 1
ATOM 3986 O O . ILE B 1 190 ? 5.199 24.101 -44.807 1.00 20.06 170 ILE B O 1
ATOM 3991 N N . LEU B 1 191 ? 5.376 22.713 -43.028 1.00 19.33 171 LEU B N 1
ATOM 3992 C CA . LEU B 1 191 ? 4.175 23.208 -42.408 1.00 18.97 171 LEU B CA 1
ATOM 3993 C C . LEU B 1 191 ? 4.341 24.668 -41.990 1.00 18.93 171 LEU B C 1
ATOM 3994 O O . LEU B 1 191 ? 3.460 25.476 -42.246 1.00 19.60 171 LEU B O 1
ATOM 3999 N N . LEU B 1 192 ? 5.483 25.009 -41.398 1.00 19.21 172 LEU B N 1
ATOM 4000 C CA . LEU B 1 192 ? 5.750 26.398 -41.023 1.00 20.31 172 LEU B CA 1
ATOM 4001 C C . LEU B 1 192 ? 5.783 27.349 -42.234 1.00 21.44 172 LEU B C 1
ATOM 4002 O O . LEU B 1 192 ? 5.430 28.520 -42.105 1.00 21.50 172 LEU B O 1
ATOM 4007 N N . SER B 1 193 ? 6.188 26.848 -43.394 1.00 22.15 173 SER B N 1
ATOM 4008 C CA . SER B 1 193 ? 6.249 27.692 -44.599 1.00 22.79 173 SER B CA 1
ATOM 4009 C C . SER B 1 193 ? 4.870 28.244 -45.023 1.00 23.92 173 SER B C 1
ATOM 4010 O O . SER B 1 193 ? 4.783 29.368 -45.536 1.00 26.70 173 SER B O 1
ATOM 4013 N N . PHE B 1 194 ? 3.805 27.487 -44.783 1.00 23.65 174 PHE B N 1
ATOM 4014 C CA . PHE B 1 194 ? 2.449 27.954 -45.080 1.00 23.94 174 PHE B CA 1
ATOM 4015 C C . PHE B 1 194 ? 2.051 29.173 -44.278 1.00 24.87 174 PHE B C 1
ATOM 4016 O O . PHE B 1 194 ? 1.349 30.033 -44.793 1.00 25.11 174 PHE B O 1
ATOM 4024 N N . THR B 1 195 ? 2.481 29.222 -43.021 1.00 26.35 175 THR B N 1
ATOM 4025 C CA . THR B 1 195 ? 2.229 30.359 -42.136 1.00 27.61 175 THR B CA 1
ATOM 4026 C C . THR B 1 195 ? 3.189 31.491 -42.459 1.00 29.63 175 THR B C 1
ATOM 4027 O O . THR B 1 195 ? 2.781 32.645 -42.515 1.00 30.68 175 THR B O 1
ATOM 4031 N N . ARG B 1 196 ? 4.456 31.159 -42.689 1.00 32.01 176 ARG B N 1
ATOM 4032 C CA . ARG B 1 196 ? 5.463 32.174 -42.972 1.00 35.06 176 ARG B CA 1
ATOM 4033 C C . ARG B 1 196 ? 5.146 32.970 -44.235 1.00 37.14 176 ARG B C 1
ATOM 4034 O O . ARG B 1 196 ? 5.135 34.199 -44.203 1.00 36.75 176 ARG B O 1
ATOM 4042 N N . PHE B 1 197 ? 4.886 32.257 -45.328 1.00 38.25 177 PHE B N 1
ATOM 4043 C CA . PHE B 1 197 ? 4.792 32.861 -46.656 1.00 38.45 177 PHE B CA 1
ATOM 4044 C C . PHE B 1 197 ? 3.368 33.149 -47.133 1.00 38.62 177 PHE B C 1
ATOM 4045 O O . PHE B 1 197 ? 3.182 34.000 -48.002 1.00 41.15 177 PHE B O 1
ATOM 4053 N N . LYS B 1 198 ? 2.372 32.459 -46.579 1.00 35.56 178 LYS B N 1
ATOM 4054 C CA . LYS B 1 198 ? 0.975 32.679 -46.959 1.00 34.73 178 LYS B CA 1
ATOM 4055 C C . LYS B 1 198 ? 0.018 33.036 -45.828 1.00 32.55 178 LYS B C 1
ATOM 4056 O O . LYS B 1 198 ? -1.137 33.325 -46.098 1.00 32.43 178 LYS B O 1
ATOM 4062 N N . GLY B 1 199 ? 0.472 33.016 -44.579 1.00 30.58 179 GLY B N 1
ATOM 4063 C CA . GLY B 1 199 ? -0.390 33.310 -43.443 1.00 29.70 179 GLY B CA 1
ATOM 4064 C C . GLY B 1 199 ? -1.488 32.290 -43.187 1.00 29.31 179 GLY B C 1
ATOM 4065 O O . GLY B 1 199 ? -2.517 32.625 -42.601 1.00 28.99 179 GLY B O 1
ATOM 4066 N N . TYR B 1 200 ? -1.282 31.046 -43.622 1.00 27.41 180 TYR B N 1
ATOM 4067 C CA . TYR B 1 200 ? -2.286 29.998 -43.473 1.00 25.62 180 TYR B CA 1
ATOM 4068 C C . TYR B 1 200 ? -1.782 28.986 -42.453 1.00 25.94 180 TYR B C 1
ATOM 4069 O O . TYR B 1 200 ? -0.578 28.913 -42.181 1.00 24.23 180 TYR B O 1
ATOM 4078 N N . MET B 1 201 ? -2.728 28.238 -41.895 1.00 26.21 181 MET B N 1
ATOM 4079 C CA . MET B 1 201 ? -2.457 27.111 -40.975 1.00 26.79 181 MET B CA 1
ATOM 4080 C C . MET B 1 201 ? -1.770 27.559 -39.677 1.00 27.70 181 MET B C 1
ATOM 4081 O O . MET B 1 201 ? -0.963 26.796 -39.101 1.00 26.61 181 MET B O 1
ATOM 4086 N N . LYS B 1 202 ? -2.087 28.779 -39.219 1.00 27.30 182 LYS B N 1
ATOM 4087 C CA . LYS B 1 202 ? -1.454 29.362 -38.024 1.00 28.96 182 LYS B CA 1
ATOM 4088 C C . LYS B 1 202 ? -1.536 28.484 -36.761 1.00 25.49 182 LYS B C 1
ATOM 4089 O O . LYS B 1 202 ? -0.610 28.453 -35.955 1.00 23.39 182 LYS B O 1
ATOM 4095 N N . ASN B 1 203 ? -2.660 27.806 -36.585 1.00 23.43 183 ASN B N 1
ATOM 4096 C CA . ASN B 1 203 ? -2.877 26.973 -35.401 1.00 23.40 183 ASN B CA 1
ATOM 4097 C C . ASN B 1 203 ? -2.099 25.673 -35.488 1.00 22.10 183 ASN B C 1
ATOM 4098 O O . ASN B 1 203 ? -1.486 25.263 -34.523 1.00 22.15 183 ASN B O 1
ATOM 4103 N N . VAL B 1 204 ? -2.079 25.058 -36.666 1.00 20.48 184 VAL B N 1
ATOM 4104 C CA . VAL B 1 204 ? -1.194 23.929 -36.918 1.00 19.73 184 VAL B CA 1
ATOM 4105 C C . VAL B 1 204 ? 0.269 24.343 -36.669 1.00 18.66 184 VAL B C 1
ATOM 4106 O O . VAL B 1 204 ? 1.032 23.601 -36.054 1.00 18.81 184 VAL B O 1
ATOM 4110 N N . SER B 1 205 ? 0.661 25.521 -37.138 1.00 18.07 185 SER B N 1
ATOM 4111 C CA . SER B 1 205 ? 2.039 25.989 -36.959 1.00 18.17 185 SER B CA 1
ATOM 4112 C C . SER B 1 205 ? 2.442 26.184 -35.493 1.00 18.24 185 SER B C 1
ATOM 4113 O O . SER B 1 205 ? 3.600 25.979 -35.171 1.00 18.87 185 SER B O 1
ATOM 4116 N N . ASN B 1 206 ? 1.511 26.589 -34.625 1.00 19.07 186 ASN B N 1
ATOM 4117 C CA . ASN B 1 206 ? 1.764 26.628 -33.165 1.00 19.65 186 ASN B CA 1
ATOM 4118 C C . ASN B 1 206 ? 2.154 25.223 -32.650 1.00 17.17 186 ASN B C 1
ATOM 4119 O O . ASN B 1 206 ? 3.159 25.060 -31.943 1.00 16.52 186 ASN B O 1
ATOM 4124 N N . ILE B 1 207 ? 1.348 24.218 -32.993 1.00 15.65 187 ILE B N 1
ATOM 4125 C CA . ILE B 1 207 ? 1.636 22.834 -32.572 1.00 14.79 187 ILE B CA 1
ATOM 4126 C C . ILE B 1 207 ? 3.030 22.439 -33.077 1.00 14.06 187 ILE B C 1
ATOM 4127 O O . ILE B 1 207 ? 3.859 21.911 -32.331 1.00 13.09 187 ILE B O 1
ATOM 4132 N N . ILE B 1 208 ? 3.289 22.747 -34.343 1.00 14.16 188 ILE B N 1
ATOM 4133 C CA . ILE B 1 208 ? 4.531 22.357 -34.995 1.00 14.72 188 ILE B CA 1
ATOM 4134 C C . ILE B 1 208 ? 5.747 22.957 -34.329 1.00 14.77 188 ILE B C 1
ATOM 4135 O O . ILE B 1 208 ? 6.726 22.245 -34.045 1.00 15.23 188 ILE B O 1
ATOM 4140 N N . ALA B 1 209 ? 5.680 24.262 -34.116 1.00 14.41 189 ALA B N 1
ATOM 4141 C CA . ALA B 1 209 ? 6.720 25.022 -33.436 1.00 15.62 189 ALA B CA 1
ATOM 4142 C C . ALA B 1 209 ? 6.996 24.486 -32.040 1.00 15.47 189 ALA B C 1
ATOM 4143 O O . ALA B 1 209 ? 8.144 24.247 -31.677 1.00 15.91 189 ALA B O 1
ATOM 4145 N N . TRP B 1 210 ? 5.942 24.257 -31.272 1.00 16.29 190 TRP B N 1
ATOM 4146 C CA . TRP B 1 210 ? 6.121 23.714 -29.915 1.00 16.66 190 TRP B CA 1
ATOM 4147 C C . TRP B 1 210 ? 6.785 22.348 -29.947 1.00 15.83 190 TRP B C 1
ATOM 4148 O O . TRP B 1 210 ? 7.676 22.070 -29.147 1.00 15.66 190 TRP B O 1
ATOM 4159 N N . THR B 1 211 ? 6.387 21.529 -30.904 1.00 14.82 191 THR B N 1
ATOM 4160 C CA . THR B 1 211 ? 6.978 20.222 -31.077 1.00 15.38 191 THR B CA 1
ATOM 4161 C C . THR B 1 211 ? 8.467 20.327 -31.458 1.00 16.10 191 THR B C 1
ATOM 4162 O O . THR B 1 211 ? 9.295 19.576 -30.920 1.00 15.83 191 THR B O 1
ATOM 4166 N N . SER B 1 212 ? 8.780 21.245 -32.378 1.00 17.00 192 SER B N 1
ATOM 4167 C CA . SER B 1 212 ? 10.162 21.552 -32.780 1.00 18.08 192 SER B CA 1
ATOM 4168 C C . SER B 1 212 ? 11.045 21.937 -31.608 1.00 16.99 192 SER B C 1
ATOM 4169 O O . SER B 1 212 ? 12.159 21.451 -31.507 1.00 16.26 192 SER B O 1
ATOM 4172 N N . ILE B 1 213 ? 10.540 22.834 -30.764 1.00 16.85 193 ILE B N 1
ATOM 4173 C CA . ILE B 1 213 ? 11.257 23.270 -29.548 1.00 17.39 193 ILE B CA 1
ATOM 4174 C C . ILE B 1 213 ? 11.541 22.084 -28.620 1.00 17.19 193 ILE B C 1
ATOM 4175 O O . ILE B 1 213 ? 12.681 21.895 -28.183 1.00 17.47 193 ILE B O 1
ATOM 4180 N N . ASP B 1 214 ? 10.516 21.269 -28.366 1.00 16.09 194 ASP B N 1
ATOM 4181 C CA . ASP B 1 214 ? 10.657 20.033 -27.587 1.00 15.74 194 ASP B CA 1
ATOM 4182 C C . ASP B 1 214 ? 11.686 19.098 -28.192 1.00 15.34 194 ASP B C 1
ATOM 4183 O O . ASP B 1 214 ? 12.591 18.646 -27.504 1.00 15.10 194 ASP B O 1
ATOM 4188 N N . GLU B 1 215 ? 11.559 18.810 -29.486 1.00 15.53 195 GLU B N 1
ATOM 4189 C CA . GLU B 1 215 ? 12.433 17.829 -30.106 1.00 17.64 195 GLU B CA 1
ATOM 4190 C C . GLU B 1 215 ? 13.919 18.272 -30.118 1.00 17.91 195 GLU B C 1
ATOM 4191 O O . GLU B 1 215 ? 14.807 17.430 -29.973 1.00 17.21 195 GLU B O 1
ATOM 4197 N N . GLN B 1 216 ? 14.155 19.573 -30.247 1.00 19.47 196 GLN B N 1
ATOM 4198 C CA . GLN B 1 216 ? 15.517 20.119 -30.204 1.00 21.57 196 GLN B CA 1
ATOM 4199 C C . GLN B 1 216 ? 16.123 19.899 -28.819 1.00 20.24 196 GLN B C 1
ATOM 4200 O O . GLN B 1 216 ? 17.274 19.473 -28.699 1.00 20.96 196 GLN B O 1
ATOM 4206 N N . ILE B 1 217 ? 15.308 20.135 -27.788 1.00 18.91 197 ILE B N 1
ATOM 4207 C CA . ILE B 1 217 ? 15.691 19.830 -26.405 1.00 17.67 197 ILE B CA 1
ATOM 4208 C C . ILE B 1 217 ? 15.987 18.345 -26.211 1.00 17.39 197 ILE B C 1
ATOM 4209 O O . ILE B 1 217 ? 16.962 17.999 -25.530 1.00 17.68 197 ILE B O 1
ATOM 4214 N N . HIS B 1 218 ? 15.184 17.468 -26.807 1.00 16.47 198 HIS B N 1
ATOM 4215 C CA . HIS B 1 218 ? 15.420 16.024 -26.677 1.00 17.21 198 HIS B CA 1
ATOM 4216 C C . HIS B 1 218 ? 16.748 15.605 -27.307 1.00 18.33 198 HIS B C 1
ATOM 4217 O O . HIS B 1 218 ? 17.507 14.836 -26.718 1.00 17.33 198 HIS B O 1
ATOM 4224 N N . ALA B 1 219 ? 16.988 16.116 -28.515 1.00 19.41 199 ALA B N 1
ATOM 4225 C CA . ALA B 1 219 ? 18.200 15.855 -29.271 1.00 19.53 199 ALA B CA 1
ATOM 4226 C C . ALA B 1 219 ? 19.435 16.291 -28.484 1.00 19.93 199 ALA B C 1
ATOM 4227 O O . ALA B 1 219 ? 20.385 15.520 -28.364 1.00 21.91 199 ALA B O 1
ATOM 4229 N N . ASN B 1 220 ? 19.388 17.499 -27.933 1.00 20.81 200 ASN B N 1
ATOM 4230 C CA . ASN B 1 220 ? 20.493 18.053 -27.165 1.00 22.97 200 ASN B CA 1
ATOM 4231 C C . ASN B 1 220 ? 20.736 17.298 -25.870 1.00 23.98 200 ASN B C 1
ATOM 4232 O O . ASN B 1 220 ? 21.893 17.078 -25.485 1.00 23.21 200 ASN B O 1
ATOM 4237 N N . GLY B 1 221 ? 19.656 16.886 -25.204 1.00 22.99 201 GLY B N 1
ATOM 4238 C CA . GLY B 1 221 ? 19.764 15.979 -24.074 1.00 21.82 201 GLY B CA 1
ATOM 4239 C C . GLY B 1 221 ? 20.486 14.689 -24.424 1.00 21.72 201 GLY B C 1
ATOM 4240 O O . GLY B 1 221 ? 21.336 14.220 -23.657 1.00 22.78 201 GLY B O 1
ATOM 4241 N N . GLY B 1 222 ? 20.154 14.109 -25.576 1.00 21.79 202 GLY B N 1
ATOM 4242 C CA . GLY B 1 222 ? 20.810 12.901 -26.045 1.00 22.92 202 GLY B CA 1
ATOM 4243 C C . GLY B 1 222 ? 22.304 13.112 -26.316 1.00 25.63 202 GLY B C 1
ATOM 4244 O O . GLY B 1 222 ? 23.157 12.311 -25.879 1.00 23.60 202 GLY B O 1
ATOM 4245 N N . ILE B 1 223 ? 22.595 14.204 -27.018 1.00 26.66 203 ILE B N 1
ATOM 4246 C CA . ILE B 1 223 ? 23.971 14.651 -27.307 1.00 29.68 203 ILE B CA 1
ATOM 4247 C C . ILE B 1 223 ? 24.763 14.776 -26.007 1.00 30.58 203 ILE B C 1
ATOM 4248 O O . ILE B 1 223 ? 25.861 14.221 -25.899 1.00 29.89 203 ILE B O 1
ATOM 4253 N N . TYR B 1 224 ? 24.188 15.488 -25.031 1.00 31.37 204 TYR B N 1
ATOM 4254 C CA . TYR B 1 224 ? 24.804 15.644 -23.709 1.00 31.33 204 TYR B CA 1
ATOM 4255 C C . TYR B 1 224 ? 25.233 14.294 -23.149 1.00 31.36 204 TYR B C 1
ATOM 4256 O O . TYR B 1 224 ? 26.410 14.105 -22.830 1.00 29.45 204 TYR B O 1
ATOM 4265 N N . ILE B 1 225 ? 24.297 13.346 -23.095 1.00 28.87 205 ILE B N 1
ATOM 4266 C CA . ILE B 1 225 ? 24.591 12.006 -22.589 1.00 29.00 205 ILE B CA 1
ATOM 4267 C C . ILE B 1 225 ? 25.707 11.357 -23.430 1.00 31.17 205 ILE B C 1
ATOM 4268 O O . ILE B 1 225 ? 26.645 10.788 -22.868 1.00 31.12 205 ILE B O 1
ATOM 4273 N N . ILE B 1 226 ? 25.598 11.443 -24.757 1.00 30.79 206 ILE B N 1
ATOM 4274 C CA . ILE B 1 226 ? 26.571 10.818 -25.658 1.00 31.41 206 ILE B CA 1
ATOM 4275 C C . ILE B 1 226 ? 27.979 11.337 -25.335 1.00 32.45 206 ILE B C 1
ATOM 4276 O O . ILE B 1 226 ? 28.918 10.538 -25.239 1.00 33.70 206 ILE B O 1
ATOM 4281 N N . ASN B 1 227 ? 28.102 12.653 -25.135 1.00 31.77 207 ASN B N 1
ATOM 4282 C CA . ASN B 1 227 ? 29.376 13.277 -24.785 1.00 31.99 207 ASN B CA 1
ATOM 4283 C C . ASN B 1 227 ? 29.899 12.906 -23.398 1.00 34.62 207 ASN B C 1
ATOM 4284 O O . ASN B 1 227 ? 31.115 12.764 -23.216 1.00 31.95 207 ASN B O 1
ATOM 4289 N N . LYS B 1 228 ? 28.999 12.761 -22.430 1.00 33.75 208 LYS B N 1
ATOM 4290 C CA . LYS B 1 228 ? 29.377 12.253 -21.117 1.00 36.49 208 LYS B CA 1
ATOM 4291 C C . LYS B 1 228 ? 29.928 10.831 -21.239 1.00 37.14 208 LYS B C 1
ATOM 4292 O O . LYS B 1 228 ? 30.872 10.475 -20.531 1.00 38.74 208 LYS B O 1
ATOM 4298 N N . ILE B 1 229 ? 29.350 10.030 -22.130 1.00 37.81 209 ILE B N 1
ATOM 4299 C CA . ILE B 1 229 ? 29.812 8.659 -22.347 1.00 40.81 209 ILE B CA 1
ATOM 4300 C C . ILE B 1 229 ? 31.181 8.659 -23.027 1.00 45.01 209 ILE B C 1
ATOM 4301 O O . ILE B 1 229 ? 32.026 7.834 -22.683 1.00 42.82 209 ILE B O 1
ATOM 4306 N N . ARG B 1 230 ? 31.394 9.569 -23.977 1.00 50.67 210 ARG B N 1
ATOM 4307 C CA . ARG B 1 230 ? 32.703 9.709 -24.640 1.00 56.85 210 ARG B CA 1
ATOM 4308 C C . ARG B 1 230 ? 33.788 10.197 -23.675 1.00 56.64 210 ARG B C 1
ATOM 4309 O O . ARG B 1 230 ? 34.886 9.634 -23.610 1.00 58.91 210 ARG B O 1
ATOM 4317 N N . GLU B 1 231 ? 33.455 11.262 -22.949 1.00 56.18 211 GLU B N 1
ATOM 4318 C CA . GLU B 1 231 ? 34.287 11.827 -21.883 1.00 55.18 211 GLU B CA 1
ATOM 4319 C C . GLU B 1 231 ? 34.777 10.791 -20.869 1.00 54.91 211 GLU B C 1
ATOM 4320 O O . GLU B 1 231 ? 35.896 10.907 -20.379 1.00 54.34 211 GLU B O 1
ATOM 4326 N N . GLU B 1 232 ? 33.938 9.794 -20.571 1.00 56.51 212 GLU B N 1
ATOM 4327 C CA . GLU B 1 232 ? 34.262 8.706 -19.636 1.00 56.27 212 GLU B CA 1
ATOM 4328 C C . GLU B 1 232 ? 34.789 7.430 -20.320 1.00 58.36 212 GLU B C 1
ATOM 4329 O O . GLU B 1 232 ? 35.668 6.769 -19.775 1.00 60.69 212 GLU B O 1
ATOM 4335 N N . PHE B 1 233 ? 34.249 7.081 -21.488 1.00 59.51 213 PHE B N 1
ATOM 4336 C CA . PHE B 1 233 ? 34.663 5.885 -22.246 1.00 61.91 213 PHE B CA 1
ATOM 4337 C C . PHE B 1 233 ? 35.104 6.282 -23.671 1.00 65.39 213 PHE B C 1
ATOM 4338 O O . PHE B 1 233 ? 34.334 6.112 -24.625 1.00 67.77 213 PHE B O 1
ATOM 4346 N N . PRO B 1 234 ? 36.342 6.808 -23.833 1.00 65.92 214 PRO B N 1
ATOM 4347 C CA . PRO B 1 234 ? 36.790 7.158 -25.195 1.00 66.31 214 PRO B CA 1
ATOM 4348 C C . PRO B 1 234 ? 36.968 5.959 -26.138 1.00 65.39 214 PRO B C 1
ATOM 4349 O O . PRO B 1 234 ? 36.841 6.120 -27.344 1.00 63.65 214 PRO B O 1
ATOM 4353 N N . ASP B 1 235 ? 37.237 4.775 -25.584 1.00 68.51 215 ASP B N 1
ATOM 4354 C CA . ASP B 1 235 ? 37.536 3.573 -26.384 1.00 72.34 215 ASP B CA 1
ATOM 4355 C C . ASP B 1 235 ? 36.359 2.955 -27.168 1.00 76.21 215 ASP B C 1
ATOM 4356 O O . ASP B 1 235 ? 36.588 2.294 -28.178 1.00 79.66 215 ASP B O 1
ATOM 4361 N N . TYR B 1 236 ? 35.120 3.145 -26.710 1.00 83.15 216 TYR B N 1
ATOM 4362 C CA . TYR B 1 236 ? 33.936 2.663 -27.459 1.00 86.92 216 TYR B CA 1
ATOM 4363 C C . TYR B 1 236 ? 33.582 3.557 -28.653 1.00 81.49 216 TYR B C 1
ATOM 4364 O O . TYR B 1 236 ? 32.759 3.187 -29.492 1.00 78.63 216 TYR B O 1
ATOM 4373 N N . PHE B 1 237 ? 34.219 4.723 -28.711 1.00 76.73 217 PHE B N 1
ATOM 4374 C CA . PHE B 1 237 ? 34.003 5.741 -29.723 1.00 72.93 217 PHE B CA 1
ATOM 4375 C C . PHE B 1 237 ? 35.132 5.563 -30.767 1.00 71.98 217 PHE B C 1
ATOM 4376 O O . PHE B 1 237 ? 35.991 6.424 -30.951 1.00 68.47 217 PHE B O 1
ATOM 4384 N N . ASP B 1 238 ? 35.106 4.414 -31.451 1.00 71.19 218 ASP B N 1
ATOM 4385 C CA . ASP B 1 238 ? 36.267 3.893 -32.216 1.00 70.83 218 ASP B CA 1
ATOM 4386 C C . ASP B 1 238 ? 36.137 4.062 -33.752 1.00 72.60 218 ASP B C 1
ATOM 4387 O O . ASP B 1 238 ? 35.583 5.064 -34.199 1.00 71.95 218 ASP B O 1
ATOM 4392 N N . GLU B 1 239 ? 36.659 3.112 -34.541 1.00 74.66 219 GLU B N 1
ATOM 4393 C CA . GLU B 1 239 ? 36.636 3.177 -36.005 1.00 74.35 219 GLU B CA 1
ATOM 4394 C C . GLU B 1 239 ? 35.388 2.508 -36.583 1.00 72.57 219 GLU B C 1
ATOM 4395 O O . GLU B 1 239 ? 34.630 3.146 -37.314 1.00 75.24 219 GLU B O 1
ATOM 4401 N N . GLU B 1 240 ? 35.178 1.233 -36.255 1.00 70.23 220 GLU B N 1
ATOM 4402 C CA . GLU B 1 240 ? 34.044 0.459 -36.800 1.00 72.98 220 GLU B CA 1
ATOM 4403 C C . GLU B 1 240 ? 32.676 0.940 -36.302 1.00 72.49 220 GLU B C 1
ATOM 4404 O O . GLU B 1 240 ? 31.663 0.714 -36.968 1.00 73.34 220 GLU B O 1
ATOM 4410 N N . THR B 1 241 ? 32.652 1.564 -35.125 1.00 70.25 221 THR B N 1
ATOM 4411 C CA . THR B 1 241 ? 31.459 2.236 -34.612 1.00 66.77 221 THR B CA 1
ATOM 4412 C C . THR B 1 241 ? 31.008 3.320 -35.585 1.00 66.40 221 THR B C 1
ATOM 4413 O O . THR B 1 241 ? 29.835 3.384 -35.962 1.00 67.06 221 THR B O 1
ATOM 4417 N N . LEU B 1 242 ? 31.958 4.150 -36.001 1.00 63.58 222 LEU B N 1
ATOM 4418 C CA . LEU B 1 242 ? 31.675 5.276 -36.886 1.00 60.89 222 LEU B CA 1
ATOM 4419 C C . LEU B 1 242 ? 31.262 4.810 -38.287 1.00 60.43 222 LEU B C 1
ATOM 4420 O O . LEU B 1 242 ? 30.431 5.447 -38.930 1.00 60.56 222 LEU B O 1
ATOM 4425 N N . ALA B 1 243 ? 31.820 3.686 -38.735 1.00 60.76 223 ALA B N 1
ATOM 4426 C CA . ALA B 1 243 ? 31.394 3.042 -39.985 1.00 60.09 223 ALA B CA 1
ATOM 4427 C C . ALA B 1 243 ? 29.903 2.682 -39.976 1.00 59.27 223 ALA B C 1
ATOM 4428 O O . ALA B 1 243 ? 29.239 2.800 -41.002 1.00 57.39 223 ALA B O 1
ATOM 4430 N N . LEU B 1 244 ? 29.392 2.233 -38.826 1.00 58.99 224 LEU B N 1
ATOM 4431 C CA . LEU B 1 244 ? 27.948 2.027 -38.644 1.00 57.01 224 LEU B CA 1
ATOM 4432 C C . LEU B 1 244 ? 27.210 3.364 -38.669 1.00 54.68 224 LEU B C 1
ATOM 4433 O O . LEU B 1 244 ? 26.223 3.504 -39.388 1.00 55.51 224 LEU B O 1
ATOM 4438 N N . VAL B 1 245 ? 27.699 4.334 -37.895 1.00 51.64 225 VAL B N 1
ATOM 4439 C CA . VAL B 1 245 ? 27.012 5.626 -37.726 1.00 53.65 225 VAL B CA 1
ATOM 4440 C C . VAL B 1 245 ? 26.778 6.324 -39.069 1.00 55.65 225 VAL B C 1
ATOM 4441 O O . VAL B 1 245 ? 25.645 6.687 -39.384 1.00 55.33 225 VAL B O 1
ATOM 4445 N N . ARG B 1 246 ? 27.834 6.471 -39.864 1.00 57.00 226 ARG B N 1
ATOM 4446 C CA . ARG B 1 246 ? 27.741 7.207 -41.134 1.00 58.12 226 ARG B CA 1
ATOM 4447 C C . ARG B 1 246 ? 26.970 6.470 -42.219 1.00 54.99 226 ARG B C 1
ATOM 4448 O O . ARG B 1 246 ? 26.156 7.073 -42.921 1.00 52.16 226 ARG B O 1
ATOM 4456 N N . GLU B 1 247 ? 27.248 5.177 -42.364 1.00 51.14 227 GLU B N 1
ATOM 4457 C CA . GLU B 1 247 ? 26.495 4.318 -43.273 1.00 53.15 227 GLU B CA 1
ATOM 4458 C C . GLU B 1 247 ? 24.992 4.445 -42.989 1.00 50.82 227 GLU B C 1
ATOM 4459 O O . GLU B 1 247 ? 24.212 4.750 -43.887 1.00 46.80 227 GLU B O 1
ATOM 4465 N N . THR B 1 248 ? 24.615 4.230 -41.728 1.00 50.93 228 THR B N 1
ATOM 4466 C CA . THR B 1 248 ? 23.218 4.326 -41.275 1.00 47.51 228 THR B CA 1
ATOM 4467 C C . THR B 1 248 ? 22.635 5.724 -41.523 1.00 43.24 228 THR B C 1
ATOM 4468 O O . THR B 1 248 ? 21.499 5.837 -41.981 1.00 44.47 228 THR B O 1
ATOM 4472 N N . VAL B 1 249 ? 23.420 6.764 -41.243 1.00 39.86 229 VAL B N 1
ATOM 4473 C CA . VAL B 1 249 ? 22.985 8.160 -41.417 1.00 40.98 229 VAL B CA 1
ATOM 4474 C C . VAL B 1 249 ? 22.782 8.554 -42.880 1.00 42.72 229 VAL B C 1
ATOM 4475 O O . VAL B 1 249 ? 21.737 9.110 -43.225 1.00 40.64 229 VAL B O 1
ATOM 4479 N N . LYS B 1 250 ? 23.792 8.299 -43.717 1.00 43.77 230 LYS B N 1
ATOM 4480 C CA . LYS B 1 250 ? 23.695 8.505 -45.173 1.00 43.66 230 LYS B CA 1
ATOM 4481 C C . LYS B 1 250 ? 22.471 7.814 -45.740 1.00 40.21 230 LYS B C 1
ATOM 4482 O O . LYS B 1 250 ? 21.703 8.423 -46.474 1.00 42.07 230 LYS B O 1
ATOM 4488 N N . ASP B 1 251 ? 22.308 6.543 -45.384 1.00 40.81 231 ASP B N 1
ATOM 4489 C CA . ASP B 1 251 ? 21.156 5.745 -45.803 1.00 42.76 231 ASP B CA 1
ATOM 4490 C C . ASP B 1 251 ? 19.831 6.288 -45.295 1.00 43.73 231 ASP B C 1
ATOM 4491 O O . ASP B 1 251 ? 18.821 6.220 -46.003 1.00 43.95 231 ASP B O 1
ATOM 4496 N N . SER B 1 252 ? 19.828 6.816 -44.074 1.00 42.59 232 SER B N 1
ATOM 4497 C CA . SER B 1 252 ? 18.623 7.431 -43.513 1.00 40.92 232 SER B CA 1
ATOM 4498 C C . SER B 1 252 ? 18.201 8.685 -44.284 1.00 40.05 232 SER B C 1
ATOM 4499 O O . SER B 1 252 ? 17.007 8.875 -44.520 1.00 38.71 232 SER B O 1
ATOM 4502 N N . ILE B 1 253 ? 19.164 9.505 -44.705 1.00 40.26 233 ILE B N 1
ATOM 4503 C CA . ILE B 1 253 ? 18.869 10.667 -45.562 1.00 43.16 233 ILE B CA 1
ATOM 4504 C C . ILE B 1 253 ? 18.288 10.270 -46.925 1.00 42.70 233 ILE B C 1
ATOM 4505 O O . ILE B 1 253 ? 17.380 10.932 -47.424 1.00 44.12 233 ILE B O 1
ATOM 4510 N N . ALA B 1 254 ? 18.786 9.194 -47.524 1.00 41.17 234 ALA B N 1
ATOM 4511 C CA . ALA B 1 254 ? 18.202 8.709 -48.776 1.00 38.92 234 ALA B CA 1
ATOM 4512 C C . ALA B 1 254 ? 16.699 8.469 -48.616 1.00 36.85 234 ALA B C 1
ATOM 4513 O O . ALA B 1 254 ? 15.904 8.827 -49.489 1.00 32.07 234 ALA B O 1
ATOM 4515 N N . VAL B 1 255 ? 16.315 7.883 -47.486 1.00 34.85 235 VAL B N 1
ATOM 4516 C CA . VAL B 1 255 ? 14.923 7.543 -47.245 1.00 34.83 235 VAL B CA 1
ATOM 4517 C C . VAL B 1 255 ? 14.118 8.819 -46.991 1.00 33.91 235 VAL B C 1
ATOM 4518 O O . VAL B 1 255 ? 13.013 8.943 -47.503 1.00 33.71 235 VAL B O 1
ATOM 4522 N N . GLU B 1 256 ? 14.686 9.764 -46.247 1.00 32.39 236 GLU B N 1
ATOM 4523 C CA . GLU B 1 256 ? 14.033 11.051 -46.000 1.00 33.65 236 GLU B CA 1
ATOM 4524 C C . GLU B 1 256 ? 13.916 11.917 -47.250 1.00 34.90 236 GLU B C 1
ATOM 4525 O O . GLU B 1 256 ? 13.002 12.751 -47.341 1.00 32.82 236 GLU B O 1
ATOM 4531 N N . SER B 1 257 ? 14.843 11.738 -48.195 1.00 34.07 237 SER B N 1
ATOM 4532 C CA . SER B 1 257 ? 14.757 12.410 -49.498 1.00 33.48 237 SER B CA 1
ATOM 4533 C C . SER B 1 257 ? 13.580 11.886 -50.293 1.00 32.57 237 SER B C 1
ATOM 4534 O O . SER B 1 257 ? 12.878 12.658 -50.942 1.00 32.92 237 SER B O 1
ATOM 4537 N N . ASP B 1 258 ? 13.389 10.570 -50.253 1.00 31.84 238 ASP B N 1
ATOM 4538 C CA . ASP B 1 258 ? 12.242 9.935 -50.878 1.00 32.59 238 ASP B CA 1
ATOM 4539 C C . ASP B 1 258 ? 10.912 10.315 -50.187 1.00 31.94 238 ASP B C 1
ATOM 4540 O O . ASP B 1 258 ? 9.875 10.381 -50.843 1.00 32.17 238 ASP B O 1
ATOM 4545 N N . ILE B 1 259 ? 10.937 10.532 -48.870 1.00 28.79 239 ILE B N 1
ATOM 4546 C CA . ILE B 1 259 ? 9.747 11.007 -48.140 1.00 26.95 239 ILE B CA 1
ATOM 4547 C C . ILE B 1 259 ? 9.260 12.335 -48.745 1.00 25.35 239 ILE B C 1
ATOM 4548 O O . ILE B 1 259 ? 8.072 12.506 -48.981 1.00 25.47 239 ILE B O 1
ATOM 4553 N N . LEU B 1 260 ? 10.197 13.243 -49.001 1.00 26.20 240 LEU B N 1
ATOM 4554 C CA . LEU B 1 260 ? 9.933 14.526 -49.662 1.00 28.80 240 LEU B CA 1
ATOM 4555 C C . LEU B 1 260 ? 9.303 14.373 -51.056 1.00 29.39 240 LEU B C 1
ATOM 4556 O O . LEU B 1 260 ? 8.422 15.164 -51.421 1.00 26.98 240 LEU B O 1
ATOM 4561 N N . ASP B 1 261 ? 9.739 13.359 -51.817 1.00 31.22 241 ASP B N 1
ATOM 4562 C CA . ASP B 1 261 ? 9.147 13.073 -53.137 1.00 29.87 241 ASP B CA 1
ATOM 4563 C C . ASP B 1 261 ? 7.685 12.673 -52.958 1.00 27.29 241 ASP B C 1
ATOM 4564 O O . ASP B 1 261 ? 6.809 13.069 -53.737 1.00 28.44 241 ASP B O 1
ATOM 4569 N N . TRP B 1 262 ? 7.427 11.888 -51.920 1.00 24.90 242 TRP B N 1
ATOM 4570 C CA . TRP B 1 262 ? 6.073 11.482 -51.574 1.00 22.24 242 TRP B CA 1
ATOM 4571 C C . TRP B 1 262 ? 5.189 12.623 -51.050 1.00 21.69 242 TRP B C 1
ATOM 4572 O O . TRP B 1 262 ? 4.009 12.689 -51.416 1.00 21.47 242 TRP B O 1
ATOM 4583 N N . ILE B 1 263 ? 5.748 13.466 -50.173 1.00 19.74 243 ILE B N 1
ATOM 4584 C CA . ILE B 1 263 ? 5.031 14.614 -49.607 1.00 20.37 243 ILE B CA 1
ATOM 4585 C C . ILE B 1 263 ? 4.497 15.536 -50.719 1.00 21.98 243 ILE B C 1
ATOM 4586 O O . ILE B 1 263 ? 3.347 15.991 -50.658 1.00 20.98 243 ILE B O 1
ATOM 4591 N N . PHE B 1 264 ? 5.346 15.783 -51.714 1.00 23.34 244 PHE B N 1
ATOM 4592 C CA . PHE B 1 264 ? 5.027 16.633 -52.877 1.00 24.04 244 PHE B CA 1
ATOM 4593 C C . PHE B 1 264 ? 4.614 15.841 -54.120 1.00 24.08 244 PHE B C 1
ATOM 4594 O O . PHE B 1 264 ? 4.873 16.276 -55.254 1.00 24.29 244 PHE B O 1
ATOM 4602 N N . GLU B 1 265 ? 3.936 14.716 -53.922 1.00 23.11 245 GLU B N 1
ATOM 4603 C CA . GLU B 1 265 ? 3.561 13.832 -55.029 1.00 24.44 245 GLU B CA 1
ATOM 4604 C C . GLU B 1 265 ? 2.567 14.464 -56.027 1.00 25.06 245 GLU B C 1
ATOM 4605 O O . GLU B 1 265 ? 2.512 14.041 -57.178 1.00 25.81 245 GLU B O 1
ATOM 4611 N N . GLU B 1 266 ? 1.784 15.447 -55.588 1.00 25.13 246 GLU B N 1
ATOM 4612 C CA . GLU B 1 266 ? 0.906 16.211 -56.500 1.00 26.03 246 GLU B CA 1
ATOM 4613 C C . GLU B 1 266 ? 1.550 17.504 -57.029 1.00 27.47 246 GLU B C 1
ATOM 4614 O O . GLU B 1 266 ? 0.887 18.329 -57.682 1.00 29.83 246 GLU B O 1
ATOM 4620 N N . GLY B 1 267 ? 2.837 17.683 -56.751 1.00 26.82 247 GLY B N 1
ATOM 4621 C CA . GLY B 1 267 ? 3.641 18.727 -57.362 1.00 29.41 247 GLY B CA 1
ATOM 4622 C C . GLY B 1 267 ? 4.342 19.550 -56.313 1.00 31.67 247 GLY B C 1
ATOM 4623 O O . GLY B 1 267 ? 3.942 19.550 -55.144 1.00 30.50 247 GLY B O 1
ATOM 4624 N N . GLU B 1 268 ? 5.377 20.271 -56.743 1.00 35.16 248 GLU B N 1
ATOM 4625 C CA . GLU B 1 268 ? 6.085 21.210 -55.874 1.00 38.19 248 GLU B CA 1
ATOM 4626 C C . GLU B 1 268 ? 5.156 22.397 -55.589 1.00 36.27 248 GLU B C 1
ATOM 4627 O O . GLU B 1 268 ? 4.208 22.641 -56.340 1.00 37.25 248 GLU B O 1
ATOM 4633 N N . ILE B 1 269 ? 5.423 23.112 -54.499 1.00 33.03 249 ILE B N 1
ATOM 4634 C CA . ILE B 1 269 ? 4.575 24.228 -54.063 1.00 31.11 249 ILE B CA 1
ATOM 4635 C C . ILE B 1 269 ? 5.420 25.488 -53.980 1.00 32.33 249 ILE B C 1
ATOM 4636 O O . ILE B 1 269 ? 6.648 25.418 -53.999 1.00 32.14 249 ILE B O 1
ATOM 4641 N N . GLU B 1 270 ? 4.750 26.630 -53.886 1.00 33.99 250 GLU B N 1
ATOM 4642 C CA . GLU B 1 270 ? 5.415 27.938 -53.870 1.00 37.33 250 GLU B CA 1
ATOM 4643 C C . GLU B 1 270 ? 6.278 28.131 -52.625 1.00 36.26 250 GLU B C 1
ATOM 4644 O O . GLU B 1 270 ? 7.428 28.567 -52.725 1.00 33.80 250 GLU B O 1
ATOM 4650 N N . SER B 1 271 ? 5.709 27.800 -51.460 1.00 34.94 251 SER B N 1
ATOM 4651 C CA . SER B 1 271 ? 6.275 28.193 -50.165 1.00 35.08 251 SER B CA 1
ATOM 4652 C C . SER B 1 271 ? 7.589 27.508 -49.752 1.00 33.75 251 SER B C 1
ATOM 4653 O O . SER B 1 271 ? 8.277 28.008 -48.859 1.00 31.80 251 SER B O 1
ATOM 4656 N N . ILE B 1 272 ? 7.942 26.387 -50.382 1.00 32.22 252 ILE B N 1
ATOM 4657 C CA . ILE B 1 272 ? 9.153 25.644 -50.005 1.00 33.95 252 ILE B CA 1
ATOM 4658 C C . ILE B 1 272 ? 9.544 24.622 -51.080 1.00 33.93 252 ILE B C 1
ATOM 4659 O O . ILE B 1 272 ? 8.671 24.099 -51.766 1.00 33.66 252 ILE B O 1
ATOM 4664 N N . LYS B 1 273 ? 10.843 24.321 -51.198 1.00 35.65 253 LYS B N 1
ATOM 4665 C CA . LYS B 1 273 ? 11.359 23.424 -52.248 1.00 36.86 253 LYS B CA 1
ATOM 4666 C C . LYS B 1 273 ? 12.133 22.225 -51.719 1.00 35.16 253 LYS B C 1
ATOM 4667 O O . LYS B 1 273 ? 12.872 22.351 -50.751 1.00 34.65 253 LYS B O 1
ATOM 4673 N N . LYS B 1 274 ? 11.961 21.068 -52.368 1.00 35.96 254 LYS B N 1
ATOM 4674 C CA . LYS B 1 274 ? 12.615 19.812 -51.963 1.00 36.60 254 LYS B CA 1
ATOM 4675 C C . LYS B 1 274 ? 14.124 19.929 -51.800 1.00 38.71 254 LYS B C 1
ATOM 4676 O O . LYS B 1 274 ? 14.689 19.427 -50.819 1.00 38.10 254 LYS B O 1
ATOM 4682 N N . GLY B 1 275 ? 14.772 20.588 -52.758 1.00 37.08 255 GLY B N 1
ATOM 4683 C CA . GLY B 1 275 ? 16.225 20.725 -52.744 1.00 37.86 255 GLY B CA 1
ATOM 4684 C C . GLY B 1 275 ? 16.758 21.361 -51.478 1.00 36.81 255 GLY B C 1
ATOM 4685 O O . GLY B 1 275 ? 17.675 20.827 -50.855 1.00 38.35 255 GLY B O 1
ATOM 4686 N N . ASP B 1 276 ? 16.152 22.486 -51.103 1.00 36.23 256 ASP B N 1
ATOM 4687 C CA . ASP B 1 276 ? 16.540 23.264 -49.931 1.00 37.44 256 ASP B CA 1
ATOM 4688 C C . ASP B 1 276 ? 16.337 22.475 -48.628 1.00 38.11 256 ASP B C 1
ATOM 4689 O O . ASP B 1 276 ? 17.094 22.652 -47.663 1.00 36.93 256 ASP B O 1
ATOM 4694 N N . LEU B 1 277 ? 15.304 21.632 -48.615 1.00 36.27 257 LEU B N 1
ATOM 4695 C CA . LEU B 1 277 ? 15.009 20.751 -47.484 1.00 35.85 257 LEU B CA 1
ATOM 4696 C C . LEU B 1 277 ? 16.046 19.648 -47.309 1.00 38.14 257 LEU B C 1
ATOM 4697 O O . LEU B 1 277 ? 16.381 19.283 -46.172 1.00 34.07 257 LEU B O 1
ATOM 4702 N N . VAL B 1 278 ? 16.531 19.099 -48.427 1.00 38.88 258 VAL B N 1
ATOM 4703 C CA . VAL B 1 278 ? 17.619 18.119 -48.381 1.00 38.67 258 VAL B CA 1
ATOM 4704 C C . VAL B 1 278 ? 18.866 18.768 -47.778 1.00 39.65 258 VAL B C 1
ATOM 4705 O O . VAL B 1 278 ? 19.474 18.204 -46.876 1.00 39.82 258 VAL B O 1
ATOM 4709 N N . ASN B 1 279 ? 19.225 19.958 -48.251 1.00 40.86 259 ASN B N 1
ATOM 4710 C CA . ASN B 1 279 ? 20.388 20.679 -47.699 1.00 41.21 259 ASN B CA 1
ATOM 4711 C C . ASN B 1 279 ? 20.201 21.068 -46.233 1.00 39.37 259 ASN B C 1
ATOM 4712 O O . ASN B 1 279 ? 21.171 21.124 -45.474 1.00 36.17 259 ASN B O 1
ATOM 4717 N N . PHE B 1 280 ? 18.951 21.345 -45.866 1.00 36.37 260 PHE B N 1
ATOM 4718 C CA . PHE B 1 280 ? 18.535 21.589 -44.480 1.00 35.33 260 PHE B CA 1
ATOM 4719 C C . PHE B 1 280 ? 18.818 20.368 -43.600 1.00 34.55 260 PHE B C 1
ATOM 4720 O O . PHE B 1 280 ? 19.442 20.504 -42.553 1.00 34.61 260 PHE B O 1
ATOM 4728 N N . MET B 1 281 ? 18.400 19.181 -44.036 1.00 34.76 261 MET B N 1
ATOM 4729 C CA . MET B 1 281 ? 18.633 17.953 -43.262 1.00 35.71 261 MET B CA 1
ATOM 4730 C C . MET B 1 281 ? 20.122 17.593 -43.165 1.00 36.55 261 MET B C 1
ATOM 4731 O O . MET B 1 281 ? 20.631 17.279 -42.088 1.00 32.36 261 MET B O 1
ATOM 4736 N N . LYS B 1 282 ? 20.815 17.653 -44.298 1.00 37.21 262 LYS B N 1
ATOM 4737 C CA . LYS B 1 282 ? 22.248 17.361 -44.349 1.00 38.22 262 LYS B CA 1
ATOM 4738 C C . LYS B 1 282 ? 23.046 18.310 -43.446 1.00 37.19 262 LYS B C 1
ATOM 4739 O O . LYS B 1 282 ? 23.948 17.879 -42.722 1.00 39.44 262 LYS B O 1
ATOM 4745 N N . PHE B 1 283 ? 22.693 19.590 -43.475 1.00 35.22 263 PHE B N 1
ATOM 4746 C CA . PHE B 1 283 ? 23.303 20.576 -42.599 1.00 35.12 263 PHE B CA 1
ATOM 4747 C C . PHE B 1 283 ? 23.050 20.247 -41.124 1.00 35.50 263 PHE B C 1
ATOM 4748 O O . PHE B 1 283 ? 23.989 20.245 -40.315 1.00 34.06 263 PHE B O 1
ATOM 4756 N N . ARG B 1 284 ? 21.786 19.966 -40.787 1.00 32.86 264 ARG B N 1
ATOM 4757 C CA . ARG B 1 284 ? 21.408 19.659 -39.394 1.00 32.19 264 ARG B CA 1
ATOM 4758 C C . ARG B 1 284 ? 22.146 18.436 -38.857 1.00 32.26 264 ARG B C 1
ATOM 4759 O O . ARG B 1 284 ? 22.628 18.447 -37.725 1.00 33.35 264 ARG B O 1
ATOM 4767 N N . ILE B 1 285 ? 22.241 17.391 -39.670 1.00 33.32 265 ILE B N 1
ATOM 4768 C CA . ILE B 1 285 ? 23.033 16.229 -39.300 1.00 36.95 265 ILE B CA 1
ATOM 4769 C C . ILE B 1 285 ? 24.474 16.636 -39.003 1.00 40.02 265 ILE B C 1
ATOM 4770 O O . ILE B 1 285 ? 24.959 16.473 -37.873 1.00 39.97 265 ILE B O 1
ATOM 4775 N N . ASP B 1 286 ? 25.142 17.182 -40.013 1.00 41.41 266 ASP B N 1
ATOM 4776 C CA . ASP B 1 286 ? 26.539 17.593 -39.880 1.00 44.10 266 ASP B CA 1
ATOM 4777 C C . ASP B 1 286 ? 26.766 18.414 -38.610 1.00 45.53 266 ASP B C 1
ATOM 4778 O O . ASP B 1 286 ? 27.713 18.136 -37.866 1.00 47.30 266 ASP B O 1
ATOM 4783 N N . GLU B 1 287 ? 25.882 19.383 -38.345 1.00 45.16 267 GLU B N 1
ATOM 4784 C CA . GLU B 1 287 ? 25.989 20.224 -37.136 1.00 46.19 267 GLU B CA 1
ATOM 4785 C C . GLU B 1 287 ? 25.879 19.474 -35.797 1.00 46.78 267 GLU B C 1
ATOM 4786 O O . GLU B 1 287 ? 26.472 19.914 -34.803 1.00 46.16 267 GLU B O 1
ATOM 4792 N N . SER B 1 288 ? 25.132 18.366 -35.767 1.00 44.40 268 SER B N 1
ATOM 4793 C CA . SER B 1 288 ? 25.038 17.527 -34.562 1.00 44.28 268 SER B CA 1
ATOM 4794 C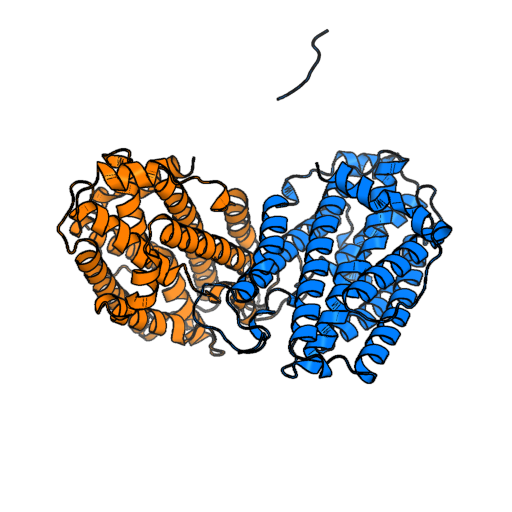 C . SER B 1 288 ? 26.190 16.518 -34.446 1.00 43.15 268 SER B C 1
ATOM 4795 O O . SER B 1 288 ? 26.606 16.180 -33.336 1.00 39.24 268 SER B O 1
ATOM 4798 N N . LEU B 1 289 ? 26.696 16.040 -35.584 1.00 41.76 269 LEU B N 1
ATOM 4799 C CA . LEU B 1 289 ? 27.894 15.189 -35.594 1.00 42.25 269 LEU B CA 1
ATOM 4800 C C . LEU B 1 289 ? 29.110 15.933 -35.012 1.00 41.70 269 LEU B C 1
ATOM 4801 O O . LEU B 1 289 ? 29.839 15.382 -34.186 1.00 39.98 269 LEU B O 1
ATOM 4806 N N . LYS B 1 290 ? 29.294 17.183 -35.430 1.00 42.35 270 LYS B N 1
ATOM 4807 C CA . LYS B 1 290 ? 30.272 18.095 -34.828 1.00 45.32 270 LYS B CA 1
ATOM 4808 C C . LYS B 1 290 ? 30.198 18.046 -33.306 1.00 46.72 270 LYS B C 1
ATOM 4809 O O . LYS B 1 290 ? 31.217 17.893 -32.620 1.00 47.26 270 LYS B O 1
ATOM 4815 N N . GLN B 1 291 ? 28.977 18.167 -32.792 1.00 46.40 271 GLN B N 1
ATOM 4816 C CA . GLN B 1 291 ? 28.739 18.217 -31.357 1.00 45.07 271 GLN B CA 1
ATOM 4817 C C . GLN B 1 291 ? 29.072 16.929 -30.617 1.00 42.50 271 GLN B C 1
ATOM 4818 O O . GLN B 1 291 ? 29.387 16.989 -29.437 1.00 43.58 271 GLN B O 1
ATOM 4824 N N . ILE B 1 292 ? 29.003 15.773 -31.283 1.00 41.59 272 ILE B N 1
ATOM 4825 C CA . ILE B 1 292 ? 29.540 14.525 -30.689 1.00 43.83 272 ILE B CA 1
ATOM 4826 C C . ILE B 1 292 ? 30.938 14.149 -31.243 1.00 45.43 272 ILE B C 1
ATOM 4827 O O . ILE B 1 292 ? 31.325 12.968 -31.238 1.00 43.35 272 ILE B O 1
ATOM 4832 N N . ASN B 1 293 ? 31.696 15.177 -31.647 1.00 47.21 273 ASN B N 1
ATOM 4833 C CA . ASN B 1 293 ? 33.029 15.050 -32.255 1.00 51.82 273 ASN B CA 1
ATOM 4834 C C . ASN B 1 293 ? 33.138 13.933 -33.293 1.00 53.65 273 ASN B C 1
ATOM 4835 O O . ASN B 1 293 ? 34.043 13.107 -33.262 1.00 54.74 273 ASN B O 1
ATOM 4840 N N . ILE B 1 294 ? 32.186 13.909 -34.210 1.00 54.09 274 ILE B N 1
ATOM 4841 C CA . ILE B 1 294 ? 32.284 13.078 -35.395 1.00 55.74 274 ILE B CA 1
ATOM 4842 C C . ILE B 1 294 ? 32.455 14.075 -36.545 1.00 57.22 274 ILE B C 1
ATOM 4843 O O . ILE B 1 294 ? 31.737 15.085 -36.596 1.00 54.16 274 ILE B O 1
ATOM 4848 N N . PRO B 1 295 ? 33.449 13.844 -37.431 1.00 58.45 275 PRO B N 1
ATOM 4849 C CA . PRO B 1 295 ? 33.527 14.761 -38.573 1.00 56.98 275 PRO B CA 1
ATOM 4850 C C . PRO B 1 295 ? 32.335 14.617 -39.537 1.00 53.25 275 PRO B C 1
ATOM 4851 O O . PRO B 1 295 ? 31.745 13.535 -39.669 1.00 47.80 275 PRO B O 1
ATOM 4855 N N . VAL B 1 296 ? 31.998 15.729 -40.180 1.00 50.74 276 VAL B N 1
ATOM 4856 C CA . VAL B 1 296 ? 30.839 15.830 -41.081 1.00 50.30 276 VAL B CA 1
ATOM 4857 C C . VAL B 1 296 ? 30.806 14.755 -42.179 1.00 49.83 276 VAL B C 1
ATOM 4858 O O . VAL B 1 296 ? 31.838 14.171 -42.519 1.00 49.67 276 VAL B O 1
ATOM 4862 N N . ILE B 1 297 ? 29.607 14.485 -42.695 1.00 48.64 277 ILE B N 1
ATOM 4863 C CA . ILE B 1 297 ? 29.407 13.553 -43.809 1.00 49.12 277 ILE B CA 1
ATOM 4864 C C . ILE B 1 297 ? 29.221 14.320 -45.114 1.00 50.56 277 ILE B C 1
ATOM 4865 O O . ILE B 1 297 ? 29.976 14.123 -46.065 1.00 50.88 277 ILE B O 1
ATOM 4870 N N . PHE B 1 298 ? 28.217 15.192 -45.150 1.00 50.30 278 PHE B N 1
ATOM 4871 C CA . PHE B 1 298 ? 27.762 15.810 -46.399 1.00 48.78 278 PHE B CA 1
ATOM 4872 C C . PHE B 1 298 ? 28.572 17.040 -46.760 1.00 49.95 278 PHE B C 1
ATOM 4873 O O . PHE B 1 298 ? 28.915 17.225 -47.923 1.00 52.46 278 PHE B O 1
ATOM 4881 N N . ASP B 1 299 ? 28.880 17.863 -45.764 1.00 50.67 279 ASP B N 1
ATOM 4882 C CA . ASP B 1 299 ? 29.574 19.135 -45.958 1.00 52.19 279 ASP B CA 1
ATOM 4883 C C . ASP B 1 299 ? 28.861 20.018 -46.992 1.00 52.48 279 ASP B C 1
ATOM 4884 O O . ASP B 1 299 ? 29.190 20.008 -48.176 1.00 53.70 279 ASP B O 1
ATOM 4889 N N . VAL B 1 300 ? 27.890 20.787 -46.518 1.00 52.61 280 VAL B N 1
ATOM 4890 C CA . VAL B 1 300 ? 27.049 21.624 -47.368 1.00 52.33 280 VAL B CA 1
ATOM 4891 C C . VAL B 1 300 ? 27.614 23.042 -47.409 1.00 49.95 280 VAL B C 1
ATOM 4892 O O . VAL B 1 300 ? 27.663 23.720 -46.383 1.00 48.59 280 VAL B O 1
ATOM 4896 N N . ASP B 1 304 ? 23.289 27.624 -49.856 1.00 52.16 284 ASP B N 1
ATOM 4897 C CA . ASP B 1 304 ? 22.466 26.416 -49.922 1.00 53.83 284 ASP B CA 1
ATOM 4898 C C . ASP B 1 304 ? 21.613 26.193 -48.666 1.00 55.09 284 ASP B C 1
ATOM 4899 O O . ASP B 1 304 ? 20.381 26.208 -48.749 1.00 57.20 284 ASP B O 1
ATOM 4904 N N . TYR B 1 305 ? 22.258 25.976 -47.518 1.00 53.95 285 TYR B N 1
ATOM 4905 C CA . TYR B 1 305 ? 21.526 25.845 -46.245 1.00 52.95 285 TYR B CA 1
ATOM 4906 C C . TYR B 1 305 ? 20.968 27.179 -45.727 1.00 52.71 285 TYR B C 1
ATOM 4907 O O . TYR B 1 305 ? 20.122 27.179 -44.836 1.00 53.27 285 TYR B O 1
ATOM 4916 N N . LYS B 1 306 ? 21.450 28.306 -46.266 1.00 51.26 286 LYS B N 1
ATOM 4917 C CA . LYS B 1 306 ? 20.843 29.628 -46.013 1.00 50.58 286 LYS B CA 1
ATOM 4918 C C . LYS B 1 306 ? 19.383 29.715 -46.481 1.00 47.71 286 LYS B C 1
ATOM 4919 O O . LYS B 1 306 ? 18.602 30.506 -45.937 1.00 48.52 286 LYS B O 1
ATOM 4925 N N . ALA B 1 307 ? 19.017 28.924 -47.489 1.00 45.87 287 ALA B N 1
ATOM 4926 C CA . ALA B 1 307 ? 17.647 28.907 -48.000 1.00 44.71 287 ALA B CA 1
ATOM 4927 C C . ALA B 1 307 ? 16.632 28.754 -46.870 1.00 42.93 287 ALA B C 1
ATOM 4928 O O . ALA B 1 307 ? 15.660 29.494 -46.814 1.00 40.65 287 ALA B O 1
ATOM 4930 N N . LEU B 1 308 ? 16.888 27.806 -45.967 1.00 42.85 288 LEU B N 1
ATOM 4931 C CA . LEU B 1 308 ? 15.990 27.527 -44.842 1.00 41.51 288 LEU B CA 1
ATOM 4932 C C . LEU B 1 308 ? 16.574 27.949 -43.498 1.00 40.77 288 LEU B C 1
ATOM 4933 O O . LEU B 1 308 ? 16.264 27.356 -42.463 1.00 40.78 288 LEU B O 1
ATOM 4938 N N . ALA B 1 309 ? 17.386 29.005 -43.514 1.00 39.11 289 ALA B N 1
ATOM 4939 C CA . ALA B 1 309 ? 17.913 29.616 -42.291 1.00 38.27 289 ALA B CA 1
ATOM 4940 C C . ALA B 1 309 ? 16.834 30.383 -41.521 1.00 36.45 289 ALA B C 1
ATOM 4941 O O . ALA B 1 309 ? 17.019 30.681 -40.345 1.00 38.73 289 ALA B O 1
ATOM 4943 N N . TRP B 1 310 ? 15.732 30.723 -42.196 1.00 34.14 290 TRP B N 1
ATOM 4944 C CA . TRP B 1 310 ? 14.528 31.249 -41.546 1.00 34.20 290 TRP B CA 1
ATOM 4945 C C . TRP B 1 310 ? 13.817 30.301 -40.555 1.00 32.86 290 TRP B C 1
ATOM 4946 O O . TRP B 1 310 ? 12.933 30.750 -39.816 1.00 31.78 290 TRP B O 1
ATOM 4957 N N . PHE B 1 311 ? 14.142 29.009 -40.582 1.00 32.30 291 PHE B N 1
ATOM 4958 C CA . PHE B 1 311 ? 13.436 28.013 -39.763 1.00 32.15 291 PHE B CA 1
ATOM 4959 C C . PHE B 1 311 ? 13.377 28.406 -38.287 1.00 33.16 291 PHE B C 1
ATOM 4960 O O . PHE B 1 311 ? 12.292 28.510 -37.713 1.00 32.81 291 PHE B O 1
ATOM 4968 N N . GLU B 1 312 ? 14.543 28.667 -37.704 1.00 35.40 292 GLU B N 1
ATOM 4969 C CA . GLU B 1 312 ? 14.652 28.923 -36.260 1.00 38.06 292 GLU B CA 1
ATOM 4970 C C . GLU B 1 312 ? 13.831 30.126 -35.804 1.00 37.05 292 GLU B C 1
ATOM 4971 O O . GLU B 1 312 ? 13.169 30.052 -34.780 1.00 37.56 292 GLU B O 1
ATOM 4977 N N . GLU B 1 313 ? 13.842 31.217 -36.572 1.00 37.98 293 GLU B N 1
ATOM 4978 C CA . GLU B 1 313 ? 13.043 32.397 -36.218 1.00 37.17 293 GLU B CA 1
ATOM 4979 C C . GLU B 1 313 ? 11.554 32.195 -36.463 1.00 34.76 293 GLU B C 1
ATOM 4980 O O . GLU B 1 313 ? 10.737 32.813 -35.783 1.00 36.75 293 GLU B O 1
ATOM 4986 N N . GLU B 1 314 ? 11.187 31.362 -37.437 1.00 34.23 294 GLU B N 1
ATOM 4987 C CA . GLU B 1 314 ? 9.772 31.039 -37.664 1.00 32.47 294 GLU B CA 1
ATOM 4988 C C . GLU B 1 314 ? 9.243 30.156 -36.521 1.00 32.39 294 GLU B C 1
ATOM 4989 O O . GLU B 1 314 ? 8.090 30.311 -36.106 1.00 31.30 294 GLU B O 1
ATOM 4995 N N . VAL B 1 315 ? 10.091 29.261 -36.014 1.00 32.67 295 VAL B N 1
ATOM 4996 C CA . VAL B 1 315 ? 9.760 28.447 -34.819 1.00 33.48 295 VAL B CA 1
ATOM 4997 C C . VAL B 1 315 ? 9.494 29.385 -33.634 1.00 34.01 295 VAL B C 1
ATOM 4998 O O . VAL 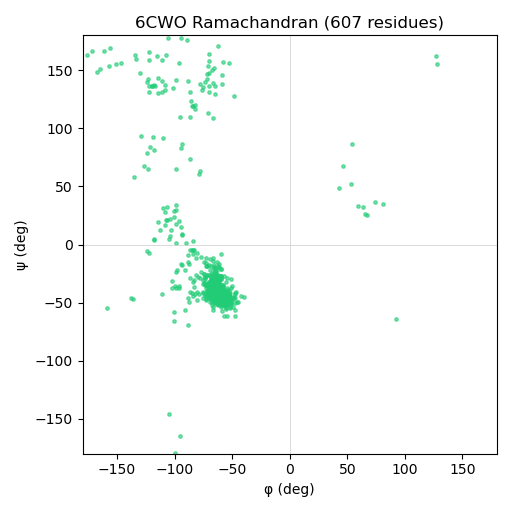B 1 315 ? 8.443 29.297 -33.020 1.00 33.58 295 VAL B O 1
ATOM 5002 N N . PHE B 1 316 ? 10.425 30.302 -33.362 1.00 38.37 296 PHE B N 1
ATOM 5003 C CA . PHE B 1 316 ? 10.268 31.308 -32.295 1.00 42.24 296 PHE B CA 1
ATOM 5004 C C . PHE B 1 316 ? 8.970 32.135 -32.403 1.00 40.80 296 PHE B C 1
ATOM 5005 O O . PHE B 1 316 ? 8.256 32.303 -31.412 1.00 39.27 296 PHE B O 1
ATOM 5013 N N . ALA B 1 317 ? 8.666 32.644 -33.597 1.00 39.51 297 ALA B N 1
ATOM 5014 C CA . ALA B 1 317 ? 7.462 33.460 -33.813 1.00 38.60 297 ALA B CA 1
ATOM 5015 C C . ALA B 1 317 ? 6.159 32.683 -33.627 1.00 38.66 297 ALA B C 1
ATOM 5016 O O . ALA B 1 317 ? 5.168 33.221 -33.109 1.00 39.91 297 ALA B O 1
ATOM 5018 N N . ASN B 1 318 ? 6.146 31.427 -34.070 1.00 38.45 298 ASN B N 1
ATOM 5019 C CA . ASN B 1 318 ? 4.958 30.572 -33.907 1.00 36.83 298 ASN B CA 1
ATOM 5020 C C . ASN B 1 318 ? 4.883 29.860 -32.555 1.00 37.67 298 ASN B C 1
ATOM 5021 O O . ASN B 1 318 ? 3.892 29.202 -32.273 1.00 36.39 298 ASN B O 1
ATOM 5026 N N . SER B 1 319 ? 5.918 29.998 -31.729 1.00 40.51 299 SER B N 1
ATOM 5027 C CA . SER B 1 319 ? 5.868 29.557 -30.330 1.00 44.35 299 SER B CA 1
ATOM 5028 C C . SER B 1 319 ? 5.075 30.537 -29.451 1.00 49.87 299 SER B C 1
ATOM 5029 O O . SER B 1 319 ? 4.569 30.150 -28.390 1.00 49.69 299 SER B O 1
ATOM 5032 N N . LEU B 1 320 ? 4.979 31.796 -29.899 1.00 55.39 300 LEU B N 1
ATOM 5033 C CA . LEU B 1 320 ? 4.247 32.870 -29.216 1.00 56.73 300 LEU B CA 1
ATOM 5034 C C . LEU B 1 320 ? 5.065 33.370 -28.032 1.00 57.28 300 LEU B C 1
ATOM 5035 O O . LEU B 1 320 ? 6.140 33.947 -28.220 1.00 56.72 300 LEU B O 1
#

Sequence (611 aa):
MSIFDKRVNYKPFEYPEVLQFTEAINKAYWVHTEVDFTADTQDFHAHLSLAEKTAVKNSLLAIAQIEVAVKSFWGNIYEHFPKPEFNGLGSTFAECEFRHSEAYSRLLEVLGYNDEFEKLLDVPVIRRRVDYLSNVLKDTKSQDNRKYMVSLILFSILIENVSLFSQFAILLSFTRFKGYMKNVSNIIAWTSIDEQIHANGGIYIINKIREEFPDYFDEETLALVRETVKDSIAVESDILDWIFEEGEIESIKKGDLVNFMKFRIDESLKQINIPVIFDVKVEDYKALAWFEEEVFANSLPVEYTKHLVPRGSHMSIFDKRVNYKPFEYPEVLQFTEAINKAYWVHTEVDFTADTQDFHAHLSLAEKTAVKNSLLAIAQIEVAVKSFWGNIYEHFPKPEFNGLGSTFAECEFRHSEAYSRLLEVLGYNDEFEKLLDVPVIRRRVDYLSNVLKDTKSQDNRKYMVSLILFSILIENVSLFSQFAILLSFTRFKGYMKNVSNIIAWTSIDEQIHANGGIYIINKIREEFPDYFDEETLALVRETVKDSIAVESDILDWIFEEGEIESIKKGDLVNFMKFRIDESLKQINIPVIFDVDYKALAWFEEEVFANSL

InterPro domains:
  IPR000358 Ribonucleotide reductase small subunit family [PF00268] (7-281)
  IPR009078 Ferritin-like superfamily [SSF47240] (6-281)
  IPR012348 Ribonucleotide reductase-like [G3DSA:1.10.620.20] (3-313)
  IPR033909 Ribonucleotide reductase small subunit [cd01049] (8-293)

Nearest PDB structures (foldseek):
  6cwp-assembly1_A  TM=1.003E+00  e=7.185E-38  Flavobacterium johnsoniae UW101
  8dq4-assembly1_A  TM=1.002E+00  e=8.848E-37  Flavobacterium johnsoniae
  6cwo-assembly1_B  TM=1.002E+00  e=1.237E-36  Flavobacterium johnsoniae UW101
  5olk-assembly1_D  TM=9.841E-01  e=4.468E-24  Leeuwenhoekiella blandensis MED217
  6sf4-assembly1_B  TM=9.401E-01  e=4.459E-22  Leeuwenhoekiella blandensis MED217

Secondary structure (DSSP, 8-state):
--TTS---S--S-SSTTHHHHHHHHHHT---GGG---HHHHHHHHHH--HHHHHHHHHHHHHHHHHHSS---TGGGGGGTS--HHHHHHHHHHHHHHHHHHHHHHHHHHHHT-HHHHHTGGGSHHHHHHHHHHHHHHTTTT-S-HHHHHHHHHHIIIIIITTTTHHHHHHHHHHHHHH---HHHHHHHHHHHHHHHHHHHHHHHHHHHHHHH-GGGS-HHHHHHHHHHHHHHHHHHHHHHHHHTTT---SS--HHHHHHHHHHHHHHHHHHTT---SS---HHHHGGGTHHHHHHHHHT--------/----S----TTS---S-SS-SSTTHHHHHHHHHHT---GGG---HHHHHHHHHH--HHHHHHHHHHHHHHHHHHSS---TGGGHHHHS--HHHHHHHHHHHHHHHHHHHHHHHHHHHHT-HHHHHTGGGSHHHHHHHHHHHHHHTTTT-S-HHHHHHHHHHIIIIIITTTTHHHHHHHHHHHHHH---HHHHHHHHHHHHHHHHHHHHHHHHHHHHHHH-GGGS-SHHHHHHHHHHHHHHHHHHHHHHHHTTT---SS--HHHHHHHHHHHHHHHHHHTT---SS---GGGGTTHHHHHHHHH-

CATH classification: 1.10.620.20

Organism: Flavobacterium johnsoniae (strain ATCC 17061 / DSM 2064 / JCM 8514 / BCRC 14874 / CCUG 350202 / NBRC 14942 / NCIMB 11054 / UW101) (NCBI:txid376686)

Radius of gyration: 26.5 Å; Cα contacts (8 Å, |Δi|>4): 768; chains: 2; bounding box: 63×73×80 Å